Protein AF-0000000084917440 (afdb_homodimer)

Organism: Flavobacterium indicum (strain DSM 17447 / CIP 109464 / GPTSA100-9) (NCBI:txid1094466)

Secondary structure (DSSP, 8-state):
----TT-S---EEETTEEEEEPPGGGHHHHHHHHHHTHHHHT-SSPPPHHHHHHHIIIIIHHHTT-SS-S-EEEEEEETTEEEEEEEEEEEETTTTEEEEEEEE-GGGHHHHHHHHHHHHHHHHHIIIIIIS--SEEEEEEETT-HHHHHHHHHTT-EEEEEEEEEEEETTEEEEEEEEEEE----EEEE--GGGHHHHHHHHT-HHHHHHSSS-SPPPHHHHHHHHHHHHT-TTEEEEEEE-TT--EEEEEEEEEETTEEEEEEEE-GGGTTSSHHHHHHHHHHHHHHHH-TT--EEEEEETT-HHHHHHHHHTT-EEEEEEEETTEEEEEEEE-GGG-/----TT-S---EEETTEEEEEPPGGGHHHHHHHHHHTHHHHT-SSPPPHHHHHHHIIIIIHHHTT-SS-S-EEEEEEETTEEEEEEEEEEEETTTTEEEEEEEE-GGGHHHHHHHHHHHHHHHHHIIIIIIS--SEEEEEEETT-HHHHHHHHHTT-EEEEEEEEEEEETTEEEEEEEEEEE----EEEE--GGGHHHHHHHHT-HHHHHHSSS-SPPPHHHHHHHHHHHHT-TTEEEEEEE-TT--EEEEEEEEEETTEEEEEEEE-GGGTTSSHHHHHHHHHHHHHHHH-TT--EEEEEETT-HHHHHHHHHTT-EEEEEEEETTEEEEEEEE-GGG-

pLDDT: mean 94.45, std 5.76, range [49.41, 98.81]

Sequence (680 aa):
MRNYKCLSIQTFQNSDFHIEPIREEDKYAILKIRNEQIFHLRQPKPLTVVDQENYFSNVVAKLFEQDYPNQLLFSFFYKKEFVGYGGLVHINWIDKNAEISFIMKTELEKDYFSIFWINYLHLIEKVAFNELRLHKIFTYAFDLRPHLYTALEQAKFKEEARLKEHCLFNGNYYDVVFHSKINDTIYFRKATDLDVDQYFEWANDELVRNFSYQTATISYESHVNWFTSKLNDSNCYLFIFENDIKQNIGQIRIQKNNNQAVIGISIDKNHRGKNYAYKMIKLASENFLIENPDCPIEAYIKTNNKSSVAAFEKAGYSFKEKLMYQNIESYLYTLSNENKMRNYKCLSIQTFQNSDFHIEPIREEDKYAILKIRNEQIFHLRQPKPLTVVDQENYFSNVVAKLFEQDYPNQLLFSFFYKKEFVGYGGLVHINWIDKNAEISFIMKTELEKDYFSIFWINYLHLIEKVAFNELRLHKIFTYAFDLRPHLYTALEQAKFKEEARLKEHCLFNGNYYDVVFHSKINDTIYFRKATDLDVDQYFEWANDELVRNFSYQTATISYESHVNWFTSKLNDSNCYLFIFENDIKQNIGQIRIQKNNNQAVIGISIDKNHRGKNYAYKMIKLASENFLIENPDCPIEAYIKTNNKSSVAAFEKAGYSFKEKLMYQNIESYLYTLSNENK

InterPro domains:
  IPR000182 GNAT domain [PF13302] (187-317)
  IPR000182 GNAT domain [PS51186] (186-338)
  IPR016181 Acyl-CoA N-acyltransferase [SSF55729] (11-182)
  IPR016181 Acyl-CoA N-acyltransferase [SSF55729] (183-319)

Radius of gyration: 33.46 Å; Cα contacts (8 Å, |Δi|>4): 1230; chains: 2; bounding box: 61×100×74 Å

Structure (mmCIF, N/CA/C/O backbone):
data_AF-0000000084917440-model_v1
#
loop_
_entity.id
_entity.type
_entity.pdbx_description
1 polymer 'Acyl-CoA N-acyltransferase'
#
loop_
_atom_site.group_PDB
_atom_site.id
_atom_site.type_symbol
_atom_site.label_atom_id
_atom_site.label_alt_id
_atom_site.label_comp_id
_atom_site.label_asym_id
_atom_site.label_entity_id
_atom_site.label_seq_id
_atom_site.pdbx_PDB_ins_code
_atom_site.Cartn_x
_atom_site.Cartn_y
_atom_site.Cartn_z
_atom_site.occupancy
_atom_site.B_iso_or_equiv
_atom_site.auth_seq_id
_atom_site.auth_comp_id
_atom_site.auth_asym_id
_atom_site.auth_atom_id
_atom_site.pdbx_PDB_model_num
ATOM 1 N N . MET A 1 1 ? -20.172 8.469 28.438 1 75.88 1 MET A N 1
ATOM 2 C CA . MET A 1 1 ? -19.359 8.523 27.219 1 75.88 1 MET A CA 1
ATOM 3 C C . MET A 1 1 ? -17.875 8.367 27.562 1 75.88 1 MET A C 1
ATOM 5 O O . MET A 1 1 ? -17.375 9.008 28.484 1 75.88 1 MET A O 1
ATOM 9 N N . ARG A 1 2 ? -17.188 7.387 27.062 1 88.94 2 ARG A N 1
ATOM 10 C CA . ARG A 1 2 ? -15.75 7.238 27.25 1 88.94 2 ARG A CA 1
ATOM 11 C C . ARG A 1 2 ? -14.977 8.203 26.359 1 88.94 2 ARG A C 1
ATOM 13 O O . ARG A 1 2 ? -15.406 8.508 25.25 1 88.94 2 ARG A O 1
ATOM 20 N N . ASN A 1 3 ? -14 8.703 26.922 1 96.06 3 ASN A N 1
ATOM 21 C CA . ASN A 1 3 ? -13.164 9.648 26.203 1 96.06 3 ASN A CA 1
ATOM 22 C C . ASN A 1 3 ? -11.805 9.047 25.859 1 96.06 3 ASN A C 1
ATOM 24 O O . ASN A 1 3 ? -11.219 8.336 26.672 1 96.06 3 ASN A O 1
ATOM 28 N N . TYR A 1 4 ? -11.375 9.344 24.719 1 97.56 4 TYR A N 1
ATOM 29 C CA . TYR A 1 4 ? -10.008 8.961 24.375 1 97.56 4 TYR A CA 1
ATOM 30 C C . TYR A 1 4 ? -9 9.852 25.094 1 97.56 4 TYR A C 1
ATOM 32 O O . TYR A 1 4 ? -9.055 11.078 24.984 1 97.56 4 TYR A O 1
ATOM 40 N N . LYS A 1 5 ? -8.047 9.305 25.734 1 96.88 5 LYS A N 1
ATOM 41 C CA . LYS A 1 5 ? -7.012 10.016 26.484 1 96.88 5 LYS A CA 1
ATOM 42 C C . LYS A 1 5 ? -6.152 10.867 25.562 1 96.88 5 LYS A C 1
ATOM 44 O O . LYS A 1 5 ? -5.723 11.961 25.938 1 96.88 5 LYS A O 1
ATOM 49 N N . CYS A 1 6 ? -5.988 10.422 24.375 1 96.06 6 CYS A N 1
ATOM 50 C CA . CYS A 1 6 ? -5.039 11.055 23.469 1 96.06 6 CYS A CA 1
ATOM 51 C C . CYS A 1 6 ? -5.684 12.234 22.75 1 96.06 6 CYS A C 1
ATOM 53 O O . CYS A 1 6 ? -5.023 12.93 21.969 1 96.06 6 CYS A O 1
ATOM 55 N N . LEU A 1 7 ? -6.938 12.508 23.016 1 96.5 7 LEU A N 1
ATOM 56 C CA . LEU A 1 7 ? -7.645 13.602 22.344 1 96.5 7 LEU A CA 1
ATOM 57 C C . LEU A 1 7 ? -8.07 14.664 23.359 1 96.5 7 LEU A C 1
ATOM 59 O O . LEU A 1 7 ? -8.547 14.328 24.453 1 96.5 7 LEU A O 1
ATOM 63 N N . SER A 1 8 ? -7.941 15.867 22.969 1 95.12 8 SER A N 1
ATOM 64 C CA . SER A 1 8 ? -8.43 16.953 23.812 1 95.12 8 SER A CA 1
ATOM 65 C C . SER A 1 8 ? -9.906 17.234 23.547 1 95.12 8 SER A C 1
ATOM 67 O O . SER A 1 8 ? -10.625 17.672 24.453 1 95.12 8 SER A O 1
ATOM 69 N N . ILE A 1 9 ? -10.297 17.078 22.344 1 95.19 9 ILE A N 1
ATOM 70 C CA . ILE A 1 9 ? -11.688 17.188 21.906 1 95.19 9 ILE A CA 1
ATOM 71 C C . ILE A 1 9 ? -12.227 15.805 21.547 1 95.19 9 ILE A C 1
ATOM 73 O O . ILE A 1 9 ? -11.547 15.016 20.891 1 95.19 9 ILE A O 1
ATOM 77 N N . GLN A 1 10 ? -13.461 15.594 21.938 1 97.06 10 GLN A N 1
ATOM 78 C CA . GLN A 1 10 ? -13.969 14.234 21.797 1 97.06 10 GLN A CA 1
ATOM 79 C C . GLN A 1 10 ? -15.031 14.164 20.703 1 97.06 10 GLN A C 1
ATOM 81 O O . GLN A 1 10 ? -15.242 13.109 20.094 1 97.06 10 GLN A O 1
ATOM 86 N N . THR A 1 11 ? -15.68 15.297 20.562 1 97.88 11 THR A N 1
ATOM 87 C CA . THR A 1 11 ? -16.766 15.344 19.578 1 97.88 11 THR A CA 1
ATOM 88 C C . THR A 1 11 ? -16.453 16.344 18.469 1 97.88 11 THR A C 1
ATOM 90 O O . THR A 1 11 ? -15.953 17.438 18.734 1 97.88 11 THR A O 1
ATOM 93 N N . PHE A 1 12 ? -16.703 15.953 17.25 1 98.06 12 PHE A N 1
ATOM 94 C CA . PHE A 1 12 ? -16.5 16.797 16.078 1 98.06 12 PHE A CA 1
ATOM 95 C C . PHE A 1 12 ? -17.781 16.938 15.273 1 98.06 12 PHE A C 1
ATOM 97 O O . PHE A 1 12 ? -18.5 15.969 15.055 1 98.06 12 PHE A O 1
ATOM 104 N N . GLN A 1 13 ? -18 18.156 14.883 1 97.62 13 GLN A N 1
ATOM 105 C CA . GLN A 1 13 ? -19.297 18.438 14.273 1 97.62 13 GLN A CA 1
ATOM 106 C C . GLN A 1 13 ? -19.125 19.219 12.969 1 97.62 13 GLN A C 1
ATOM 108 O O . GLN A 1 13 ? -18.203 20.016 12.828 1 97.62 13 GLN A O 1
ATOM 113 N N . ASN A 1 14 ? -19.969 18.969 11.984 1 95.94 14 ASN A N 1
ATOM 114 C CA . ASN A 1 14 ? -20.188 19.688 10.734 1 95.94 14 ASN A CA 1
ATOM 115 C C . ASN A 1 14 ? -21.656 19.703 10.344 1 95.94 14 ASN A C 1
ATOM 117 O O . ASN A 1 14 ? -22.156 18.75 9.766 1 95.94 14 ASN A O 1
ATOM 121 N N . SER A 1 15 ? -22.297 20.828 10.594 1 95.44 15 SER A N 1
ATOM 122 C CA . SER A 1 15 ? -23.734 20.953 10.344 1 95.44 15 SER A CA 1
ATOM 123 C C . SER A 1 15 ? -24.516 19.906 11.117 1 95.44 15 SER A C 1
ATOM 125 O O . SER A 1 15 ? -24.422 19.828 12.344 1 95.44 15 SER A O 1
ATOM 127 N N . ASP A 1 16 ? -25.234 18.969 10.312 1 97.62 16 ASP A N 1
ATOM 128 C CA . ASP A 1 16 ? -26.125 17.984 10.938 1 97.62 16 ASP A CA 1
ATOM 129 C C . ASP A 1 16 ? -25.359 16.688 11.258 1 97.62 16 ASP A C 1
ATOM 131 O O . ASP A 1 16 ? -25.953 15.727 11.742 1 97.62 16 ASP A O 1
ATOM 135 N N . PHE A 1 17 ? -24.094 16.781 11.023 1 98.62 17 PHE A N 1
ATOM 136 C CA . PHE A 1 17 ? -23.297 15.57 11.203 1 98.62 17 PHE A CA 1
ATOM 137 C C . PHE A 1 17 ? -22.344 15.719 12.375 1 98.62 17 PHE A C 1
ATOM 139 O O . PHE A 1 17 ? -21.797 16.797 12.609 1 98.62 17 PHE A O 1
ATOM 146 N N . HIS A 1 18 ? -22.141 14.641 13.133 1 98.56 18 HIS A N 1
ATOM 147 C CA . HIS A 1 18 ? -21.062 14.664 14.125 1 98.56 18 HIS A CA 1
ATOM 148 C C . HIS A 1 18 ? -20.562 13.25 14.414 1 98.56 18 HIS A C 1
ATOM 150 O O . HIS A 1 18 ? -21.234 12.266 14.102 1 98.56 18 HIS A O 1
ATOM 156 N N . ILE A 1 19 ? -19.328 13.148 14.891 1 98.62 19 ILE A N 1
ATOM 157 C CA . ILE A 1 19 ? -18.766 11.898 15.398 1 98.62 19 ILE A CA 1
ATOM 158 C C . ILE A 1 19 ? -18.375 12.062 16.859 1 98.62 19 ILE A C 1
ATOM 160 O O . ILE A 1 19 ? -18.016 13.156 17.297 1 98.62 19 ILE A O 1
ATOM 164 N N . GLU A 1 20 ? -18.531 11.039 17.578 1 98.31 20 GLU A N 1
ATOM 165 C CA . GLU A 1 20 ? -18.078 10.922 18.969 1 98.31 20 GLU A CA 1
ATOM 166 C C . GLU A 1 20 ? -17.438 9.562 19.234 1 98.31 20 GLU A C 1
ATOM 168 O O . GLU A 1 20 ? -17.609 8.625 18.438 1 98.31 20 GLU A O 1
ATOM 173 N N . PRO A 1 21 ? -16.656 9.469 20.312 1 98.44 21 PRO A N 1
ATOM 174 C CA . PRO A 1 21 ? -16.047 8.164 20.578 1 98.44 21 PRO A CA 1
ATOM 175 C C . PRO A 1 21 ? -17.047 7.016 20.562 1 98.44 21 PRO A C 1
ATOM 177 O O . PRO A 1 21 ? -18.172 7.164 21.031 1 98.44 21 PRO A O 1
ATOM 180 N N . ILE A 1 22 ? -16.594 5.93 19.984 1 98.44 22 ILE A N 1
ATOM 181 C CA . ILE A 1 22 ? -17.484 4.793 19.766 1 98.44 22 ILE A CA 1
ATOM 182 C C . ILE A 1 22 ? -18.203 4.445 21.062 1 98.44 22 ILE A C 1
ATOM 184 O O . ILE A 1 22 ? -17.594 4.414 22.141 1 98.44 22 ILE A O 1
ATOM 188 N N . ARG A 1 23 ? -19.531 4.18 20.984 1 96.81 23 ARG A N 1
ATOM 189 C CA . ARG A 1 23 ? -20.344 3.926 22.172 1 96.81 23 ARG A CA 1
ATOM 190 C C . ARG A 1 23 ? -20.578 2.432 22.359 1 96.81 23 ARG A C 1
ATOM 192 O O . ARG A 1 23 ? -20.797 1.7 21.391 1 96.81 23 ARG A O 1
ATOM 199 N N . GLU A 1 24 ? -20.625 2.082 23.578 1 95.75 24 GLU A N 1
ATOM 200 C CA . GLU A 1 24 ? -20.969 0.705 23.922 1 95.75 24 GLU A CA 1
ATOM 201 C C . GLU A 1 24 ? -22.359 0.341 23.422 1 95.75 24 GLU A C 1
ATOM 203 O O . GLU A 1 24 ? -22.594 -0.79 22.984 1 95.75 24 GLU A O 1
ATOM 208 N N . GLU A 1 25 ? -23.219 1.191 23.469 1 95.88 25 GLU A N 1
ATOM 209 C CA . GLU A 1 25 ? -24.609 0.941 23.109 1 95.88 25 GLU A CA 1
ATOM 210 C C . GLU A 1 25 ? -24.766 0.674 21.609 1 95.88 25 GLU A C 1
ATOM 212 O O . GLU A 1 25 ? -25.781 0.128 21.172 1 95.88 25 GLU A O 1
ATOM 217 N N . ASP A 1 26 ? -23.797 1.06 20.844 1 97.12 26 ASP A N 1
ATOM 218 C CA . ASP A 1 26 ? -23.891 0.902 19.391 1 97.12 26 ASP A CA 1
ATOM 219 C C . ASP A 1 26 ? -23.312 -0.444 18.953 1 97.12 26 ASP A C 1
ATOM 221 O O . ASP A 1 26 ? -23.375 -0.791 17.781 1 97.12 26 ASP A O 1
ATOM 225 N N . LYS A 1 27 ? -22.828 -1.229 19.859 1 97.06 27 LYS A N 1
ATOM 226 C CA . LYS A 1 27 ? -22.031 -2.416 19.547 1 97.06 27 LYS A CA 1
ATOM 227 C C . LYS A 1 27 ? -22.859 -3.424 18.734 1 97.06 27 LYS A C 1
ATOM 229 O O . LYS A 1 27 ? -22.344 -4.039 17.797 1 97.06 27 LYS A O 1
ATOM 234 N N . TYR A 1 28 ? -24.094 -3.566 19.031 1 97.31 28 TYR A N 1
ATOM 235 C CA . TYR A 1 28 ? -24.875 -4.586 18.344 1 97.31 28 TYR A CA 1
ATOM 236 C C . TYR A 1 28 ? -25.359 -4.07 16.984 1 97.31 28 TYR A C 1
ATOM 238 O O . TYR A 1 28 ? -25.5 -4.844 16.031 1 97.31 28 TYR A O 1
ATOM 246 N N . ALA A 1 29 ? -25.688 -2.787 16.953 1 97.44 29 ALA A N 1
ATOM 247 C CA . ALA A 1 29 ? -25.984 -2.197 15.641 1 97.44 29 ALA A CA 1
ATOM 248 C C . ALA A 1 29 ? -24.797 -2.328 14.695 1 97.44 29 ALA A C 1
ATOM 250 O O . ALA A 1 29 ? -24.969 -2.617 13.508 1 97.44 29 ALA A O 1
ATOM 251 N N . ILE A 1 30 ? -23.641 -2.133 15.219 1 97.38 30 ILE A N 1
ATOM 252 C CA . ILE A 1 30 ? -22.406 -2.244 14.445 1 97.38 30 ILE A CA 1
ATOM 253 C C . ILE A 1 30 ? -22.219 -3.68 13.961 1 97.38 30 ILE A C 1
ATOM 255 O O . ILE A 1 30 ? -21.844 -3.91 12.805 1 97.38 30 ILE A O 1
ATOM 259 N N . LEU A 1 31 ? -22.5 -4.609 14.859 1 97.5 31 LEU A N 1
ATOM 260 C CA . LEU A 1 31 ? -22.453 -6.02 14.484 1 97.5 31 LEU A CA 1
ATOM 261 C C . LEU A 1 31 ? -23.312 -6.285 13.258 1 97.5 31 LEU A C 1
ATOM 263 O O . LEU A 1 31 ? -22.875 -6.938 12.305 1 97.5 31 LEU A O 1
ATOM 267 N N . LYS A 1 32 ? -24.469 -5.809 13.281 1 96.69 32 LYS A N 1
ATOM 268 C CA . LYS A 1 32 ? -25.422 -6 12.18 1 96.69 32 LYS A CA 1
ATOM 269 C C . LYS A 1 32 ? -24.906 -5.363 10.891 1 96.69 32 LYS A C 1
ATOM 271 O O . LYS A 1 32 ? -24.922 -5.992 9.828 1 96.69 32 LYS A O 1
ATOM 276 N N . ILE A 1 33 ? -24.484 -4.137 10.992 1 96.44 33 ILE A N 1
ATOM 277 C CA . ILE A 1 33 ? -23.984 -3.389 9.844 1 96.44 33 ILE A CA 1
ATOM 278 C C . ILE A 1 33 ? -22.828 -4.148 9.203 1 96.44 33 ILE A C 1
ATOM 280 O O . ILE A 1 33 ? -22.797 -4.332 7.98 1 96.44 33 ILE A O 1
ATOM 284 N N . ARG A 1 34 ? -21.859 -4.602 10.016 1 95.25 34 ARG A N 1
ATOM 285 C CA . ARG A 1 34 ? -20.672 -5.277 9.523 1 95.25 34 ARG A CA 1
ATOM 286 C C . ARG A 1 34 ? -21.016 -6.598 8.844 1 95.25 34 ARG A C 1
ATOM 288 O O . ARG A 1 34 ? -20.5 -6.914 7.777 1 95.25 34 ARG A O 1
ATOM 295 N N . ASN A 1 35 ? -21.906 -7.301 9.445 1 95.19 35 ASN A N 1
ATOM 296 C CA . ASN A 1 35 ? -22.297 -8.594 8.883 1 95.19 35 ASN A CA 1
ATOM 297 C C . ASN A 1 35 ? -23.062 -8.422 7.57 1 95.19 35 ASN A C 1
ATOM 299 O O . ASN A 1 35 ? -22.953 -9.258 6.672 1 95.19 35 ASN A O 1
ATOM 303 N N . GLU A 1 36 ? -23.781 -7.367 7.426 1 93.69 36 GLU A N 1
ATOM 304 C CA . GLU A 1 36 ? -24.547 -7.094 6.211 1 93.69 36 GLU A CA 1
ATOM 305 C C . GLU A 1 36 ? -23.625 -6.66 5.07 1 93.69 36 GLU A C 1
ATOM 307 O O . GLU A 1 36 ? -24 -6.746 3.898 1 93.69 36 GLU A O 1
ATOM 312 N N . GLN A 1 37 ? -22.484 -6.199 5.398 1 90.06 37 GLN A N 1
ATOM 313 C CA . GLN A 1 37 ? -21.594 -5.621 4.398 1 90.06 37 GLN A CA 1
ATOM 314 C C . GLN A 1 37 ? -20.219 -6.281 4.43 1 90.06 37 GLN A C 1
ATOM 316 O O . GLN A 1 37 ? -19.203 -5.613 4.258 1 90.06 37 GLN A O 1
ATOM 321 N N . ILE A 1 38 ? -20.188 -7.52 4.707 1 84.88 38 ILE A N 1
ATOM 322 C CA . ILE A 1 38 ? -18.969 -8.297 4.961 1 84.88 38 ILE A CA 1
ATOM 323 C C . ILE A 1 38 ? -18.016 -8.164 3.779 1 84.88 38 ILE A C 1
ATOM 325 O O . ILE A 1 38 ? -16.797 -8.109 3.965 1 84.88 38 ILE A O 1
ATOM 329 N N . PHE A 1 39 ? -18.453 -8.008 2.611 1 75.62 39 PHE A N 1
ATOM 330 C CA . PHE A 1 39 ? -17.641 -8.008 1.399 1 75.62 39 PHE A CA 1
ATOM 331 C C . PHE A 1 39 ? -16.828 -6.723 1.288 1 75.62 39 PHE A C 1
ATOM 333 O O . PHE A 1 39 ? -15.719 -6.73 0.76 1 75.62 39 PHE A O 1
ATOM 340 N N . HIS A 1 40 ? -17.344 -5.645 1.869 1 78.06 40 HIS A N 1
ATOM 341 C CA . HIS A 1 40 ? -16.656 -4.355 1.805 1 78.06 40 HIS A CA 1
ATOM 342 C C . HIS A 1 40 ? -15.547 -4.266 2.85 1 78.06 40 HIS A C 1
ATOM 344 O O . HIS A 1 40 ? -14.633 -3.451 2.721 1 78.06 40 HIS A O 1
ATOM 350 N N . LEU A 1 41 ? -15.68 -5.043 3.834 1 79.06 41 LEU A N 1
ATOM 351 C CA . LEU A 1 41 ? -14.828 -4.879 5.004 1 79.06 41 LEU A CA 1
ATOM 352 C C . LEU A 1 41 ? -13.68 -5.883 4.984 1 79.06 41 LEU A C 1
ATOM 354 O O . LEU A 1 41 ? -12.812 -5.859 5.859 1 79.06 41 LEU A O 1
ATOM 358 N N . ARG A 1 42 ? -13.461 -6.656 4.113 1 74.69 42 ARG A N 1
ATOM 359 C CA . ARG A 1 42 ? -12.445 -7.707 4.129 1 74.69 42 ARG A CA 1
ATOM 360 C C . ARG A 1 42 ? -12.641 -8.641 5.316 1 74.69 42 ARG A C 1
ATOM 362 O O . ARG A 1 42 ? -11.672 -9.156 5.875 1 74.69 42 ARG A O 1
ATOM 369 N N . GLN A 1 43 ? -13.852 -8.641 5.914 1 78.69 43 GLN A N 1
ATOM 370 C CA . GLN A 1 43 ? -14.203 -9.508 7.035 1 78.69 43 GLN A CA 1
ATOM 371 C C . GLN A 1 43 ? -14.328 -10.961 6.59 1 78.69 43 GLN A C 1
ATOM 373 O O . GLN A 1 43 ? -15.109 -11.281 5.691 1 78.69 43 GLN A O 1
ATOM 378 N N . PRO A 1 44 ? -13.578 -11.836 7.23 1 76.56 44 PRO A N 1
ATOM 379 C CA . PRO A 1 44 ? -13.492 -13.211 6.727 1 76.56 44 PRO A CA 1
ATOM 380 C C . PRO A 1 44 ? -14.766 -14.016 7 1 76.56 44 PRO A C 1
ATOM 382 O O . PRO A 1 44 ? -15.102 -14.93 6.238 1 76.56 44 PRO A O 1
ATOM 385 N N . LYS A 1 45 ? -15.383 -13.688 8.117 1 84.56 45 LYS A N 1
ATOM 386 C CA . LYS A 1 45 ? -16.594 -14.398 8.508 1 84.56 45 LYS A CA 1
ATOM 387 C C . LYS A 1 45 ? -17.547 -13.484 9.273 1 84.56 45 LYS A C 1
ATOM 389 O O . LYS A 1 45 ? -17.125 -12.469 9.836 1 84.56 45 LYS A O 1
ATOM 394 N N . PRO A 1 46 ? -18.844 -13.875 9.266 1 92.12 46 PRO A N 1
ATOM 395 C CA . PRO A 1 46 ? -19.781 -13.094 10.078 1 92.12 46 PRO A CA 1
ATOM 396 C C . PRO A 1 46 ? -19.406 -13.102 11.562 1 92.12 46 PRO A C 1
ATOM 398 O O . PRO A 1 46 ? -18.953 -14.117 12.086 1 92.12 46 PRO A O 1
ATOM 401 N N . LEU A 1 47 ? -19.656 -12.031 12.148 1 94.31 47 LEU A N 1
ATOM 402 C CA . LEU A 1 47 ? -19.375 -11.891 13.57 1 94.31 47 LEU A CA 1
ATOM 403 C C . LEU A 1 47 ? -20.531 -12.422 14.406 1 94.31 47 LEU A C 1
ATOM 405 O O . LEU A 1 47 ? -21.688 -12.242 14.055 1 94.31 47 LEU A O 1
ATOM 409 N N . THR A 1 48 ? -20.219 -13.047 15.477 1 96.81 48 THR A N 1
ATOM 410 C CA . THR A 1 48 ? -21.203 -13.43 16.484 1 96.81 48 THR A CA 1
ATOM 411 C C . THR A 1 48 ? -21.297 -12.383 17.578 1 96.81 48 THR A C 1
ATOM 413 O O . THR A 1 48 ? -20.469 -11.477 17.656 1 96.81 48 THR A O 1
ATOM 416 N N . VAL A 1 49 ? -22.297 -12.57 18.359 1 96.81 49 VAL A N 1
ATOM 417 C CA . VAL A 1 49 ? -22.469 -11.688 19.516 1 96.81 49 VAL A CA 1
ATOM 418 C C . VAL A 1 49 ? -21.266 -11.82 20.438 1 96.81 49 VAL A C 1
ATOM 420 O O . VAL A 1 49 ? -20.766 -10.82 20.969 1 96.81 49 VAL A O 1
ATOM 423 N N . VAL A 1 50 ? -20.828 -13 20.578 1 97 50 VAL A N 1
ATOM 424 C CA . VAL A 1 50 ? -19.688 -13.266 21.438 1 97 50 VAL A CA 1
ATOM 425 C C . VAL A 1 50 ? -18.438 -12.602 20.875 1 97 50 VAL A C 1
ATOM 427 O O . VAL A 1 50 ? -17.656 -11.992 21.609 1 97 50 VAL A O 1
ATOM 430 N N . ASP A 1 51 ? -18.219 -12.688 19.609 1 95.56 51 ASP A N 1
ATOM 431 C CA . ASP A 1 51 ? -17.125 -11.992 18.938 1 95.56 51 ASP A CA 1
ATOM 432 C C . ASP A 1 51 ? -17.141 -10.5 19.234 1 95.56 51 ASP A C 1
ATOM 434 O O . ASP A 1 51 ? -16.109 -9.906 19.578 1 95.56 51 ASP A O 1
ATOM 438 N N . GLN A 1 52 ? -18.344 -9.992 19.109 1 96.19 52 GLN A N 1
ATOM 439 C CA . GLN A 1 52 ? -18.531 -8.555 19.266 1 96.19 52 GLN A CA 1
ATOM 440 C C . GLN A 1 52 ? -18.281 -8.109 20.703 1 96.19 52 GLN A C 1
ATOM 442 O O . GLN A 1 52 ? -17.641 -7.082 20.938 1 96.19 52 GLN A O 1
ATOM 447 N N . GLU A 1 53 ? -18.781 -8.836 21.625 1 96.81 53 GLU A N 1
ATOM 448 C CA . GLU A 1 53 ? -18.594 -8.523 23.031 1 96.81 53 GLU A CA 1
ATOM 449 C C . GLU A 1 53 ? -17.109 -8.617 23.422 1 96.81 53 GLU A C 1
ATOM 451 O O . GLU A 1 53 ? -16.594 -7.77 24.156 1 96.81 53 GLU A O 1
ATOM 456 N N . ASN A 1 54 ? -16.469 -9.586 22.938 1 96.75 54 ASN A N 1
ATOM 457 C CA . ASN A 1 54 ? -15.039 -9.742 23.188 1 96.75 54 ASN A CA 1
ATOM 458 C C . ASN A 1 54 ? -14.234 -8.586 22.594 1 96.75 54 ASN A C 1
ATOM 460 O O . ASN A 1 54 ? -13.297 -8.094 23.219 1 96.75 54 ASN A O 1
ATOM 464 N N . TYR A 1 55 ? -14.617 -8.273 21.438 1 95.88 55 TYR A N 1
ATOM 465 C CA . TYR A 1 55 ? -13.914 -7.18 20.781 1 95.88 55 TYR A CA 1
ATOM 466 C C . TYR A 1 55 ? -14.062 -5.879 21.562 1 95.88 55 TYR A C 1
ATOM 468 O O . TYR A 1 55 ? -13.086 -5.176 21.797 1 95.88 55 TYR A O 1
ATOM 476 N N . PHE A 1 56 ? -15.227 -5.543 21.969 1 96.62 56 PHE A N 1
ATOM 477 C CA . PHE A 1 56 ? -15.484 -4.297 22.688 1 96.62 56 PHE A CA 1
ATOM 478 C C . PHE A 1 56 ? -14.836 -4.309 24.062 1 96.62 56 PHE A C 1
ATOM 480 O O . PHE A 1 56 ? -14.281 -3.299 24.5 1 96.62 56 PHE A O 1
ATOM 487 N N . SER A 1 57 ? -14.812 -5.434 24.656 1 95.75 57 SER A N 1
ATOM 488 C CA . SER A 1 57 ? -14.305 -5.523 26.031 1 95.75 57 SER A CA 1
ATOM 489 C C . SER A 1 57 ? -12.781 -5.59 26.047 1 95.75 57 SER A C 1
ATOM 491 O O . SER A 1 57 ? -12.141 -5.008 26.922 1 95.75 57 SER A O 1
ATOM 493 N N . ASN A 1 58 ? -12.195 -6.211 25.062 1 95.62 58 ASN A N 1
ATOM 494 C CA . ASN A 1 58 ? -10.773 -6.523 25.156 1 95.62 58 ASN A CA 1
ATOM 495 C C . ASN A 1 58 ? -9.945 -5.648 24.219 1 95.62 58 ASN A C 1
ATOM 497 O O . ASN A 1 58 ? -8.727 -5.531 24.375 1 95.62 58 ASN A O 1
ATOM 501 N N . VAL A 1 59 ? -10.609 -5.102 23.281 1 95.31 59 VAL A N 1
ATOM 502 C CA . VAL A 1 59 ? -9.859 -4.293 22.312 1 95.31 59 VAL A CA 1
ATOM 503 C C . VAL A 1 59 ? -10.312 -2.836 22.406 1 95.31 59 VAL A C 1
ATOM 505 O O . VAL A 1 59 ? -9.539 -1.966 22.812 1 95.31 59 VAL A O 1
ATOM 508 N N . VAL A 1 60 ? -11.578 -2.594 22.25 1 96.38 60 VAL A N 1
ATOM 509 C CA . VAL A 1 60 ? -12.109 -1.236 22.156 1 96.38 60 VAL A CA 1
ATOM 510 C C . VAL A 1 60 ? -11.922 -0.529 23.5 1 96.38 60 VAL A C 1
ATOM 512 O O . VAL A 1 60 ? -11.438 0.604 23.547 1 96.38 60 VAL A O 1
ATOM 515 N N . ALA A 1 61 ? -12.25 -1.177 24.516 1 95.62 61 ALA A N 1
ATOM 516 C CA . ALA A 1 61 ? -12.219 -0.583 25.844 1 95.62 61 ALA A CA 1
ATOM 517 C C . ALA A 1 61 ? -10.812 -0.098 26.188 1 95.62 61 ALA A C 1
ATOM 519 O O . ALA A 1 61 ? -10.648 0.927 26.859 1 95.62 61 ALA A O 1
ATOM 520 N N . LYS A 1 62 ? -9.828 -0.757 25.719 1 96.06 62 LYS A N 1
ATOM 521 C CA . LYS A 1 62 ? -8.445 -0.45 26.078 1 96.06 62 LYS A CA 1
ATOM 522 C C . LYS A 1 62 ? -7.945 0.77 25.297 1 96.06 62 LYS A C 1
ATOM 524 O O . LYS A 1 62 ? -6.984 1.423 25.719 1 96.06 62 LYS A O 1
ATOM 529 N N . LEU A 1 63 ? -8.547 1.057 24.25 1 96.75 63 LEU A N 1
ATOM 530 C CA . LEU A 1 63 ? -8.117 2.15 23.391 1 96.75 63 LEU A CA 1
ATOM 531 C C . LEU A 1 63 ? -8.242 3.49 24.109 1 96.75 63 LEU A C 1
ATOM 533 O O . LEU A 1 63 ? -7.422 4.387 23.891 1 96.75 63 LEU A O 1
ATOM 537 N N . PHE A 1 64 ? -9.203 3.627 24.969 1 96.81 64 PHE A N 1
ATOM 538 C CA . PHE A 1 64 ? -9.555 4.898 25.578 1 96.81 64 PHE A CA 1
ATOM 539 C C . PHE A 1 64 ? -8.484 5.344 26.562 1 96.81 64 PHE A C 1
ATOM 541 O O . PHE A 1 64 ? -8.367 6.531 26.875 1 96.81 64 PHE A O 1
ATOM 548 N N . GLU A 1 65 ? -7.656 4.441 26.953 1 96.19 65 GLU A N 1
ATOM 549 C CA . GLU A 1 65 ? -6.691 4.762 28 1 96.19 65 GLU A CA 1
ATOM 550 C C . GLU A 1 65 ? -5.277 4.855 27.438 1 96.19 65 GLU A C 1
ATOM 552 O O . GLU A 1 65 ? -4.34 5.211 28.156 1 96.19 65 GLU A O 1
ATOM 557 N N . GLN A 1 66 ? -5.133 4.582 26.219 1 96.38 66 GLN A N 1
ATOM 558 C CA . GLN A 1 66 ? -3.811 4.539 25.594 1 96.38 66 GLN A CA 1
ATOM 559 C C . GLN A 1 66 ? -3.379 5.922 25.125 1 96.38 66 GLN A C 1
ATOM 561 O O . GLN A 1 66 ? -4.191 6.68 24.594 1 96.38 66 GLN A O 1
ATOM 566 N N . ASP A 1 67 ? -2.127 6.195 25.297 1 96.25 67 ASP A N 1
ATOM 567 C CA . ASP A 1 67 ? -1.561 7.441 24.781 1 96.25 67 ASP A CA 1
ATOM 568 C C . ASP A 1 67 ? -1.381 7.383 23.266 1 96.25 67 ASP A C 1
ATOM 570 O O . ASP A 1 67 ? -1.512 8.398 22.578 1 96.25 67 ASP A O 1
ATOM 574 N N . TYR A 1 68 ? -1.081 6.215 22.781 1 96.38 68 TYR A N 1
ATOM 575 C CA . TYR A 1 68 ? -0.816 6.012 21.359 1 96.38 68 TYR A CA 1
ATOM 576 C C . TYR A 1 68 ? -1.552 4.785 20.844 1 96.38 68 TYR A C 1
ATOM 578 O O . TYR A 1 68 ? -0.925 3.795 20.453 1 96.38 68 TYR A O 1
ATOM 586 N N . PRO A 1 69 ? -2.85 4.945 20.812 1 97.56 69 PRO A N 1
ATOM 587 C CA . PRO A 1 69 ? -3.615 3.803 20.297 1 97.56 69 PRO A CA 1
ATOM 588 C C . PRO A 1 69 ? -3.379 3.541 18.812 1 97.56 69 PRO A C 1
ATOM 590 O O . PRO A 1 69 ? -3.07 4.469 18.062 1 97.56 69 PRO A O 1
ATOM 593 N N . ASN A 1 70 ? -3.543 2.289 18.406 1 97 70 ASN A N 1
ATOM 594 C CA . ASN A 1 70 ? -3.359 1.948 17 1 97 70 ASN A CA 1
ATOM 595 C C . ASN A 1 70 ? -4.641 2.16 16.203 1 97 70 ASN A C 1
ATOM 597 O O . ASN A 1 70 ? -4.637 2.043 14.977 1 97 70 ASN A O 1
ATOM 601 N N . GLN A 1 71 ? -5.711 2.455 16.922 1 98.12 71 GLN A N 1
ATOM 602 C CA . GLN A 1 71 ? -6.953 2.826 16.25 1 98.12 71 GLN A CA 1
ATOM 603 C C . GLN A 1 71 ? -7.801 3.74 17.141 1 98.12 71 GLN A C 1
ATOM 605 O O . GLN A 1 71 ? -7.703 3.691 18.359 1 98.12 71 GLN A O 1
ATOM 610 N N . LEU A 1 72 ? -8.547 4.566 16.625 1 98.56 72 LEU A N 1
ATOM 611 C CA . LEU A 1 72 ? -9.57 5.414 17.203 1 98.56 72 LEU A CA 1
ATOM 612 C C . LEU A 1 72 ? -10.898 5.254 16.484 1 98.56 72 LEU A C 1
ATOM 614 O O . LEU A 1 72 ? -10.992 5.543 15.281 1 98.56 72 LEU A O 1
ATOM 618 N N . LEU A 1 73 ? -11.875 4.832 17.219 1 98.69 73 LEU A N 1
ATOM 619 C CA . LEU A 1 73 ? -13.172 4.523 16.625 1 98.69 73 LEU A CA 1
ATOM 620 C C . LEU A 1 73 ? -14.234 5.508 17.078 1 98.69 73 LEU A C 1
ATOM 622 O O . LEU A 1 73 ? -14.25 5.906 18.25 1 98.69 73 LEU A O 1
ATOM 626 N N . PHE A 1 74 ? -15.109 5.809 16.125 1 98.75 74 PHE A N 1
ATOM 627 C CA . PHE A 1 74 ? -16.141 6.793 16.391 1 98.75 74 PHE A CA 1
ATOM 628 C C . PHE A 1 74 ? -17.5 6.305 15.891 1 98.75 74 PHE A C 1
ATOM 630 O O . PHE A 1 74 ? -17.578 5.664 14.844 1 98.75 74 PHE A O 1
ATOM 637 N N . SER A 1 75 ? -18.516 6.617 16.672 1 98.75 75 SER A N 1
ATOM 638 C CA . SER A 1 75 ? -19.875 6.547 16.172 1 98.75 75 SER A CA 1
ATOM 639 C C . SER A 1 75 ? -20.234 7.777 15.344 1 98.75 75 SER A C 1
ATOM 641 O O . SER A 1 75 ? -19.859 8.898 15.703 1 98.75 75 SER A O 1
ATOM 643 N N . PHE A 1 76 ? -20.875 7.59 14.227 1 98.81 76 PHE A N 1
ATOM 644 C CA . PHE A 1 76 ? -21.234 8.648 13.289 1 98.81 76 PHE A CA 1
ATOM 645 C C . PHE A 1 76 ? -22.734 8.914 13.328 1 98.81 76 PHE A C 1
ATOM 647 O O . PHE A 1 76 ? -23.531 7.98 13.234 1 98.81 76 PHE A O 1
ATOM 654 N N . PHE A 1 77 ? -23.094 10.25 13.414 1 98.75 77 PHE A N 1
ATOM 655 C CA . PHE A 1 77 ? -24.484 10.617 13.602 1 98.75 77 PHE A CA 1
ATOM 656 C C . PHE A 1 77 ? -24.938 11.609 12.531 1 98.75 77 PHE A C 1
ATOM 658 O O . PHE A 1 77 ? -24.172 12.5 12.148 1 98.75 77 PHE A O 1
ATOM 665 N N . TYR A 1 78 ? -26.125 11.438 12.039 1 98.69 78 TYR A N 1
ATOM 666 C CA . TYR A 1 78 ? -26.875 12.391 11.219 1 98.69 78 TYR A CA 1
ATOM 667 C C . TYR A 1 78 ? -28.156 12.828 11.922 1 98.69 78 TYR A C 1
ATOM 669 O O . TYR A 1 78 ? -29.016 12 12.219 1 98.69 78 TYR A O 1
ATOM 677 N N . LYS A 1 79 ? -28.281 14.102 12.25 1 97.81 79 LYS A N 1
ATOM 678 C CA . LYS A 1 79 ? -29.422 14.625 12.992 1 97.81 79 LYS A CA 1
ATOM 679 C C . LYS A 1 79 ? -29.641 13.852 14.289 1 97.81 79 LYS A C 1
ATOM 681 O O . LYS A 1 79 ? -30.75 13.391 14.57 1 97.81 79 LYS A O 1
ATOM 686 N N . LYS A 1 80 ? -28.531 13.508 14.938 1 96.31 80 LYS A N 1
ATOM 687 C CA . LYS A 1 80 ? -28.469 12.914 16.266 1 96.31 80 LYS A CA 1
ATOM 688 C C . LYS A 1 80 ? -28.844 11.438 16.219 1 96.31 80 LYS A C 1
ATOM 690 O O . LYS A 1 80 ? -29.016 10.805 17.266 1 96.31 80 LYS A O 1
ATOM 695 N N . GLU A 1 81 ? -28.922 10.922 15.055 1 97.94 81 GLU A N 1
ATOM 696 C CA . GLU A 1 81 ? -29.188 9.492 14.906 1 97.94 81 GLU A CA 1
ATOM 697 C C . GLU A 1 81 ? -27.938 8.742 14.461 1 97.94 81 GLU A C 1
ATOM 699 O O . GLU A 1 81 ? -27.234 9.188 13.555 1 97.94 81 GLU A O 1
ATOM 704 N N . PHE A 1 82 ? -27.781 7.617 15.141 1 98.5 82 PHE A N 1
ATOM 705 C CA . PHE A 1 82 ? -26.656 6.77 14.766 1 98.5 82 PHE A CA 1
ATOM 706 C C . PHE A 1 82 ? -26.844 6.203 13.367 1 98.5 82 PHE A C 1
ATOM 708 O O . PHE A 1 82 ? -27.859 5.547 13.086 1 98.5 82 PHE A O 1
ATOM 715 N N . VAL A 1 83 ? -25.828 6.441 12.461 1 98.62 83 VAL A N 1
ATOM 716 C CA . VAL A 1 83 ? -26.031 6.027 11.086 1 98.62 83 VAL A CA 1
ATOM 717 C C . VAL A 1 83 ? -24.844 5.211 10.594 1 98.62 83 VAL A C 1
ATOM 719 O O . VAL A 1 83 ? -24.859 4.691 9.477 1 98.62 83 VAL A O 1
ATOM 722 N N . GLY A 1 84 ? -23.766 5.098 11.383 1 98.31 84 GLY A N 1
ATOM 723 C CA . GLY A 1 84 ? -22.578 4.336 11.016 1 98.31 84 GLY A CA 1
ATOM 724 C C . GLY A 1 84 ? -21.438 4.5 11.984 1 98.31 84 GLY A C 1
ATOM 725 O O . GLY A 1 84 ? -21.578 5.141 13.031 1 98.31 84 GLY A O 1
ATOM 726 N N . TYR A 1 85 ? -20.328 3.867 11.664 1 98.19 85 TYR A N 1
ATOM 727 C CA . TYR A 1 85 ? -19.141 4.031 12.508 1 98.19 85 TYR A CA 1
ATOM 728 C C . TYR A 1 85 ? -17.875 3.895 11.688 1 98.19 85 TYR A C 1
ATOM 730 O O . TYR A 1 85 ? -17.891 3.391 10.562 1 98.19 85 TYR A O 1
ATOM 738 N N . GLY A 1 86 ? -16.828 4.355 12.164 1 98.06 86 GLY A N 1
ATOM 739 C CA . GLY A 1 86 ? -15.523 4.316 11.539 1 98.06 86 GLY A CA 1
ATOM 740 C C . GLY A 1 86 ? -14.422 4.891 12.422 1 98.06 86 GLY A C 1
ATOM 741 O O . GLY A 1 86 ? -14.5 4.816 13.648 1 98.06 86 GLY A O 1
ATOM 742 N N . GLY A 1 87 ? -13.398 5.266 11.789 1 98.56 87 GLY A N 1
ATOM 743 C CA . GLY A 1 87 ? -12.297 5.863 12.539 1 98.56 87 GLY A CA 1
ATOM 744 C C . GLY A 1 87 ? -10.969 5.789 11.805 1 98.56 87 GLY A C 1
ATOM 745 O O . GLY A 1 87 ? -10.938 5.691 10.578 1 98.56 87 GLY A O 1
ATOM 746 N N . LEU A 1 88 ? -9.938 6.07 12.57 1 98.75 88 LEU A N 1
ATOM 747 C CA . LEU A 1 88 ? -8.562 5.867 12.133 1 98.75 88 LEU A CA 1
ATOM 748 C C . LEU A 1 88 ? -8.031 4.527 12.625 1 98.75 88 LEU A C 1
ATOM 750 O O . LEU A 1 88 ? -8.117 4.215 13.812 1 98.75 88 LEU A O 1
ATOM 754 N N . VAL A 1 89 ? -7.551 3.742 11.688 1 97.94 89 VAL A N 1
ATOM 755 C CA . VAL A 1 89 ? -7.02 2.434 12.047 1 97.94 89 VAL A CA 1
ATOM 756 C C . VAL A 1 89 ? -5.59 2.293 11.531 1 97.94 89 VAL A C 1
ATOM 758 O O . VAL A 1 89 ? -5.141 3.092 10.711 1 97.94 89 VAL A O 1
ATOM 761 N N . HIS A 1 90 ? -4.832 1.349 12.141 1 96.5 90 HIS A N 1
ATOM 762 C CA . HIS A 1 90 ? -3.424 1.159 11.805 1 96.5 90 HIS A CA 1
ATOM 763 C C . HIS A 1 90 ? -2.648 2.469 11.914 1 96.5 90 HIS A C 1
ATOM 765 O O . HIS A 1 90 ? -1.921 2.842 10.992 1 96.5 90 HIS A O 1
ATOM 771 N N . ILE A 1 91 ? -2.9 3.129 12.977 1 97.75 91 ILE A N 1
ATOM 772 C CA . ILE A 1 91 ? -2.213 4.398 13.188 1 97.75 91 ILE A CA 1
ATOM 773 C C . ILE A 1 91 ? -0.719 4.148 13.391 1 97.75 91 ILE A C 1
ATOM 775 O O . ILE A 1 91 ? -0.328 3.352 14.25 1 97.75 91 ILE A O 1
ATOM 779 N N . ASN A 1 92 ? 0.023 4.723 12.57 1 95.44 92 ASN A N 1
ATOM 780 C CA . ASN A 1 92 ? 1.474 4.723 12.719 1 95.44 92 ASN A CA 1
ATOM 781 C C . ASN A 1 92 ? 1.98 6.051 13.273 1 95.44 92 ASN A C 1
ATOM 783 O O . ASN A 1 92 ? 2.133 7.02 12.531 1 95.44 92 ASN A O 1
ATOM 787 N N . TRP A 1 93 ? 2.283 6.02 14.539 1 93.5 93 TRP A N 1
ATOM 788 C CA . TRP A 1 93 ? 2.646 7.25 15.234 1 93.5 93 TRP A CA 1
ATOM 789 C C . TRP A 1 93 ? 4.055 7.691 14.852 1 93.5 93 TRP A C 1
ATOM 791 O O . TRP A 1 93 ? 4.418 8.859 15.039 1 93.5 93 TRP A O 1
ATOM 801 N N . ILE A 1 94 ? 4.836 6.793 14.352 1 89.81 94 ILE A N 1
ATOM 802 C CA . ILE A 1 94 ? 6.195 7.105 13.93 1 89.81 94 ILE A CA 1
ATOM 803 C C . ILE A 1 94 ? 6.172 7.789 12.562 1 89.81 94 ILE A C 1
ATOM 805 O O . ILE A 1 94 ? 6.742 8.867 12.391 1 89.81 94 ILE A O 1
ATOM 809 N N . ASP A 1 95 ? 5.484 7.238 11.656 1 92.06 95 ASP A N 1
ATOM 810 C CA . ASP A 1 95 ? 5.406 7.77 10.297 1 92.06 95 ASP A CA 1
ATOM 811 C C . ASP A 1 95 ? 4.27 8.781 10.164 1 92.06 95 ASP A C 1
ATOM 813 O O . ASP A 1 95 ? 4.094 9.391 9.109 1 92.06 95 ASP A O 1
ATOM 817 N N . LYS A 1 96 ? 3.441 8.852 11.18 1 94.56 96 LYS A N 1
ATOM 818 C CA . LYS A 1 96 ? 2.387 9.859 11.312 1 94.56 96 LYS A CA 1
ATOM 819 C C . LYS A 1 96 ? 1.33 9.688 10.227 1 94.56 96 LYS A C 1
ATOM 821 O O . LYS A 1 96 ? 0.965 10.656 9.555 1 94.56 96 LYS A O 1
ATOM 826 N N . ASN A 1 97 ? 0.934 8.516 9.992 1 97.25 97 ASN A N 1
ATOM 827 C CA . ASN A 1 97 ? -0.167 8.281 9.062 1 97.25 97 ASN A CA 1
ATOM 828 C C . ASN A 1 97 ? -1.169 7.277 9.625 1 97.25 97 ASN A C 1
ATOM 830 O O . ASN A 1 97 ? -0.91 6.641 10.648 1 97.25 97 ASN A O 1
ATOM 834 N N . ALA A 1 98 ? -2.359 7.23 9.023 1 98.44 98 ALA A N 1
ATOM 835 C CA . ALA A 1 98 ? -3.406 6.312 9.469 1 98.44 98 ALA A CA 1
ATOM 836 C C . ALA A 1 98 ? -4.352 5.973 8.32 1 98.44 98 ALA A C 1
ATOM 838 O O . ALA A 1 98 ? -4.523 6.762 7.387 1 98.44 98 ALA A O 1
ATOM 839 N N . GLU A 1 99 ? -4.883 4.828 8.391 1 98.31 99 GLU A N 1
ATOM 840 C CA . GLU A 1 99 ? -5.918 4.395 7.461 1 98.31 99 GLU A CA 1
ATOM 841 C C . GLU A 1 99 ? -7.305 4.789 7.957 1 98.31 99 GLU A C 1
ATOM 843 O O . GLU A 1 99 ? -7.602 4.68 9.148 1 98.31 99 GLU A O 1
ATOM 848 N N . ILE A 1 100 ? -8.156 5.207 7.035 1 98.38 100 ILE A N 1
ATOM 849 C CA . ILE A 1 100 ? -9.523 5.578 7.371 1 98.38 100 ILE A CA 1
ATOM 850 C C . ILE A 1 100 ? -10.438 4.363 7.219 1 98.38 100 ILE A C 1
ATOM 852 O O . ILE A 1 100 ? -10.359 3.639 6.223 1 98.38 100 ILE A O 1
ATOM 856 N N . SER A 1 101 ? -11.242 4.145 8.195 1 97.06 101 SER A N 1
ATOM 857 C CA . SER A 1 101 ? -12.289 3.129 8.164 1 97.06 101 SER A CA 1
ATOM 858 C C . SER A 1 101 ? -13.672 3.752 8.328 1 97.06 101 SER A C 1
ATOM 860 O O . SER A 1 101 ? -13.852 4.672 9.125 1 97.06 101 SER A O 1
ATOM 862 N N . PHE A 1 102 ? -14.633 3.264 7.496 1 96.94 102 PHE A N 1
ATOM 863 C CA . PHE A 1 102 ? -15.992 3.773 7.633 1 96.94 102 PHE A CA 1
ATOM 864 C C . PHE A 1 102 ? -17 2.795 7.039 1 96.94 102 PHE A C 1
ATOM 866 O O . PHE A 1 102 ? -16.766 2.223 5.973 1 96.94 102 PHE A O 1
ATOM 873 N N . ILE A 1 103 ? -18.047 2.598 7.746 1 96.06 103 ILE A N 1
ATOM 874 C CA . ILE A 1 103 ? -19.188 1.826 7.254 1 96.06 103 ILE A CA 1
ATOM 875 C C . ILE A 1 103 ? -20.484 2.428 7.785 1 96.06 103 ILE A C 1
ATOM 877 O O . ILE A 1 103 ? -20.547 2.879 8.93 1 96.06 103 ILE A O 1
ATOM 881 N N . MET A 1 104 ? -21.469 2.492 6.949 1 97.25 104 MET A N 1
ATOM 882 C CA . MET A 1 104 ? -22.75 3.062 7.316 1 97.25 104 MET A CA 1
ATOM 883 C C . MET A 1 104 ? -23.844 1.996 7.297 1 97.25 104 MET A C 1
ATOM 885 O O . MET A 1 104 ? -23.641 0.897 6.785 1 97.25 104 MET A O 1
ATOM 889 N N . LYS A 1 105 ? -24.984 2.332 7.902 1 97.5 105 LYS A N 1
ATOM 890 C CA . LYS A 1 105 ? -26.141 1.442 7.816 1 97.5 105 LYS A CA 1
ATOM 891 C C . LYS A 1 105 ? -26.469 1.121 6.367 1 97.5 105 LYS A C 1
ATOM 893 O O . LYS A 1 105 ? -26.578 2.023 5.531 1 97.5 105 LYS A O 1
ATOM 898 N N . THR A 1 106 ? -26.656 -0.119 6.137 1 95.19 106 THR A N 1
ATOM 899 C CA . THR A 1 106 ? -26.875 -0.619 4.781 1 95.19 106 THR A CA 1
ATOM 900 C C . THR A 1 106 ? -28.094 0.028 4.148 1 95.19 106 THR A C 1
ATOM 902 O O . THR A 1 106 ? -28.062 0.412 2.979 1 95.19 106 THR A O 1
ATOM 905 N N . GLU A 1 107 ? -29.094 0.184 4.91 1 95.62 107 GLU A N 1
ATOM 906 C CA . GLU A 1 107 ? -30.375 0.675 4.406 1 95.62 107 GLU A CA 1
ATOM 907 C C . GLU A 1 107 ? -30.266 2.133 3.965 1 95.62 107 GLU A C 1
ATOM 909 O O . GLU A 1 107 ? -31.109 2.619 3.209 1 95.62 107 GLU A O 1
ATOM 914 N N . LEU A 1 108 ? -29.219 2.795 4.352 1 96.5 108 LEU A N 1
ATOM 915 C CA . LEU A 1 108 ? -29.094 4.219 4.059 1 96.5 108 LEU A CA 1
ATOM 916 C C . LEU A 1 108 ? -28.188 4.445 2.854 1 96.5 108 LEU A C 1
ATOM 918 O O . LEU A 1 108 ? -28.094 5.566 2.348 1 96.5 108 LEU A O 1
ATOM 922 N N . GLU A 1 109 ? -27.531 3.475 2.316 1 93.31 109 GLU A N 1
ATOM 923 C CA . GLU A 1 109 ? -26.547 3.596 1.255 1 93.31 109 GLU A CA 1
ATOM 924 C C . GLU A 1 109 ? -27.156 4.16 -0.02 1 93.31 109 GLU A C 1
ATOM 926 O O . GLU A 1 109 ? -26.578 5.023 -0.673 1 93.31 109 GLU A O 1
ATOM 931 N N . LYS A 1 110 ? -28.266 3.682 -0.294 1 92.38 110 LYS A N 1
ATOM 932 C CA . LYS A 1 110 ? -28.906 4.043 -1.557 1 92.38 110 LYS A CA 1
ATOM 933 C C . LYS A 1 110 ? -29.078 5.555 -1.665 1 92.38 110 LYS A C 1
ATOM 935 O O . LYS A 1 110 ? -28.781 6.148 -2.701 1 92.38 110 LYS A O 1
ATOM 940 N N . ASP A 1 111 ? -29.422 6.199 -0.548 1 94.62 111 ASP A N 1
ATOM 941 C CA . ASP A 1 111 ? -29.844 7.594 -0.622 1 94.62 111 ASP A CA 1
ATOM 942 C C . ASP A 1 111 ? -28.766 8.523 -0.076 1 94.62 111 ASP A C 1
ATOM 944 O O . ASP A 1 111 ? -28.734 9.711 -0.425 1 94.62 111 ASP A O 1
ATOM 948 N N . TYR A 1 112 ? -27.906 7.992 0.716 1 96.12 112 TYR A N 1
ATOM 949 C CA . TYR A 1 112 ? -27.094 8.922 1.498 1 96.12 112 TYR A CA 1
ATOM 950 C C . TYR A 1 112 ? -25.609 8.602 1.356 1 96.12 112 TYR A C 1
ATOM 952 O O . TYR A 1 112 ? -24.781 9.18 2.053 1 96.12 112 TYR A O 1
ATOM 960 N N . PHE A 1 113 ? -25.281 7.754 0.481 1 95.19 113 PHE A N 1
ATOM 961 C CA . PHE A 1 113 ? -23.906 7.23 0.426 1 95.19 113 PHE A CA 1
ATOM 962 C C . PHE A 1 113 ? -22.906 8.367 0.289 1 95.19 113 PHE A C 1
ATOM 964 O O . PHE A 1 113 ? -22.031 8.539 1.145 1 95.19 113 PHE A O 1
ATOM 971 N N . SER A 1 114 ? -23.031 9.203 -0.691 1 94.81 114 SER A N 1
ATOM 972 C CA . SER A 1 114 ? -22.062 10.25 -0.989 1 94.81 114 SER A CA 1
ATOM 973 C C . SER A 1 114 ? -22.016 11.289 0.125 1 94.81 114 SER A C 1
ATOM 975 O O . SER A 1 114 ? -20.938 11.641 0.604 1 94.81 114 SER A O 1
ATOM 977 N N . ILE A 1 115 ? -23.125 11.68 0.547 1 96.12 115 ILE A N 1
ATOM 978 C CA . ILE A 1 115 ? -23.188 12.758 1.53 1 96.12 115 ILE A CA 1
ATOM 979 C C . ILE A 1 115 ? -22.641 12.266 2.869 1 96.12 115 ILE A C 1
ATOM 981 O O . ILE A 1 115 ? -22 13.023 3.592 1 96.12 115 ILE A O 1
ATOM 985 N N . PHE A 1 116 ? -22.906 11.016 3.254 1 97.88 116 PHE A N 1
ATOM 986 C CA . PHE A 1 116 ? -22.391 10.469 4.504 1 97.88 116 PHE A CA 1
ATOM 987 C C . PHE A 1 116 ? -20.875 10.312 4.445 1 97.88 116 PHE A C 1
ATOM 989 O O . PHE A 1 116 ? -20.172 10.711 5.375 1 97.88 116 PHE A O 1
ATOM 996 N N . TRP A 1 117 ? -20.391 9.82 3.338 1 97.06 117 TRP A N 1
ATOM 997 C CA . TRP A 1 117 ? -18.953 9.656 3.188 1 97.06 117 TRP A CA 1
ATOM 998 C C . TRP A 1 117 ? -18.234 11.008 3.23 1 97.06 117 TRP A C 1
ATOM 1000 O O . TRP A 1 117 ? -17.25 11.172 3.949 1 97.06 117 TRP A O 1
ATOM 1010 N N . ILE A 1 118 ? -18.688 11.984 2.527 1 97.31 118 ILE A N 1
ATOM 1011 C CA . ILE A 1 118 ? -18.047 13.289 2.43 1 97.31 118 ILE A CA 1
ATOM 1012 C C . ILE A 1 118 ? -18 13.945 3.807 1 97.31 118 ILE A C 1
ATOM 1014 O O . ILE A 1 118 ? -16.953 14.43 4.23 1 97.31 118 ILE A O 1
ATOM 1018 N N . ASN A 1 119 ? -19.094 13.922 4.465 1 98.06 119 ASN A N 1
ATOM 1019 C CA . ASN A 1 119 ? -19.141 14.555 5.777 1 98.06 119 ASN A CA 1
ATOM 1020 C C . ASN A 1 119 ? -18.312 13.789 6.805 1 98.06 119 ASN A C 1
ATOM 1022 O O . ASN A 1 119 ? -17.641 14.391 7.648 1 98.06 119 ASN A O 1
ATOM 1026 N N . TYR A 1 120 ? -18.422 12.453 6.758 1 98.38 120 TYR A N 1
ATOM 1027 C CA . TYR A 1 120 ? -17.578 11.648 7.648 1 98.38 120 TYR A CA 1
ATOM 1028 C C . TYR A 1 120 ? -16.109 11.953 7.43 1 98.38 120 TYR A C 1
ATOM 1030 O O . TYR A 1 120 ? -15.359 12.133 8.391 1 98.38 120 TYR A O 1
ATOM 1038 N N . LEU A 1 121 ? -15.711 12.008 6.156 1 98.31 121 LEU A N 1
ATOM 1039 C CA . LEU A 1 121 ? -14.32 12.281 5.816 1 98.31 121 LEU A CA 1
ATOM 1040 C C . LEU A 1 121 ? -13.898 13.648 6.336 1 98.31 121 LEU A C 1
ATOM 1042 O O . LEU A 1 121 ? -12.781 13.805 6.84 1 98.31 121 LEU A O 1
ATOM 1046 N N . HIS A 1 122 ? -14.727 14.594 6.273 1 97.56 122 HIS A N 1
ATOM 1047 C CA . HIS A 1 122 ? -14.438 15.922 6.809 1 97.56 122 HIS A CA 1
ATOM 1048 C C . HIS A 1 122 ? -14.211 15.867 8.312 1 97.56 122 HIS A C 1
ATOM 1050 O O . HIS A 1 122 ? -13.289 16.5 8.828 1 97.56 122 HIS A O 1
ATOM 1056 N N . LEU A 1 123 ? -15.031 15.164 8.984 1 98.44 123 LEU A N 1
ATOM 1057 C CA . LEU A 1 123 ? -14.961 15.078 10.445 1 98.44 123 LEU A CA 1
ATOM 1058 C C . LEU A 1 123 ? -13.711 14.32 10.883 1 98.44 123 LEU A C 1
ATOM 1060 O O . LEU A 1 123 ? -13.008 14.758 11.797 1 98.44 123 LEU A O 1
ATOM 1064 N N . ILE A 1 124 ? -13.43 13.18 10.219 1 98.62 124 ILE A N 1
ATOM 1065 C CA . ILE A 1 124 ? -12.305 12.352 10.641 1 98.62 124 ILE A CA 1
ATOM 1066 C C . ILE A 1 124 ? -10.992 13.07 10.328 1 98.62 124 ILE A C 1
ATOM 1068 O O . ILE A 1 124 ? -9.992 12.875 11.016 1 98.62 124 ILE A O 1
ATOM 1072 N N . GLU A 1 125 ? -11.008 13.883 9.336 1 97.19 125 GLU A N 1
ATOM 1073 C CA . GLU A 1 125 ? -9.867 14.727 9.008 1 97.19 125 GLU A CA 1
ATOM 1074 C C . GLU A 1 125 ? -9.531 15.672 10.156 1 97.19 125 GLU A C 1
ATOM 1076 O 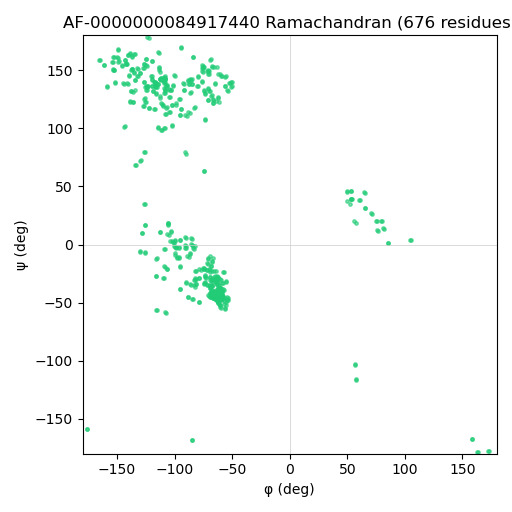O . GLU A 1 125 ? -8.352 15.914 10.445 1 97.19 125 GLU A O 1
ATOM 1081 N N . LYS A 1 126 ? -10.516 16.219 10.75 1 96.25 126 LYS A N 1
ATOM 1082 C CA . LYS A 1 126 ? -10.297 17.094 11.898 1 96.25 126 LYS A CA 1
ATOM 1083 C C . LYS A 1 126 ? -9.586 16.359 13.031 1 96.25 126 LYS A C 1
ATOM 1085 O O . LYS A 1 126 ? -8.672 16.891 13.656 1 96.25 126 LYS A O 1
ATOM 1090 N N . VAL A 1 127 ? -10.023 15.164 13.234 1 97.81 127 VAL A N 1
ATOM 1091 C CA . VAL A 1 127 ? -9.391 14.336 14.258 1 97.81 127 VAL A CA 1
ATOM 1092 C C . VAL A 1 127 ? -7.926 14.102 13.898 1 97.81 127 VAL A C 1
ATOM 1094 O O . VAL A 1 127 ? -7.031 14.344 14.711 1 97.81 127 VAL A O 1
ATOM 1097 N N . ALA A 1 128 ? -7.703 13.68 12.68 1 97.69 128 ALA A N 1
ATOM 1098 C CA . ALA A 1 128 ? -6.387 13.219 12.242 1 97.69 128 ALA A CA 1
ATOM 1099 C C . ALA A 1 128 ? -5.406 14.383 12.133 1 97.69 128 ALA A C 1
ATOM 1101 O O . ALA A 1 128 ? -4.281 14.297 12.641 1 97.69 128 ALA A O 1
ATOM 1102 N N . PHE A 1 129 ? -5.859 15.5 11.555 1 94.5 129 PHE A N 1
ATOM 1103 C CA . PHE A 1 129 ? -4.941 16.578 11.195 1 94.5 129 PHE A CA 1
ATOM 1104 C C . PHE A 1 129 ? -4.883 17.641 12.281 1 94.5 129 PHE A C 1
ATOM 1106 O O . PHE A 1 129 ? -3.811 18.156 12.602 1 94.5 129 PHE A O 1
ATOM 1113 N N . ASN A 1 130 ? -5.996 17.938 12.883 1 90.56 130 ASN A N 1
ATOM 1114 C CA . ASN A 1 130 ? -6.02 19.016 13.875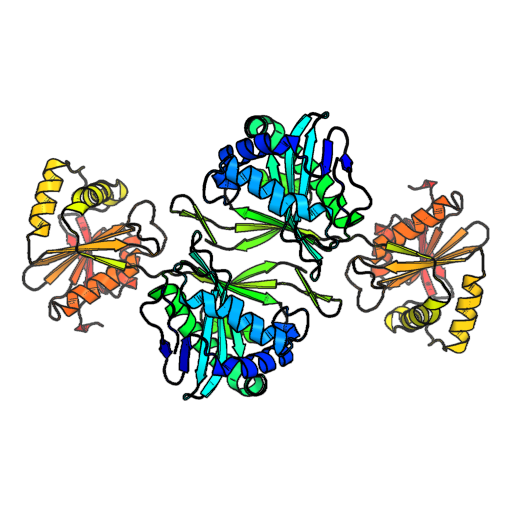 1 90.56 130 ASN A CA 1
ATOM 1115 C C . ASN A 1 130 ? -5.684 18.5 15.266 1 90.56 130 ASN A C 1
ATOM 1117 O O . ASN A 1 130 ? -4.859 19.078 15.969 1 90.56 130 ASN A O 1
ATOM 1121 N N . GLU A 1 131 ? -6.258 17.391 15.664 1 92.44 131 GLU A N 1
ATOM 1122 C CA . GLU A 1 131 ? -6.082 16.891 17.016 1 92.44 131 GLU A CA 1
ATOM 1123 C C . GLU A 1 131 ? -4.805 16.062 17.141 1 92.44 131 GLU A C 1
ATOM 1125 O O . GLU A 1 131 ? -4.008 16.266 18.062 1 92.44 131 GLU A O 1
ATOM 1130 N N . LEU A 1 132 ? -4.621 15.172 16.188 1 94.69 132 LEU A N 1
ATOM 1131 C CA . LEU A 1 132 ? -3.52 14.219 16.328 1 94.69 132 LEU A CA 1
ATOM 1132 C C . LEU A 1 132 ? -2.281 14.719 15.586 1 94.69 132 LEU A C 1
ATOM 1134 O O . LEU A 1 132 ? -1.184 14.188 15.781 1 94.69 132 LEU A O 1
ATOM 1138 N N . ARG A 1 133 ? -2.48 15.648 14.664 1 91.56 133 ARG A N 1
ATOM 1139 C CA . ARG A 1 133 ? -1.404 16.234 13.875 1 91.56 133 ARG A CA 1
ATOM 1140 C C . ARG A 1 133 ? -0.687 15.164 13.055 1 91.56 133 ARG A C 1
ATOM 1142 O O . ARG A 1 133 ? 0.545 15.141 13 1 91.56 133 ARG A O 1
ATOM 1149 N N . LEU A 1 134 ? -1.467 14.266 12.562 1 95.62 134 LEU A N 1
ATOM 1150 C CA . LEU A 1 134 ? -0.903 13.305 11.617 1 95.62 134 LEU A CA 1
ATOM 1151 C C . LEU A 1 134 ? -0.534 13.984 10.305 1 95.62 134 LEU A C 1
ATOM 1153 O O . LEU A 1 134 ? -1.072 15.047 9.977 1 95.62 134 LEU A O 1
ATOM 1157 N N . HIS A 1 135 ? 0.341 13.359 9.562 1 95.38 135 HIS A N 1
ATOM 1158 C CA . HIS A 1 135 ? 0.83 13.898 8.297 1 95.38 135 HIS A CA 1
ATOM 1159 C C . HIS A 1 135 ? -0.04 13.445 7.133 1 95.38 135 HIS A C 1
ATOM 1161 O O . HIS A 1 135 ? -0.195 14.164 6.145 1 95.38 135 HIS A O 1
ATOM 1167 N N . LYS A 1 136 ? -0.562 12.266 7.262 1 97.06 136 LYS A N 1
ATOM 1168 C CA . LYS A 1 136 ? -1.236 11.664 6.117 1 97.06 136 LYS A CA 1
ATOM 1169 C C . LYS A 1 136 ? -2.334 10.703 6.562 1 97.06 136 LYS A C 1
ATOM 1171 O O . LYS A 1 136 ? -2.162 9.961 7.535 1 97.06 136 LYS A O 1
ATOM 1176 N N . ILE A 1 137 ? -3.412 10.742 5.883 1 98.38 137 ILE A N 1
ATOM 1177 C CA . ILE A 1 137 ? -4.441 9.727 6.035 1 98.38 137 ILE A CA 1
ATOM 1178 C C . ILE A 1 137 ? -4.801 9.141 4.672 1 98.38 137 ILE A C 1
ATOM 1180 O O . ILE A 1 137 ? -4.617 9.797 3.643 1 98.38 137 ILE A O 1
ATOM 1184 N N . PHE A 1 138 ? -5.25 7.887 4.691 1 98.38 138 PHE A N 1
ATOM 1185 C CA . PHE A 1 138 ? -5.504 7.223 3.418 1 98.38 138 PHE A CA 1
ATOM 1186 C C . PHE A 1 138 ? -6.566 6.141 3.572 1 98.38 138 PHE A C 1
ATOM 1188 O O . PHE A 1 138 ? -6.926 5.773 4.691 1 98.38 138 PHE A O 1
ATOM 1195 N N . THR A 1 139 ? -7.121 5.762 2.465 1 96.5 139 THR A N 1
ATOM 1196 C CA . THR A 1 139 ? -8.008 4.602 2.418 1 96.5 139 THR A CA 1
ATOM 1197 C C . THR A 1 139 ? -7.328 3.436 1.705 1 96.5 139 THR A C 1
ATOM 1199 O O . THR A 1 139 ? -6.492 3.641 0.823 1 96.5 139 THR A O 1
ATOM 1202 N N . TYR A 1 140 ? -7.57 2.322 2.17 1 94.31 140 TYR A N 1
ATOM 1203 C CA . TYR A 1 140 ? -7.254 1.038 1.552 1 94.31 140 TYR A CA 1
ATOM 1204 C C . TYR A 1 140 ? -8.523 0.307 1.133 1 94.31 140 TYR A C 1
ATOM 1206 O O . TYR A 1 140 ? -9.18 -0.335 1.958 1 94.31 140 TYR A O 1
ATOM 1214 N N . ALA A 1 141 ? -8.852 0.427 -0.17 1 91.25 141 ALA A N 1
ATOM 1215 C CA . ALA A 1 141 ? -10.164 -0.056 -0.599 1 91.25 141 ALA A CA 1
ATOM 1216 C C . ALA A 1 141 ? -10.023 -1.081 -1.721 1 91.25 141 ALA A C 1
ATOM 1218 O O . ALA A 1 141 ? -9.25 -0.885 -2.66 1 91.25 141 ALA A O 1
ATOM 1219 N N . PHE A 1 142 ? -10.828 -2.166 -1.551 1 88.31 142 PHE A N 1
ATOM 1220 C CA . PHE A 1 142 ? -10.969 -3.059 -2.695 1 88.31 142 PHE A CA 1
ATOM 1221 C C . PHE A 1 142 ? -11.672 -2.352 -3.85 1 88.31 142 PHE A C 1
ATOM 1223 O O . PHE A 1 142 ? -12.633 -1.604 -3.639 1 88.31 142 PHE A O 1
ATOM 1230 N N . ASP A 1 143 ? -11.203 -2.572 -5.023 1 89.19 143 ASP A N 1
ATOM 1231 C CA . ASP A 1 143 ? -11.789 -1.915 -6.184 1 89.19 143 ASP A CA 1
ATOM 1232 C C . ASP A 1 143 ? -13.133 -2.551 -6.551 1 89.19 143 ASP A C 1
ATOM 1234 O O . ASP A 1 143 ? -13.273 -3.131 -7.629 1 89.19 143 ASP A O 1
ATOM 1238 N N . LEU A 1 144 ? -14.078 -2.441 -5.648 1 83.06 144 LEU A N 1
ATOM 1239 C CA . LEU A 1 144 ? -15.406 -3.023 -5.805 1 83.06 144 LEU A CA 1
ATOM 1240 C C . LEU A 1 144 ? -16.484 -1.965 -5.629 1 83.06 144 LEU A C 1
ATOM 1242 O O . LEU A 1 144 ? -17.672 -2.244 -5.816 1 83.06 144 LEU A O 1
ATOM 1246 N N . ARG A 1 145 ? -15.992 -0.747 -5.215 1 81.81 145 ARG A N 1
ATOM 1247 C CA . ARG A 1 145 ? -16.953 0.288 -4.836 1 81.81 145 ARG A CA 1
ATOM 1248 C C . ARG A 1 145 ? -16.703 1.577 -5.609 1 81.81 145 ARG A C 1
ATOM 1250 O O . ARG A 1 145 ? -16.312 2.592 -5.027 1 81.81 145 ARG A O 1
ATOM 1257 N N . PRO A 1 146 ? -17.172 1.621 -6.875 1 81.44 146 PRO A N 1
ATOM 1258 C CA . PRO A 1 146 ? -16.844 2.805 -7.672 1 81.44 146 PRO A CA 1
ATOM 1259 C C . PRO A 1 146 ? -17.422 4.09 -7.094 1 81.44 146 PRO A C 1
ATOM 1261 O O . PRO A 1 146 ? -16.844 5.164 -7.254 1 81.44 146 PRO A O 1
ATOM 1264 N N . HIS A 1 147 ? -18.484 4.035 -6.41 1 87.19 147 HIS A N 1
ATOM 1265 C CA . HIS A 1 147 ? -19.125 5.215 -5.84 1 87.19 147 HIS A CA 1
ATOM 1266 C C . HIS A 1 147 ? -18.25 5.828 -4.742 1 87.19 147 HIS A C 1
ATOM 1268 O O . HIS A 1 147 ? -18.344 7.027 -4.473 1 87.19 147 HIS A O 1
ATOM 1274 N N . LEU A 1 148 ? -17.531 5.043 -4.125 1 91.25 148 LEU A N 1
ATOM 1275 C CA . LEU A 1 148 ? -16.641 5.516 -3.061 1 91.25 148 LEU A CA 1
ATOM 1276 C C . LEU A 1 148 ? -15.617 6.5 -3.602 1 91.25 148 LEU A C 1
ATOM 1278 O O . LEU A 1 148 ? -15.312 7.508 -2.955 1 91.25 148 LEU A O 1
ATOM 1282 N N . TYR A 1 149 ? -15.188 6.305 -4.797 1 91.94 149 TYR A N 1
ATOM 1283 C CA . TYR A 1 149 ? -14.102 7.105 -5.348 1 91.94 149 TYR A CA 1
ATOM 1284 C C . TYR A 1 149 ? -14.57 8.523 -5.652 1 91.94 149 TYR A C 1
ATOM 1286 O O . TYR A 1 149 ? -13.828 9.484 -5.465 1 91.94 149 TYR A O 1
ATOM 1294 N N . THR A 1 150 ? -15.766 8.602 -6.047 1 92.12 150 THR A N 1
ATOM 1295 C CA . THR A 1 150 ? -16.344 9.922 -6.289 1 92.12 150 THR A CA 1
ATOM 1296 C C . THR A 1 150 ? -16.406 10.727 -4.996 1 92.12 150 THR A C 1
ATOM 1298 O O . THR A 1 150 ? -16.062 11.914 -4.98 1 92.12 150 THR A O 1
ATOM 1301 N N . ALA A 1 151 ? -16.828 10.07 -3.955 1 94.44 151 ALA A N 1
ATOM 1302 C CA . ALA A 1 151 ? -16.922 10.734 -2.656 1 94.44 151 ALA A CA 1
ATOM 1303 C C . ALA A 1 151 ? -15.539 11.148 -2.162 1 94.44 151 ALA A C 1
ATOM 1305 O O . ALA A 1 151 ? -15.367 12.258 -1.646 1 94.44 151 ALA A O 1
ATOM 1306 N N . LEU A 1 152 ? -14.578 10.273 -2.334 1 96.5 152 LEU A N 1
ATOM 1307 C CA . LEU A 1 152 ? -13.211 10.555 -1.916 1 96.5 152 LEU A CA 1
ATOM 1308 C C . LEU A 1 152 ? -12.648 11.75 -2.674 1 96.5 152 LEU A C 1
ATOM 1310 O O . LEU A 1 152 ? -12.047 12.648 -2.072 1 96.5 152 LEU A O 1
ATOM 1314 N N . GLU A 1 153 ? -12.891 11.812 -3.914 1 94.5 153 GLU A N 1
ATOM 1315 C CA . GLU A 1 153 ? -12.398 12.914 -4.746 1 94.5 153 GLU A CA 1
ATOM 1316 C C . GLU A 1 153 ? -13.055 14.234 -4.359 1 94.5 153 GLU A C 1
ATOM 1318 O O . GLU A 1 153 ? -12.398 15.273 -4.32 1 94.5 153 GLU A O 1
ATOM 1323 N N . GLN A 1 154 ? -14.289 14.156 -4.102 1 94.75 154 GLN A N 1
ATOM 1324 C CA . GLN A 1 154 ? -15.008 15.352 -3.67 1 94.75 154 GLN A CA 1
ATOM 1325 C C . GLN A 1 154 ? -14.469 15.867 -2.338 1 94.75 154 GLN A C 1
ATOM 1327 O O . GLN A 1 154 ? -14.492 17.078 -2.08 1 94.75 154 GLN A O 1
ATOM 1332 N N . ALA A 1 155 ? -14.047 14.953 -1.564 1 95.31 155 ALA A N 1
ATOM 1333 C CA . ALA A 1 155 ? -13.461 15.328 -0.282 1 95.31 155 ALA A CA 1
ATOM 1334 C C . ALA A 1 155 ? -11.977 15.656 -0.435 1 95.31 155 ALA A C 1
ATOM 1336 O O . ALA A 1 155 ? -11.258 15.773 0.558 1 95.31 155 ALA A O 1
ATOM 1337 N N . LYS A 1 156 ? -11.438 15.672 -1.669 1 95 156 LYS A N 1
ATOM 1338 C CA . LYS A 1 156 ? -10.102 16.141 -2.041 1 95 156 LYS A CA 1
ATOM 1339 C C . LYS A 1 156 ? -9.055 15.07 -1.728 1 95 156 LYS A C 1
ATOM 1341 O O . LYS A 1 156 ? -7.891 15.398 -1.475 1 95 156 LYS A O 1
ATOM 1346 N N . PHE A 1 157 ? -9.539 13.867 -1.616 1 97.25 157 PHE A N 1
ATOM 1347 C CA . PHE A 1 157 ? -8.586 12.758 -1.632 1 97.25 157 PHE A CA 1
ATOM 1348 C C . PHE A 1 157 ? -8.164 12.43 -3.059 1 97.25 157 PHE A C 1
ATOM 1350 O O . PHE A 1 157 ? -8.977 12.492 -3.982 1 97.25 157 PHE A O 1
ATOM 1357 N N . LYS A 1 158 ? -6.961 12.078 -3.199 1 96.25 158 LYS A N 1
ATOM 1358 C CA . LYS A 1 158 ? -6.457 11.727 -4.523 1 96.25 158 LYS A CA 1
ATOM 1359 C C . LYS A 1 158 ? -6.043 10.258 -4.582 1 96.25 158 LYS A C 1
ATOM 1361 O O . LYS A 1 158 ? -5.465 9.734 -3.627 1 96.25 158 LYS A O 1
ATOM 1366 N N . GLU A 1 159 ? -6.398 9.633 -5.738 1 96.12 159 GLU A N 1
ATOM 1367 C CA . GLU A 1 159 ? -5.855 8.289 -5.938 1 96.12 159 GLU A CA 1
ATOM 1368 C C . GLU A 1 159 ? -4.332 8.312 -6 1 96.12 159 GLU A C 1
ATOM 1370 O O . GLU A 1 159 ? -3.75 9.062 -6.789 1 96.12 159 GLU A O 1
ATOM 1375 N N . GLU A 1 160 ? -3.797 7.496 -5.164 1 96.38 160 GLU A N 1
ATOM 1376 C CA . GLU A 1 160 ? -2.346 7.598 -5.051 1 96.38 160 GLU A CA 1
ATOM 1377 C C . GLU A 1 160 ? -1.666 6.312 -5.516 1 96.38 160 GLU A C 1
ATOM 1379 O O . GLU A 1 160 ? -0.505 6.332 -5.934 1 96.38 160 GLU A O 1
ATOM 1384 N N . ALA A 1 161 ? -2.316 5.227 -5.414 1 97.38 161 ALA A N 1
ATOM 1385 C CA . ALA A 1 161 ? -1.673 3.945 -5.699 1 97.38 161 ALA A CA 1
ATOM 1386 C C . ALA A 1 161 ? -2.709 2.857 -5.965 1 97.38 161 ALA A C 1
ATOM 1388 O O . ALA A 1 161 ? -3.844 2.945 -5.492 1 97.38 161 ALA A O 1
ATOM 1389 N N . ARG A 1 162 ? -2.268 1.907 -6.703 1 96.81 162 ARG A N 1
ATOM 1390 C CA . ARG A 1 162 ? -3.062 0.715 -6.984 1 96.81 162 ARG A CA 1
ATOM 1391 C C . ARG A 1 162 ? -2.215 -0.547 -6.871 1 96.81 162 ARG A C 1
ATOM 1393 O O . ARG A 1 162 ? -1.151 -0.644 -7.488 1 96.81 162 ARG A O 1
ATOM 1400 N N . LEU A 1 163 ? -2.625 -1.444 -6.027 1 97.44 163 LEU A N 1
ATOM 1401 C CA . LEU A 1 163 ? -2.02 -2.77 -5.945 1 97.44 163 LEU A CA 1
ATOM 1402 C C . LEU A 1 163 ? -2.789 -3.771 -6.801 1 97.44 163 LEU A C 1
ATOM 1404 O O . LEU A 1 163 ? -3.938 -4.102 -6.492 1 97.44 163 LEU A O 1
ATOM 1408 N N . LYS A 1 164 ? -2.16 -4.285 -7.766 1 95.5 164 LYS A N 1
ATOM 1409 C CA . LYS A 1 164 ? -2.82 -5.145 -8.742 1 95.5 164 LYS A CA 1
ATOM 1410 C C . LYS A 1 164 ? -3.102 -6.527 -8.156 1 95.5 164 LYS A C 1
ATOM 1412 O O . LYS A 1 164 ? -2.232 -7.129 -7.523 1 95.5 164 LYS A O 1
ATOM 1417 N N . GLU A 1 165 ? -4.375 -7.031 -8.359 1 93.38 165 GLU A N 1
ATOM 1418 C CA . GLU A 1 165 ? -4.773 -8.391 -7.992 1 93.38 165 GLU A CA 1
ATOM 1419 C C . GLU A 1 165 ? -4.371 -8.711 -6.555 1 93.38 165 GLU A C 1
ATOM 1421 O O . GLU A 1 165 ? -3.832 -9.789 -6.285 1 93.38 165 GLU A O 1
ATOM 1426 N N . HIS A 1 166 ? -4.633 -7.793 -5.668 1 95.56 166 HIS A N 1
ATOM 1427 C CA . HIS A 1 166 ? -4.078 -7.879 -4.324 1 95.56 166 HIS A CA 1
ATOM 1428 C C . HIS A 1 166 ? -5.074 -8.508 -3.355 1 95.56 166 HIS A C 1
ATOM 1430 O O . HIS A 1 166 ? -4.707 -8.906 -2.248 1 95.56 166 HIS A O 1
ATOM 1436 N N . CYS A 1 167 ? -6.254 -8.656 -3.719 1 91.12 167 CYS A N 1
ATOM 1437 C CA . CYS A 1 167 ? -7.246 -9.266 -2.838 1 91.12 167 CYS A CA 1
ATOM 1438 C C . CYS A 1 167 ? -8.094 -10.281 -3.59 1 91.12 167 CYS A C 1
ATOM 1440 O O . CYS A 1 167 ? -8.359 -10.117 -4.781 1 91.12 167 CYS A O 1
ATOM 1442 N N . LEU A 1 168 ? -8.5 -11.273 -2.867 1 89.38 168 LEU A N 1
ATOM 1443 C CA . LEU A 1 168 ? -9.32 -12.344 -3.422 1 89.38 168 LEU A CA 1
ATOM 1444 C C . LEU A 1 16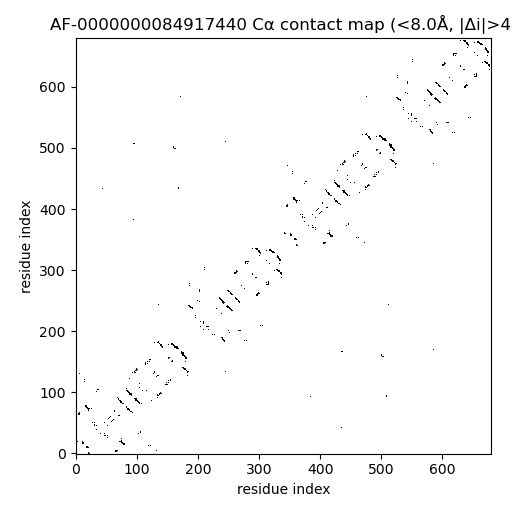8 ? -10.734 -12.305 -2.855 1 89.38 168 LEU A C 1
ATOM 1446 O O . LEU A 1 168 ? -10.922 -12.352 -1.638 1 89.38 168 LEU A O 1
ATOM 1450 N N . PHE A 1 169 ? -11.68 -12.18 -3.729 1 83.5 169 PHE A N 1
ATOM 1451 C CA . PHE A 1 169 ? -13.086 -12.18 -3.338 1 83.5 169 PHE A CA 1
ATOM 1452 C C . PHE A 1 169 ? -13.922 -12.984 -4.32 1 83.5 169 PHE A C 1
ATOM 1454 O O . PHE A 1 169 ? -13.914 -12.719 -5.523 1 83.5 169 PHE A O 1
ATOM 1461 N N . ASN A 1 170 ? -14.617 -13.969 -3.773 1 80.12 170 ASN A N 1
ATOM 1462 C CA . ASN A 1 170 ? -15.484 -14.836 -4.57 1 80.12 170 ASN A CA 1
ATOM 1463 C C . ASN A 1 170 ? -14.727 -15.445 -5.75 1 80.12 170 ASN A C 1
ATOM 1465 O O . ASN A 1 170 ? -15.195 -15.383 -6.891 1 80.12 170 ASN A O 1
ATOM 1469 N N . GLY A 1 171 ? -13.562 -15.781 -5.5 1 80.38 171 GLY A N 1
ATOM 1470 C CA . GLY A 1 171 ? -12.789 -16.516 -6.488 1 80.38 171 GLY A CA 1
ATOM 1471 C C . GLY A 1 171 ? -12.102 -15.617 -7.504 1 80.38 171 GLY A C 1
ATOM 1472 O O . GLY A 1 171 ? -11.43 -16.094 -8.414 1 80.38 171 GLY A O 1
ATOM 1473 N N . ASN A 1 172 ? -12.266 -14.312 -7.352 1 84.31 172 ASN A N 1
ATOM 1474 C CA . ASN A 1 172 ? -11.641 -13.375 -8.273 1 84.31 172 ASN A CA 1
ATOM 1475 C C . ASN A 1 172 ? -10.672 -12.438 -7.555 1 84.31 172 ASN A C 1
ATOM 1477 O O . ASN A 1 172 ? -10.945 -12.016 -6.43 1 84.31 172 ASN A O 1
ATOM 1481 N N . TYR A 1 173 ? -9.586 -12.18 -8.258 1 88.44 173 TYR A N 1
ATOM 1482 C CA . TYR A 1 173 ? -8.641 -11.211 -7.711 1 88.44 173 TYR A CA 1
ATOM 1483 C C . TYR A 1 173 ? -9.016 -9.789 -8.125 1 88.44 173 TYR A C 1
ATOM 1485 O O . TYR A 1 173 ? -9.422 -9.562 -9.273 1 88.44 173 TYR A O 1
ATOM 1493 N N . TYR A 1 174 ? -8.914 -8.867 -7.188 1 91 174 TYR A N 1
ATOM 1494 C CA . TYR A 1 174 ? -9.211 -7.461 -7.418 1 91 174 TYR A CA 1
ATOM 1495 C C . TYR A 1 174 ? -8.047 -6.578 -6.984 1 91 174 TYR A C 1
ATOM 1497 O O . TYR A 1 174 ? -7.207 -6.996 -6.184 1 91 174 TYR A O 1
ATOM 1505 N N . ASP A 1 175 ? -8.039 -5.41 -7.625 1 94.81 175 ASP A N 1
ATOM 1506 C CA . ASP A 1 175 ? -7.051 -4.422 -7.219 1 94.81 175 ASP A CA 1
ATOM 1507 C C . ASP A 1 175 ? -7.441 -3.76 -5.898 1 94.81 175 ASP A C 1
ATOM 1509 O O . ASP A 1 175 ? -8.617 -3.758 -5.523 1 94.81 175 ASP A O 1
ATOM 1513 N N . VAL A 1 176 ? -6.434 -3.338 -5.188 1 95.06 176 VAL A N 1
ATOM 1514 C CA . VAL A 1 176 ? -6.629 -2.449 -4.047 1 95.06 176 VAL A CA 1
ATOM 1515 C C . VAL A 1 176 ? -6.207 -1.029 -4.422 1 95.06 176 VAL A C 1
ATOM 1517 O O . VAL A 1 176 ? -5.152 -0.826 -5.023 1 95.06 176 VAL A O 1
ATOM 1520 N N . VAL A 1 177 ? -7.031 -0.07 -4.086 1 95.56 177 VAL A N 1
ATOM 1521 C CA . VAL A 1 177 ? -6.777 1.315 -4.465 1 95.56 177 VAL A CA 1
ATOM 1522 C C . VAL A 1 177 ? -6.555 2.164 -3.217 1 95.56 177 VAL A C 1
ATOM 1524 O O . VAL A 1 177 ? -7.281 2.029 -2.23 1 95.56 177 VAL A O 1
ATOM 1527 N N . PHE A 1 178 ? -5.547 2.996 -3.305 1 97.25 178 PHE A N 1
ATOM 1528 C CA . PHE A 1 178 ? -5.258 3.957 -2.248 1 97.25 178 PHE A CA 1
ATOM 1529 C C . PHE A 1 178 ? -5.691 5.359 -2.656 1 97.25 178 PHE A C 1
ATOM 1531 O O . PHE A 1 178 ? -5.332 5.836 -3.734 1 97.25 178 PHE A O 1
ATOM 1538 N N . HIS A 1 179 ? -6.453 5.977 -1.835 1 97.75 179 HIS A N 1
ATOM 1539 C CA . HIS A 1 179 ? -6.664 7.418 -1.862 1 97.75 179 HIS A CA 1
ATOM 1540 C C . HIS A 1 179 ? -6.117 8.078 -0.601 1 97.75 179 HIS A C 1
ATOM 1542 O O . HIS A 1 179 ? -6.238 7.527 0.496 1 97.75 179 HIS A O 1
ATOM 1548 N N . SER A 1 180 ? -5.477 9.195 -0.797 1 98.19 180 SER A N 1
ATOM 1549 C CA . SER A 1 180 ? -4.852 9.781 0.383 1 98.19 180 SER A CA 1
ATOM 1550 C C . SER A 1 180 ? -4.996 11.297 0.39 1 98.19 180 SER A C 1
ATOM 1552 O O . SER A 1 180 ? -5.398 11.891 -0.612 1 98.19 180 SER A O 1
ATOM 1554 N N . LYS A 1 181 ? -4.785 11.875 1.504 1 96.44 181 LYS A N 1
ATOM 1555 C CA . LYS A 1 181 ? -4.719 13.312 1.755 1 96.44 181 LYS A CA 1
ATOM 1556 C C . LYS A 1 181 ? -3.566 13.656 2.695 1 96.44 181 LYS A C 1
ATOM 1558 O O . LYS A 1 181 ? -3.348 12.961 3.693 1 96.44 181 LYS A O 1
ATOM 1563 N N . ILE A 1 182 ? -2.787 14.625 2.357 1 94.31 182 ILE A N 1
ATOM 1564 C CA . ILE A 1 182 ? -1.644 15.062 3.148 1 94.31 182 ILE A CA 1
ATOM 1565 C C . ILE A 1 182 ? -2.012 16.328 3.932 1 94.31 182 ILE A C 1
ATOM 1567 O O . ILE A 1 182 ? -2.693 17.203 3.41 1 94.31 182 ILE A O 1
ATOM 1571 N N . ASN A 1 183 ? -1.579 16.281 5.16 1 92.12 183 ASN A N 1
ATOM 1572 C CA . ASN A 1 183 ? -1.763 17.453 6.02 1 92.12 183 ASN A CA 1
ATOM 1573 C C . ASN A 1 183 ? -0.82 18.578 5.637 1 92.12 183 ASN A C 1
ATOM 1575 O O . ASN A 1 183 ? 0.375 18.531 5.934 1 92.12 183 ASN A O 1
ATOM 1579 N N . ASP A 1 184 ? -1.315 19.578 5.066 1 85.62 184 ASP A N 1
ATOM 1580 C CA . ASP A 1 184 ? -0.475 20.688 4.645 1 85.62 184 ASP A CA 1
ATOM 1581 C C . ASP A 1 184 ? -0.667 21.891 5.562 1 85.62 184 ASP A C 1
ATOM 1583 O O . ASP A 1 184 ? -0.334 23.016 5.191 1 85.62 184 ASP A O 1
ATOM 1587 N N . THR A 1 185 ? -1.188 21.594 6.652 1 87.75 185 THR A N 1
ATOM 1588 C CA . THR A 1 185 ? -1.401 22.672 7.617 1 87.75 185 THR A CA 1
ATOM 1589 C C . THR A 1 185 ? -0.073 23.156 8.195 1 87.75 185 THR A C 1
ATOM 1591 O O . THR A 1 185 ? 0.81 22.344 8.492 1 87.75 185 THR A O 1
ATOM 1594 N N . ILE A 1 186 ? 0.102 24.438 8.266 1 91.94 186 ILE A N 1
ATOM 1595 C CA . ILE A 1 186 ? 1.266 25.016 8.93 1 91.94 186 ILE A CA 1
ATOM 1596 C C . ILE A 1 186 ? 0.824 25.781 10.172 1 91.94 186 ILE A C 1
ATOM 1598 O O . ILE A 1 186 ? -0.329 26.219 10.266 1 91.94 186 ILE A O 1
ATOM 1602 N N . TYR A 1 187 ? 1.69 25.859 11.078 1 91.38 187 TYR A N 1
ATOM 1603 C CA . TYR A 1 187 ? 1.452 26.562 12.336 1 91.38 187 TYR A CA 1
ATOM 1604 C C . TYR A 1 187 ? 2.453 27.703 12.523 1 91.38 187 TYR A C 1
ATOM 1606 O O . TYR A 1 187 ? 3.461 27.781 11.82 1 91.38 187 TYR A O 1
ATOM 1614 N N . PHE A 1 188 ? 2.057 28.672 13.359 1 95.56 188 PHE A N 1
ATOM 1615 C CA . PHE A 1 188 ? 3.02 29.719 13.633 1 95.56 188 PHE A CA 1
ATOM 1616 C C . PHE A 1 188 ? 2.883 30.219 15.07 1 95.56 188 PHE A C 1
ATOM 1618 O O . PHE A 1 188 ? 1.874 29.953 15.734 1 95.56 188 PHE A O 1
ATOM 1625 N N . ARG A 1 189 ? 3.895 30.719 15.562 1 95.62 189 ARG A N 1
ATOM 1626 C CA . ARG A 1 189 ? 3.963 31.359 16.875 1 95.62 189 ARG A CA 1
ATOM 1627 C C . ARG A 1 189 ? 4.812 32.625 16.812 1 95.62 189 ARG A C 1
ATOM 1629 O O . ARG A 1 189 ? 5.574 32.812 15.867 1 95.62 189 ARG A O 1
ATOM 1636 N N . LYS A 1 190 ? 4.668 33.406 17.844 1 96.62 190 LYS A N 1
ATOM 1637 C CA . LYS A 1 190 ? 5.578 34.531 17.984 1 96.62 190 LYS A CA 1
ATOM 1638 C C . LYS A 1 190 ? 6.988 34.062 18.344 1 96.62 190 LYS A C 1
ATOM 1640 O O . LYS A 1 190 ? 7.16 33.094 19.094 1 96.62 190 LYS A O 1
ATOM 1645 N N . ALA A 1 191 ? 7.973 34.781 17.859 1 97.62 191 ALA A N 1
ATOM 1646 C CA . ALA A 1 191 ? 9.367 34.469 18.141 1 97.62 191 ALA A CA 1
ATOM 1647 C C . ALA A 1 191 ? 9.719 34.781 19.594 1 97.62 191 ALA A C 1
ATOM 1649 O O . ALA A 1 191 ? 9.078 35.656 20.219 1 97.62 191 ALA A O 1
ATOM 1650 N N . THR A 1 192 ? 10.625 34.062 20.141 1 97.25 192 THR A N 1
ATOM 1651 C CA . THR A 1 192 ? 11.203 34.312 21.453 1 97.25 192 THR A CA 1
ATOM 1652 C C . THR A 1 192 ? 12.719 34.438 21.359 1 97.25 192 THR A C 1
ATOM 1654 O O . THR A 1 192 ? 13.297 34.25 20.281 1 97.25 192 THR A O 1
ATOM 1657 N N . ASP A 1 193 ? 13.312 34.688 22.484 1 96.62 193 ASP A N 1
ATOM 1658 C CA . ASP A 1 193 ? 14.766 34.875 22.5 1 96.62 193 ASP A CA 1
ATOM 1659 C C . ASP A 1 193 ? 15.469 33.562 22.125 1 96.62 193 ASP A C 1
ATOM 1661 O O . ASP A 1 193 ? 16.594 33.594 21.625 1 96.62 193 ASP A O 1
ATOM 1665 N N . LEU A 1 194 ? 14.836 32.531 22.297 1 96.81 194 LEU A N 1
ATOM 1666 C CA . LEU A 1 194 ? 15.414 31.219 22 1 96.81 194 LEU A CA 1
ATOM 1667 C C . LEU A 1 194 ? 15.562 31.016 20.484 1 96.81 194 LEU A C 1
ATOM 1669 O O . LEU A 1 194 ? 16.25 30.094 20.047 1 96.81 194 LEU A O 1
ATOM 1673 N N . ASP A 1 195 ? 14.961 31.875 19.688 1 97.81 195 ASP A N 1
ATOM 1674 C CA . ASP A 1 195 ? 14.922 31.672 18.25 1 97.81 195 ASP A CA 1
ATOM 1675 C C . ASP A 1 195 ? 16.047 32.438 17.547 1 97.81 195 ASP A C 1
ATOM 1677 O O . ASP A 1 195 ? 16.141 32.469 16.328 1 97.81 195 ASP A O 1
ATOM 1681 N N . VAL A 1 196 ? 16.875 33.062 18.234 1 98 196 VAL A N 1
ATOM 1682 C CA . VAL A 1 196 ? 17.875 34 17.703 1 98 196 VAL A CA 1
ATOM 1683 C C . VAL A 1 196 ? 18.781 33.281 16.719 1 98 196 VAL A C 1
ATOM 1685 O O . VAL A 1 196 ? 19.109 33.812 15.656 1 98 196 VAL A O 1
ATOM 1688 N N . ASP A 1 197 ? 19.188 32.094 17.016 1 97.88 197 ASP A N 1
ATOM 1689 C CA . ASP A 1 197 ? 20.094 31.344 16.156 1 97.88 197 ASP A CA 1
ATOM 1690 C C . ASP A 1 197 ? 19.422 30.953 14.852 1 97.88 197 ASP A C 1
ATOM 1692 O O . ASP A 1 197 ? 20.047 31.016 13.781 1 97.88 197 ASP A O 1
ATOM 1696 N N . GLN A 1 198 ? 18.203 30.516 14.961 1 97.44 198 GLN A N 1
ATOM 1697 C CA . GLN A 1 198 ? 17.469 30.141 13.766 1 97.44 198 GLN A CA 1
ATOM 1698 C C . GLN A 1 198 ? 17.281 31.328 12.828 1 97.44 198 GLN A C 1
ATOM 1700 O O . GLN A 1 198 ? 17.484 31.219 11.617 1 97.44 198 GLN A O 1
ATOM 1705 N N . TYR A 1 199 ? 16.922 32.406 13.367 1 97.38 199 TYR A N 1
ATOM 1706 C CA . TYR A 1 199 ? 16.781 33.625 12.57 1 97.38 199 TYR A CA 1
ATOM 1707 C C . TYR A 1 199 ? 18.094 34 11.914 1 97.38 199 TYR A C 1
ATOM 1709 O O . TYR A 1 199 ? 18.125 34.469 10.773 1 97.38 199 TYR A O 1
ATOM 1717 N N . PHE A 1 200 ? 19.172 33.844 12.672 1 97.56 200 PHE A N 1
ATOM 1718 C CA . PHE A 1 200 ? 20.5 34.125 12.141 1 97.56 200 PHE A CA 1
ATOM 1719 C C . PHE A 1 200 ? 20.812 33.25 10.938 1 97.56 200 PHE A C 1
ATOM 1721 O O . PHE A 1 200 ? 21.297 33.75 9.914 1 97.56 200 PHE A O 1
ATOM 1728 N N . GLU A 1 201 ? 20.547 31.984 11.086 1 97.06 201 GLU A N 1
ATOM 1729 C CA . GLU A 1 201 ? 20.766 31.047 9.992 1 97.06 201 GLU A CA 1
ATOM 1730 C C . GLU A 1 201 ? 19.953 31.438 8.75 1 97.06 201 GLU A C 1
ATOM 1732 O O . GLU A 1 201 ? 20.484 31.422 7.641 1 97.06 201 GLU A O 1
ATOM 1737 N N . TRP A 1 202 ? 18.719 31.75 8.906 1 96.94 202 TRP A N 1
ATOM 1738 C CA . TRP A 1 202 ? 17.844 32.125 7.789 1 96.94 202 TRP A CA 1
ATOM 1739 C C . TRP A 1 202 ? 18.328 33.438 7.145 1 96.94 202 TRP A C 1
ATOM 1741 O O . TRP A 1 202 ? 18.344 33.531 5.918 1 96.94 202 TRP A O 1
ATOM 1751 N N . ALA A 1 203 ? 18.688 34.375 7.953 1 95.56 203 ALA A N 1
ATOM 1752 C CA . ALA A 1 203 ? 19.094 35.688 7.469 1 95.56 203 ALA A CA 1
ATOM 1753 C C . ALA A 1 203 ? 20.375 35.594 6.633 1 95.56 203 ALA A C 1
ATOM 1755 O O . ALA A 1 203 ? 20.562 36.375 5.703 1 95.56 203 ALA A O 1
ATOM 1756 N N . ASN A 1 204 ? 21.156 34.656 6.957 1 96.38 204 ASN A N 1
ATOM 1757 C CA . ASN A 1 204 ? 22.453 34.562 6.297 1 96.38 204 ASN A CA 1
ATOM 1758 C C . ASN A 1 204 ? 22.438 33.531 5.168 1 96.38 204 ASN A C 1
ATOM 1760 O O . ASN A 1 204 ? 23.453 33.281 4.527 1 96.38 204 ASN A O 1
ATOM 1764 N N . ASP A 1 205 ? 21.328 32.844 4.984 1 95.94 205 ASP A N 1
ATOM 1765 C CA . ASP A 1 205 ? 21.188 31.984 3.82 1 95.94 205 ASP A CA 1
ATOM 1766 C C . ASP A 1 205 ? 21.5 32.75 2.529 1 95.94 205 ASP A C 1
ATOM 1768 O O . ASP A 1 205 ? 21.047 33.875 2.344 1 95.94 205 ASP A O 1
ATOM 1772 N N . GLU A 1 206 ? 22.188 32.156 1.591 1 93.69 206 GLU A N 1
ATOM 1773 C CA . GLU A 1 206 ? 22.688 32.812 0.391 1 93.69 206 GLU A CA 1
ATOM 1774 C C . GLU A 1 206 ? 21.547 33.344 -0.462 1 93.69 206 GLU A C 1
ATOM 1776 O O . GLU A 1 206 ? 21.609 34.469 -0.951 1 93.69 206 GLU A O 1
ATOM 1781 N N . LEU A 1 207 ? 20.578 32.594 -0.729 1 92.88 207 LEU A N 1
ATOM 1782 C CA . LEU A 1 207 ? 19.453 33 -1.551 1 92.88 207 LEU A CA 1
ATOM 1783 C C . LEU A 1 207 ? 18.672 34.125 -0.869 1 92.88 207 LEU A C 1
ATOM 1785 O O . LEU A 1 207 ? 18.172 35.031 -1.535 1 92.88 207 LEU A O 1
ATOM 1789 N N . VAL A 1 208 ? 18.516 34.031 0.413 1 93.38 208 VAL A N 1
ATOM 1790 C CA . VAL A 1 208 ? 17.844 35.062 1.173 1 93.38 208 VAL A CA 1
ATOM 1791 C C . VAL A 1 208 ? 18.609 36.375 1.077 1 93.38 208 VAL A C 1
ATOM 1793 O O . VAL A 1 208 ? 18.031 37.438 0.864 1 93.38 208 VAL A O 1
ATOM 1796 N N . ARG A 1 209 ? 19.906 36.281 1.221 1 92.69 209 ARG A N 1
ATOM 1797 C CA . ARG A 1 209 ? 20.75 37.469 1.104 1 92.69 209 ARG A CA 1
ATOM 1798 C C . ARG A 1 209 ? 20.641 38.094 -0.284 1 92.69 209 ARG A C 1
ATOM 1800 O O . ARG A 1 209 ? 20.594 39.312 -0.42 1 92.69 209 ARG A O 1
ATOM 1807 N N . ASN A 1 210 ? 20.531 37.281 -1.273 1 92.25 210 ASN A N 1
ATOM 1808 C CA . ASN A 1 210 ? 20.453 37.75 -2.652 1 92.25 210 ASN A CA 1
ATOM 1809 C C . ASN A 1 210 ? 19.156 38.5 -2.916 1 92.25 210 ASN A C 1
ATOM 1811 O O . ASN A 1 210 ? 19.141 39.438 -3.729 1 92.25 210 ASN A O 1
ATOM 1815 N N . PHE A 1 211 ? 18.188 38.125 -2.25 1 92.31 211 PHE A N 1
ATOM 1816 C CA . PHE A 1 211 ? 16.891 38.75 -2.508 1 92.31 211 PHE A CA 1
ATOM 1817 C C . PHE A 1 211 ? 16.594 39.812 -1.449 1 92.31 211 PHE A C 1
ATOM 1819 O O . PHE A 1 211 ? 15.555 40.469 -1.517 1 92.31 211 PHE A O 1
ATOM 1826 N N . SER A 1 212 ? 17.484 39.969 -0.519 1 91.62 212 SER A N 1
ATOM 1827 C CA . SER A 1 212 ? 17.359 41.031 0.471 1 91.62 212 SER A CA 1
ATOM 1828 C C . SER A 1 212 ? 17.906 42.344 -0.062 1 91.62 212 SER A C 1
ATOM 1830 O O . SER A 1 212 ? 18.703 42.344 -1.011 1 91.62 212 SER A O 1
ATOM 1832 N N . TYR A 1 213 ? 17.516 43.312 0.543 1 91.62 213 TYR A N 1
ATOM 1833 C CA . TYR A 1 213 ? 18 44.625 0.099 1 91.62 213 TYR A CA 1
ATOM 1834 C C . TYR A 1 213 ? 19.375 44.938 0.68 1 91.62 213 TYR A C 1
ATOM 1836 O O . TYR A 1 213 ? 20.141 45.719 0.114 1 91.62 213 TYR A O 1
ATOM 1844 N N . GLN A 1 214 ? 19.656 44.438 1.844 1 87.19 214 GLN A N 1
ATOM 1845 C CA . GLN A 1 214 ? 21.016 44.375 2.354 1 87.19 214 GLN A CA 1
ATOM 1846 C C . GLN A 1 214 ? 21.641 43 2.066 1 87.19 214 GLN A C 1
ATOM 1848 O O . GLN A 1 214 ? 21.344 42.031 2.746 1 87.19 214 GLN A O 1
ATOM 1853 N N . THR A 1 215 ? 22.641 42.938 1.172 1 88.44 215 THR A N 1
ATOM 1854 C CA . THR A 1 215 ? 23.062 41.656 0.646 1 88.44 215 THR A CA 1
ATOM 1855 C C . THR A 1 215 ? 24.297 41.156 1.395 1 88.44 215 THR A C 1
ATOM 1857 O O . THR A 1 215 ? 24.672 40 1.273 1 88.44 215 THR A O 1
ATOM 1860 N N . ALA A 1 216 ? 24.844 42.031 2.152 1 90.81 216 ALA A N 1
ATOM 1861 C CA . ALA A 1 216 ? 26.062 41.656 2.871 1 90.81 216 ALA A CA 1
ATOM 1862 C C . ALA A 1 216 ? 25.75 40.656 3.973 1 90.81 216 ALA A C 1
ATOM 1864 O O . ALA A 1 216 ? 24.641 40.656 4.539 1 90.81 216 ALA A O 1
ATOM 1865 N N . THR A 1 217 ? 26.766 39.781 4.242 1 93.88 217 THR A N 1
ATOM 1866 C CA . THR A 1 217 ? 26.625 38.875 5.359 1 93.88 217 THR A CA 1
ATOM 1867 C C . THR A 1 217 ? 26.469 39.625 6.676 1 93.88 217 THR A C 1
ATOM 1869 O O . THR A 1 217 ? 27.062 40.688 6.855 1 93.88 217 THR A O 1
ATOM 1872 N N . ILE A 1 218 ? 25.719 39.031 7.523 1 95.56 218 ILE A N 1
ATOM 1873 C CA . ILE A 1 218 ? 25.438 39.656 8.812 1 95.56 218 ILE A CA 1
ATOM 1874 C C . ILE A 1 218 ? 26.281 38.969 9.898 1 95.56 218 ILE A C 1
ATOM 1876 O O . ILE A 1 218 ? 26.359 37.75 9.969 1 95.56 218 ILE A O 1
ATOM 1880 N N . SER A 1 219 ? 26.891 39.781 10.703 1 97 219 SER A N 1
ATOM 1881 C CA . SER A 1 219 ? 27.625 39.219 11.836 1 97 219 SER A CA 1
ATOM 1882 C C . SER A 1 219 ? 26.672 38.75 12.938 1 97 219 SER A C 1
ATOM 1884 O O . SER A 1 219 ? 25.578 39.312 13.094 1 97 219 SER A O 1
ATOM 1886 N N . TYR A 1 220 ? 27.141 37.781 13.695 1 97.38 220 TYR A N 1
ATOM 1887 C CA . TYR A 1 220 ? 26.297 37.25 14.758 1 97.38 220 TYR A CA 1
ATOM 1888 C C . TYR A 1 220 ? 25.969 38.312 15.789 1 97.38 220 TYR A C 1
ATOM 1890 O O . TYR A 1 220 ? 24.844 38.438 16.25 1 97.38 220 TYR A O 1
ATOM 1898 N N . GLU A 1 221 ? 26.969 39.125 16.125 1 97.19 221 GLU A N 1
ATOM 1899 C CA . GLU A 1 221 ? 26.797 40.156 17.125 1 97.19 221 GLU A CA 1
ATOM 1900 C C . GLU A 1 221 ? 25.75 41.188 16.656 1 97.19 221 GLU A C 1
ATOM 1902 O O . GLU A 1 221 ? 24.859 41.562 17.422 1 97.19 221 GLU A O 1
ATOM 1907 N N . SER A 1 222 ? 25.875 41.625 15.453 1 97 222 SER A N 1
ATOM 1908 C CA . SER A 1 222 ? 24.922 42.594 14.898 1 97 222 SER A CA 1
ATOM 1909 C C . SER A 1 222 ? 23.516 42 14.844 1 97 222 SER A C 1
ATOM 1911 O O . SER A 1 222 ? 22.531 42.688 15.086 1 97 222 SER A O 1
ATOM 1913 N N . HIS A 1 223 ? 23.516 40.75 14.516 1 97.38 223 HIS A N 1
ATOM 1914 C CA . HIS A 1 223 ? 22.234 40.062 14.43 1 97.38 223 HIS A CA 1
ATOM 1915 C C . HIS A 1 223 ? 21.547 40 15.789 1 97.38 223 HIS A C 1
ATOM 1917 O O . HIS A 1 223 ? 20.359 40.25 15.906 1 97.38 223 HIS A O 1
ATOM 1923 N N . VAL A 1 224 ? 22.266 39.625 16.781 1 97.94 224 VAL A N 1
ATOM 1924 C CA . VAL A 1 224 ? 21.703 39.5 18.125 1 97.94 224 VAL A CA 1
ATOM 1925 C C . VAL A 1 224 ? 21.125 40.844 18.594 1 97.94 224 VAL A C 1
ATOM 1927 O O . VAL A 1 224 ? 20.047 40.875 19.172 1 97.94 224 VAL A O 1
ATOM 1930 N N . ASN A 1 225 ? 21.875 41.875 18.328 1 97.69 225 ASN A N 1
ATOM 1931 C CA . ASN A 1 225 ? 21.406 43.188 18.703 1 97.69 225 ASN A CA 1
ATOM 1932 C C . ASN A 1 225 ? 20.109 43.562 17.984 1 97.69 225 ASN A C 1
ATOM 1934 O O . ASN A 1 225 ? 19.172 44.062 18.609 1 97.69 225 ASN A O 1
ATOM 1938 N N . TRP A 1 226 ? 20.156 43.312 16.797 1 97.31 226 TRP A N 1
ATOM 1939 C CA . TRP A 1 226 ? 18.984 43.594 15.984 1 97.31 226 TRP A CA 1
ATOM 1940 C C . TRP A 1 226 ? 17.781 42.781 16.484 1 97.31 226 TRP A C 1
ATOM 1942 O O . TRP A 1 226 ? 16.703 43.344 16.688 1 97.31 226 TRP A O 1
ATOM 1952 N N . PHE A 1 227 ? 17.953 41.531 16.625 1 97.69 227 PHE A N 1
ATOM 1953 C CA . PHE A 1 227 ? 16.891 40.594 16.984 1 97.69 227 PHE A CA 1
ATOM 1954 C C . PHE A 1 227 ? 16.281 40.969 18.344 1 97.69 227 PHE A C 1
ATOM 1956 O O . PHE A 1 227 ? 15.062 41 18.484 1 97.69 227 PHE A O 1
ATOM 1963 N N . THR A 1 228 ? 17.141 41.281 19.203 1 97.56 228 THR A N 1
ATOM 1964 C CA . THR A 1 228 ? 16.703 41.688 20.547 1 97.56 228 THR A CA 1
ATOM 1965 C C . THR A 1 228 ? 15.891 42.969 20.484 1 97.56 228 THR A C 1
ATOM 1967 O O . THR A 1 228 ? 14.859 43.094 21.156 1 97.56 228 THR A O 1
ATOM 1970 N N . SER A 1 229 ? 16.406 43.844 19.75 1 97.81 229 SER A N 1
ATOM 1971 C CA . SER A 1 229 ? 15.695 45.094 19.578 1 97.81 229 SER A CA 1
ATOM 1972 C C . SER A 1 229 ? 14.305 44.906 19 1 97.81 229 SER A C 1
ATOM 1974 O O . SER A 1 229 ? 13.328 45.5 19.484 1 97.81 229 SER A O 1
ATOM 1976 N N . LYS A 1 230 ? 14.25 44.062 18.016 1 97.19 230 LYS A N 1
ATOM 1977 C CA . LYS A 1 230 ? 12.977 43.812 17.344 1 97.19 230 LYS A CA 1
ATOM 1978 C C . LYS A 1 230 ? 12.016 43.062 18.266 1 97.19 230 LYS A C 1
ATOM 1980 O O . LYS A 1 230 ? 10.805 43.312 18.234 1 97.19 230 LYS A O 1
ATOM 1985 N N . LEU A 1 231 ? 12.477 42.188 19.062 1 97.12 231 LEU A N 1
ATOM 1986 C CA . LEU A 1 231 ? 11.648 41.438 20 1 97.12 231 LEU A CA 1
ATOM 1987 C C . LEU A 1 231 ? 10.984 42.375 21.016 1 97.12 231 LEU A C 1
ATOM 1989 O O . LEU A 1 231 ? 9.875 42.094 21.484 1 97.12 231 LEU A O 1
ATOM 1993 N N . ASN A 1 232 ? 11.672 43.469 21.266 1 96.38 232 ASN A N 1
ATOM 1994 C CA . ASN A 1 232 ? 11.188 44.406 22.281 1 96.38 232 ASN A CA 1
ATOM 1995 C C . ASN A 1 232 ? 10.398 45.531 21.656 1 96.38 232 ASN A C 1
ATOM 1997 O O . ASN A 1 232 ? 9.93 46.438 22.359 1 96.38 232 ASN A O 1
ATOM 2001 N N . ASP A 1 233 ? 10.32 45.5 20.438 1 96.38 233 ASP A N 1
ATOM 2002 C CA . ASP A 1 233 ? 9.57 46.531 19.703 1 96.38 233 ASP A CA 1
ATOM 2003 C C . ASP A 1 233 ? 8.102 46.125 19.578 1 96.38 233 ASP A C 1
ATOM 2005 O O . ASP A 1 233 ? 7.766 45.188 18.844 1 96.38 233 ASP A O 1
ATOM 2009 N N . SER A 1 234 ? 7.199 46.844 20.188 1 94.56 234 SER A N 1
ATOM 2010 C CA . SER A 1 234 ? 5.777 46.5 20.188 1 94.56 234 SER A CA 1
ATOM 2011 C C . SER A 1 234 ? 5.164 46.688 18.812 1 94.56 234 SER A C 1
ATOM 2013 O O . SER A 1 234 ? 4.062 46.188 18.547 1 94.56 234 SER A O 1
ATOM 2015 N N . ASN A 1 235 ? 5.895 47.281 17.938 1 96.19 235 ASN A N 1
ATOM 2016 C CA . ASN A 1 235 ? 5.395 47.5 16.578 1 96.19 235 ASN A CA 1
ATOM 2017 C C . ASN A 1 235 ? 5.961 46.469 15.609 1 96.19 235 ASN A C 1
ATOM 2019 O O . ASN A 1 235 ? 5.688 46.531 14.406 1 96.19 235 ASN A O 1
ATOM 2023 N N . CYS A 1 236 ? 6.711 45.625 16.094 1 97.56 236 CYS A N 1
ATOM 2024 C CA . CYS A 1 236 ? 7.305 44.594 15.25 1 97.56 236 CYS A CA 1
ATOM 2025 C C . CYS A 1 236 ? 6.746 43.219 15.602 1 97.56 236 CYS A C 1
ATOM 2027 O O . CYS A 1 236 ? 6.773 42.781 16.766 1 97.56 236 CYS A O 1
ATOM 2029 N N . TYR A 1 237 ? 6.27 42.531 14.633 1 97.69 237 TYR A N 1
ATOM 2030 C CA . TYR A 1 237 ? 5.754 41.188 14.766 1 97.69 237 TYR A CA 1
ATOM 2031 C C . TYR A 1 237 ? 6.695 40.188 14.133 1 97.69 237 TYR A C 1
ATOM 2033 O O . TYR A 1 237 ? 6.887 40.188 12.914 1 97.69 237 TYR A O 1
ATOM 2041 N N . LEU A 1 238 ? 7.277 39.406 14.914 1 98.19 238 LEU A N 1
ATOM 2042 C CA . LEU A 1 238 ? 8.141 38.312 14.453 1 98.19 238 LEU A CA 1
ATOM 2043 C C . LEU A 1 238 ? 7.465 36.969 14.633 1 98.19 238 LEU A C 1
ATOM 2045 O O . LEU A 1 238 ? 7.191 36.531 15.758 1 98.19 238 LEU A O 1
ATOM 2049 N N . PHE A 1 239 ? 7.242 36.281 13.523 1 98.31 239 PHE A N 1
ATOM 2050 C CA . PHE A 1 239 ? 6.574 35 13.578 1 98.31 239 PHE A CA 1
ATOM 2051 C C . PHE A 1 239 ? 7.492 33.875 13.078 1 98.31 239 PHE A C 1
ATOM 2053 O O . PHE A 1 239 ? 8.234 34.062 12.109 1 98.31 239 PHE A O 1
ATOM 2060 N N . ILE A 1 240 ? 7.48 32.781 13.742 1 98 240 ILE A N 1
ATOM 2061 C CA . ILE A 1 240 ? 8.117 31.562 13.281 1 98 240 ILE A CA 1
ATOM 2062 C C . ILE A 1 240 ? 7.047 30.547 12.883 1 98 240 ILE A C 1
ATOM 2064 O O . ILE A 1 240 ? 6.043 30.375 13.578 1 98 240 ILE A O 1
ATOM 2068 N N . PHE A 1 241 ? 7.273 29.953 11.75 1 97.38 241 PHE A N 1
ATOM 2069 C CA . PHE A 1 241 ? 6.312 28.984 11.25 1 97.38 241 PHE A CA 1
ATOM 2070 C C . PHE A 1 241 ? 6.875 27.578 11.336 1 97.38 241 PHE A C 1
ATOM 2072 O O . PHE A 1 241 ? 8.078 27.359 11.156 1 97.38 241 PHE A O 1
ATOM 2079 N N . GLU A 1 242 ? 5.953 26.656 11.633 1 93.75 242 GLU A N 1
ATOM 2080 C CA . GLU A 1 242 ? 6.301 25.25 11.781 1 93.75 242 GLU A CA 1
ATOM 2081 C C . GLU A 1 242 ? 5.375 24.359 10.953 1 93.75 242 GLU A C 1
ATOM 2083 O O . GLU A 1 242 ? 4.219 24.719 10.711 1 93.75 242 GLU A O 1
ATOM 2088 N N . ASN A 1 243 ? 5.984 23.281 10.492 1 88.56 243 ASN A N 1
ATOM 2089 C CA . ASN A 1 243 ? 5.148 22.297 9.812 1 88.56 243 ASN A CA 1
ATOM 2090 C C . ASN A 1 243 ? 4.5 21.344 10.797 1 88.56 243 ASN A C 1
ATOM 2092 O O . ASN A 1 243 ? 4.496 21.594 12.008 1 88.56 243 ASN A O 1
ATOM 2096 N N . ASP A 1 244 ? 3.916 20.281 10.297 1 80.94 244 ASP A N 1
ATOM 2097 C CA . ASP A 1 244 ? 3.111 19.344 11.078 1 80.94 244 ASP A CA 1
ATOM 2098 C C . ASP A 1 244 ? 3.98 18.547 12.047 1 80.94 244 ASP A C 1
ATOM 2100 O O . ASP A 1 244 ? 3.492 18.062 13.062 1 80.94 244 ASP A O 1
ATOM 2104 N N . ILE A 1 245 ? 5.273 18.453 11.758 1 79.62 245 ILE A N 1
ATOM 2105 C CA . ILE A 1 245 ? 6.137 17.703 12.664 1 79.62 245 ILE A CA 1
ATOM 2106 C C . ILE A 1 245 ? 6.992 18.672 13.477 1 79.62 245 ILE A C 1
ATOM 2108 O O . ILE A 1 245 ? 8.078 18.312 13.945 1 79.62 245 ILE A O 1
ATOM 2112 N N . LYS A 1 246 ? 6.59 19.922 13.508 1 83.88 246 LYS A N 1
ATOM 2113 C CA . LYS A 1 246 ? 7.137 20.953 14.375 1 83.88 246 LYS A CA 1
ATOM 2114 C C . LYS A 1 246 ? 8.547 21.344 13.945 1 83.88 246 LYS A C 1
ATOM 2116 O O . LYS A 1 246 ? 9.391 21.672 14.781 1 83.88 246 LYS A O 1
ATOM 2121 N N . GLN A 1 247 ? 8.742 21.156 12.75 1 89.06 247 GLN A N 1
ATOM 2122 C CA . GLN A 1 247 ? 9.961 21.734 12.195 1 89.06 247 GLN A CA 1
ATOM 2123 C C . GLN A 1 247 ? 9.75 23.188 11.789 1 89.06 247 GLN A C 1
ATOM 2125 O O . GLN A 1 247 ? 8.703 23.547 11.25 1 89.06 247 GLN A O 1
ATOM 2130 N N . ASN A 1 248 ? 10.773 23.953 12.133 1 94.69 248 ASN A N 1
ATOM 2131 C CA . ASN A 1 248 ? 10.719 25.328 11.664 1 94.69 248 ASN A CA 1
ATOM 2132 C C . ASN A 1 248 ? 10.852 25.422 10.148 1 94.69 248 ASN A C 1
ATOM 2134 O O . ASN A 1 248 ? 11.805 24.891 9.578 1 94.69 248 ASN A O 1
ATOM 2138 N N . ILE A 1 249 ? 9.898 26.141 9.555 1 95.06 249 ILE A N 1
ATOM 2139 C CA . ILE A 1 249 ? 9.914 26.109 8.094 1 95.06 249 ILE A CA 1
ATOM 2140 C C . ILE A 1 249 ? 10.188 27.516 7.562 1 95.06 249 ILE A C 1
ATOM 2142 O O . ILE A 1 249 ? 10.43 27.703 6.371 1 95.06 249 ILE A O 1
ATOM 2146 N N . GLY A 1 250 ? 10.117 28.562 8.406 1 97.5 250 GLY A N 1
ATOM 2147 C CA . GLY A 1 250 ? 10.375 29.922 7.961 1 97.5 250 GLY A CA 1
ATOM 2148 C C . GLY A 1 250 ? 9.867 30.969 8.938 1 97.5 250 GLY A C 1
ATOM 2149 O O . GLY A 1 250 ? 9.438 30.641 10.039 1 97.5 250 GLY A O 1
ATOM 2150 N N . GLN A 1 251 ? 10.094 32.25 8.469 1 97.81 251 GLN A N 1
ATOM 2151 C CA . GLN A 1 251 ? 9.688 33.375 9.336 1 97.81 251 GLN A CA 1
ATOM 2152 C C . GLN A 1 251 ? 9.016 34.469 8.539 1 97.81 251 GLN A C 1
ATOM 2154 O O . GLN A 1 251 ? 9.227 34.594 7.332 1 97.81 251 GLN A O 1
ATOM 2159 N N . ILE A 1 252 ? 8.164 35.156 9.195 1 98.25 252 ILE A N 1
ATOM 2160 C CA . ILE A 1 252 ? 7.559 36.406 8.703 1 98.25 252 ILE A CA 1
ATOM 2161 C C . ILE A 1 252 ? 7.785 37.531 9.711 1 98.25 252 ILE A C 1
ATOM 2163 O O . ILE A 1 252 ? 7.652 37.312 10.922 1 98.25 252 ILE A O 1
ATOM 2167 N N . ARG A 1 253 ? 8.195 38.594 9.195 1 98.12 253 ARG A N 1
ATOM 2168 C CA . ARG A 1 253 ? 8.289 39.812 9.984 1 98.12 253 ARG A CA 1
ATOM 2169 C C . ARG A 1 253 ? 7.348 40.875 9.445 1 98.12 253 ARG A C 1
ATOM 2171 O O . ARG A 1 253 ? 7.324 41.156 8.242 1 98.12 253 ARG A O 1
ATOM 2178 N N . ILE A 1 254 ? 6.59 41.438 10.297 1 98.25 254 ILE A N 1
ATOM 2179 C CA . ILE A 1 254 ? 5.762 42.594 9.938 1 98.25 254 ILE A CA 1
ATOM 2180 C C . ILE A 1 254 ? 6.105 43.781 10.836 1 98.25 254 ILE A C 1
ATOM 2182 O O . ILE A 1 254 ? 5.945 43.719 12.062 1 98.25 254 ILE A O 1
ATOM 2186 N N . GLN A 1 255 ? 6.598 44.844 10.227 1 97.88 255 GLN A N 1
ATOM 2187 C CA . GLN A 1 255 ? 6.957 46.062 10.93 1 97.88 255 GLN A CA 1
ATOM 2188 C C . GLN A 1 255 ? 5.914 47.156 10.703 1 97.88 255 GLN A C 1
ATOM 2190 O O . GLN A 1 255 ? 5.73 47.625 9.57 1 97.88 255 GLN A O 1
ATOM 2195 N N . LYS A 1 256 ? 5.266 47.5 11.703 1 97.19 256 LYS A N 1
ATOM 2196 C CA . LYS A 1 256 ? 4.289 48.594 11.625 1 97.19 256 LYS A CA 1
ATOM 2197 C C . LYS A 1 256 ? 4.965 49.938 11.75 1 97.19 256 LYS A C 1
ATOM 2199 O O . LYS A 1 256 ? 5.711 50.188 12.703 1 97.19 256 LYS A O 1
ATOM 2204 N N . ASN A 1 257 ? 4.816 50.719 10.664 1 92.19 257 ASN A N 1
ATOM 2205 C CA . ASN A 1 257 ? 5.312 52.094 10.656 1 92.19 257 ASN A CA 1
ATOM 2206 C C . ASN A 1 257 ? 4.172 53.094 10.562 1 92.19 257 ASN A C 1
ATOM 2208 O O . ASN A 1 257 ? 3.652 53.344 9.477 1 92.19 257 ASN A O 1
ATOM 2212 N N . ASN A 1 258 ? 3.787 53.688 11.648 1 86.38 258 ASN A N 1
ATOM 2213 C CA . ASN A 1 258 ? 2.695 54.656 11.664 1 86.38 258 ASN A CA 1
ATOM 2214 C C . ASN A 1 258 ? 1.407 54.062 11.109 1 86.38 258 ASN A C 1
ATOM 2216 O O . ASN A 1 258 ? 0.867 53.094 11.672 1 86.38 258 ASN A O 1
ATOM 2220 N N . ASN A 1 259 ? 1.016 54.438 9.758 1 89.25 259 ASN A N 1
ATOM 2221 C CA . ASN A 1 259 ? -0.285 54.031 9.242 1 89.25 259 ASN A CA 1
ATOM 2222 C C . ASN A 1 259 ? -0.154 52.875 8.242 1 89.25 259 ASN A C 1
ATOM 2224 O O . ASN A 1 259 ? -1.126 52.5 7.582 1 89.25 259 ASN A O 1
ATOM 2228 N N . GLN A 1 260 ? 1.051 52.344 8.148 1 95.38 260 GLN A N 1
ATOM 2229 C CA . GLN A 1 260 ? 1.262 51.219 7.27 1 95.38 260 GLN A CA 1
ATOM 2230 C C . GLN A 1 260 ? 2.266 50.219 7.875 1 95.38 260 GLN A C 1
ATOM 2232 O O . GLN A 1 260 ? 3.006 50.594 8.797 1 95.38 260 GLN A O 1
ATOM 2237 N N . ALA A 1 261 ? 2.176 49.062 7.383 1 97.81 261 ALA A N 1
ATOM 2238 C CA . ALA A 1 261 ? 3.125 48.031 7.828 1 97.81 261 ALA A CA 1
ATOM 2239 C C . ALA A 1 261 ? 3.863 47.438 6.645 1 97.81 261 ALA A C 1
ATOM 2241 O O . ALA A 1 261 ? 3.373 47.469 5.512 1 97.81 261 ALA A O 1
ATOM 2242 N N . VAL A 1 262 ? 5.062 46.938 6.922 1 97.94 262 VAL A N 1
ATOM 2243 C CA . VAL A 1 262 ? 5.863 46.281 5.895 1 97.94 262 VAL A CA 1
ATOM 2244 C C . VAL A 1 262 ? 6.125 44.844 6.289 1 97.94 262 VAL A C 1
ATOM 2246 O O . VAL A 1 262 ? 6.5 44.562 7.43 1 97.94 262 VAL A O 1
ATOM 2249 N N . ILE A 1 263 ? 5.895 43.969 5.324 1 98.31 263 ILE A N 1
ATOM 2250 C CA . ILE A 1 263 ? 6.035 42.531 5.602 1 98.31 263 ILE A CA 1
ATOM 2251 C C . ILE A 1 263 ? 7.277 42 4.898 1 98.31 263 ILE A C 1
ATOM 2253 O O . ILE A 1 263 ? 7.609 42.438 3.793 1 98.31 263 ILE A O 1
ATOM 2257 N N . GLY A 1 264 ? 7.984 41.094 5.527 1 97.25 264 GLY A N 1
ATOM 2258 C CA . GLY A 1 264 ? 9.078 40.312 4.98 1 97.25 264 GLY A CA 1
ATOM 2259 C C . GLY A 1 264 ? 8.953 38.812 5.285 1 97.25 264 GLY A C 1
ATOM 2260 O O . GLY A 1 264 ? 8.359 38.438 6.297 1 97.25 264 GLY A O 1
ATOM 2261 N N . ILE A 1 265 ? 9.5 38.031 4.395 1 97.44 265 ILE A N 1
ATOM 2262 C CA . ILE A 1 265 ? 9.367 36.594 4.559 1 97.44 265 ILE A CA 1
ATOM 2263 C C . ILE A 1 265 ? 10.688 35.906 4.207 1 97.44 265 ILE A C 1
ATOM 2265 O O . ILE A 1 265 ? 11.43 36.375 3.348 1 97.44 265 ILE A O 1
ATOM 2269 N N . SER A 1 266 ? 11.023 34.844 4.879 1 96.25 266 SER A N 1
ATOM 2270 C CA . SER A 1 266 ? 12.086 33.938 4.5 1 96.25 266 SER A CA 1
ATOM 2271 C C . SER A 1 266 ? 11.68 32.469 4.773 1 96.25 266 SER A C 1
ATOM 2273 O O . SER A 1 266 ? 11.023 32.188 5.777 1 96.25 266 SER A O 1
ATOM 2275 N N . ILE A 1 267 ? 12.008 31.656 3.846 1 96 267 ILE A N 1
ATOM 2276 C CA . ILE A 1 267 ? 11.727 30.219 3.955 1 96 267 ILE A CA 1
ATOM 2277 C C . ILE A 1 267 ? 13.023 29.453 4.219 1 96 267 ILE A C 1
ATOM 2279 O O . ILE A 1 267 ? 14.055 29.75 3.611 1 96 267 ILE A O 1
ATOM 2283 N N . ASP A 1 268 ? 12.945 28.516 5.117 1 95.62 268 ASP A N 1
ATOM 2284 C CA . ASP A 1 268 ? 14.078 27.609 5.348 1 95.62 268 ASP A CA 1
ATOM 2285 C C . ASP A 1 268 ? 14.492 26.906 4.062 1 95.62 268 ASP A C 1
ATOM 2287 O O . ASP A 1 268 ? 13.641 26.422 3.311 1 95.62 268 ASP A O 1
ATOM 2291 N N . LYS A 1 269 ? 15.773 26.828 3.834 1 94.44 269 LYS A N 1
ATOM 2292 C CA . LYS A 1 269 ? 16.312 26.312 2.574 1 94.44 269 LYS A CA 1
ATOM 2293 C C . LYS A 1 269 ? 15.867 24.875 2.334 1 94.44 269 LYS A C 1
ATOM 2295 O O . LYS A 1 269 ? 15.68 24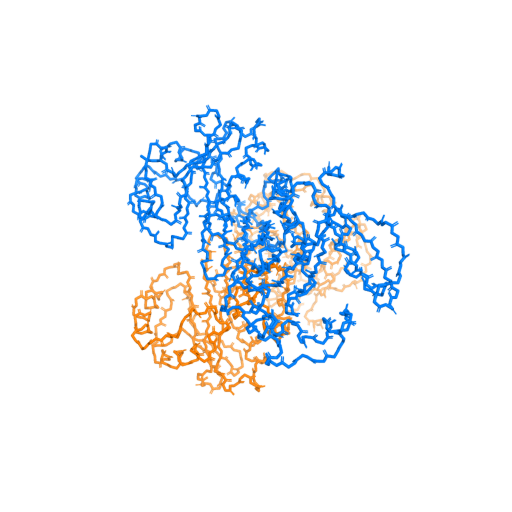.453 1.188 1 94.44 269 LYS A O 1
ATOM 2300 N N . ASN A 1 270 ? 15.664 24.141 3.373 1 88.94 270 ASN A N 1
ATOM 2301 C CA . ASN A 1 270 ? 15.312 22.734 3.252 1 88.94 270 ASN A CA 1
ATOM 2302 C C . ASN A 1 270 ? 13.812 22.547 3.016 1 88.94 270 ASN A C 1
ATOM 2304 O O . ASN A 1 270 ? 13.352 21.438 2.775 1 88.94 270 ASN A O 1
ATOM 2308 N N . HIS A 1 271 ? 13.078 23.609 3.033 1 89.94 271 HIS A N 1
ATOM 2309 C CA . HIS A 1 271 ? 11.625 23.516 2.932 1 89.94 271 HIS A CA 1
ATOM 2310 C C . HIS A 1 271 ? 11.086 24.375 1.792 1 89.94 271 HIS A C 1
ATOM 2312 O O . HIS A 1 271 ? 9.898 24.688 1.753 1 89.94 271 HIS A O 1
ATOM 2318 N N . ARG A 1 272 ? 11.992 24.734 0.921 1 89.75 272 ARG A N 1
ATOM 2319 C CA . ARG A 1 272 ? 11.578 25.5 -0.246 1 89.75 272 ARG A CA 1
ATOM 2320 C C . ARG A 1 272 ? 10.875 24.609 -1.266 1 89.75 272 ARG A C 1
ATOM 2322 O O . ARG A 1 272 ? 11.055 23.391 -1.263 1 89.75 272 ARG A O 1
ATOM 2329 N N . GLY A 1 273 ? 9.961 25.25 -2.086 1 83.81 273 GLY A N 1
ATOM 2330 C CA . GLY A 1 273 ? 9.266 24.516 -3.133 1 83.81 273 GLY A CA 1
ATOM 2331 C C . GLY A 1 273 ? 8.078 23.734 -2.621 1 83.81 273 GLY A C 1
ATOM 2332 O O . GLY A 1 273 ? 7.531 22.891 -3.334 1 83.81 273 GLY A O 1
ATOM 2333 N N . LYS A 1 274 ? 7.617 23.969 -1.471 1 81.88 274 LYS A N 1
ATOM 2334 C CA . LYS A 1 274 ? 6.531 23.203 -0.868 1 81.88 274 LYS A CA 1
ATOM 2335 C C . LYS A 1 274 ? 5.277 24.062 -0.706 1 81.88 274 LYS A C 1
ATOM 2337 O O . LYS A 1 274 ? 4.371 23.703 0.047 1 81.88 274 LYS A O 1
ATOM 2342 N N . ASN A 1 275 ? 5.301 25.172 -1.287 1 85.5 275 ASN A N 1
ATOM 2343 C CA . ASN A 1 275 ? 4.156 26.078 -1.3 1 85.5 275 ASN A CA 1
ATOM 2344 C C . ASN A 1 275 ? 3.836 26.594 0.099 1 85.5 275 ASN A C 1
ATOM 2346 O O . ASN A 1 275 ? 2.67 26.812 0.432 1 85.5 275 ASN A O 1
ATOM 2350 N N . TYR A 1 276 ? 4.82 26.734 0.901 1 92.38 276 TYR A N 1
ATOM 2351 C CA . TYR A 1 276 ? 4.633 27.25 2.256 1 92.38 276 TYR A CA 1
ATOM 2352 C C . TYR A 1 276 ? 4.484 28.766 2.256 1 92.38 276 TYR A C 1
ATOM 2354 O O . TYR A 1 276 ? 3.756 29.328 3.08 1 92.38 276 TYR A O 1
ATOM 2362 N N . ALA A 1 277 ? 5.102 29.359 1.283 1 95.25 277 ALA A N 1
ATOM 2363 C CA . ALA A 1 277 ? 5.262 30.812 1.314 1 95.25 277 ALA A CA 1
ATOM 2364 C C . ALA A 1 277 ? 3.904 31.5 1.336 1 95.25 277 ALA A C 1
ATOM 2366 O O . ALA A 1 277 ? 3.635 32.312 2.217 1 95.25 277 ALA A O 1
ATOM 2367 N N . TYR A 1 278 ? 3.074 31.188 0.411 1 95.56 278 TYR A N 1
ATOM 2368 C CA . TYR A 1 278 ? 1.802 31.891 0.347 1 95.56 278 TYR A CA 1
ATOM 2369 C C . TYR A 1 278 ? 0.969 31.641 1.597 1 95.56 278 TYR A C 1
ATOM 2371 O O . TYR A 1 278 ? 0.261 32.531 2.074 1 95.56 278 TYR A O 1
ATOM 2379 N N . LYS A 1 279 ? 1.062 30.453 2.135 1 95.06 279 LYS A N 1
ATOM 2380 C CA . LYS A 1 279 ? 0.307 30.125 3.34 1 95.06 279 LYS A CA 1
ATOM 2381 C C . LYS A 1 279 ? 0.795 30.938 4.535 1 95.06 279 LYS A C 1
ATOM 2383 O O . LYS A 1 279 ? -0.01 31.438 5.324 1 95.06 279 LYS A O 1
ATOM 2388 N N . MET A 1 280 ? 2.08 31.031 4.652 1 97.62 280 MET A N 1
ATOM 2389 C CA . MET A 1 280 ? 2.674 31.812 5.73 1 97.62 280 MET A CA 1
ATOM 2390 C C . MET A 1 280 ? 2.248 33.281 5.641 1 97.62 280 MET A C 1
ATOM 2392 O O . MET A 1 280 ? 1.838 33.875 6.641 1 97.62 280 MET A O 1
ATOM 2396 N N . ILE A 1 281 ? 2.352 33.812 4.43 1 98.12 281 ILE A N 1
ATOM 2397 C CA . ILE A 1 281 ? 1.996 35.219 4.191 1 98.12 281 ILE A CA 1
ATOM 2398 C C . ILE A 1 281 ? 0.535 35.438 4.566 1 98.12 281 ILE A C 1
ATOM 2400 O O . ILE A 1 281 ? 0.215 36.406 5.285 1 98.12 281 ILE A O 1
ATOM 2404 N N . LYS A 1 282 ? -0.273 34.594 4.141 1 96.69 282 LYS A N 1
ATOM 2405 C CA . LYS A 1 282 ? -1.706 34.719 4.391 1 96.69 282 LYS A CA 1
ATOM 2406 C C . LYS A 1 282 ? -2.014 34.656 5.883 1 96.69 282 LYS A C 1
ATOM 2408 O O . LYS A 1 282 ? -2.705 35.531 6.41 1 96.69 282 LYS A O 1
ATOM 2413 N N . LEU A 1 283 ? -1.48 33.719 6.555 1 96.25 283 LEU A N 1
ATOM 2414 C CA . LEU A 1 283 ? -1.757 33.531 7.973 1 96.25 283 LEU A CA 1
ATOM 2415 C C . LEU A 1 283 ? -1.239 34.688 8.797 1 96.25 283 LEU A C 1
ATOM 2417 O O . LEU A 1 283 ? -1.955 35.219 9.656 1 96.25 283 LEU A O 1
ATOM 2421 N N . ALA A 1 284 ? -0.043 35.094 8.547 1 97.56 284 ALA A N 1
ATOM 2422 C CA . ALA A 1 284 ? 0.557 36.219 9.289 1 97.56 284 ALA A CA 1
ATOM 2423 C C . ALA A 1 284 ? -0.208 37.5 9.039 1 97.56 284 ALA A C 1
ATOM 2425 O O . ALA A 1 284 ? -0.436 38.281 9.969 1 97.56 284 ALA A O 1
ATOM 2426 N N . SER A 1 285 ? -0.543 37.719 7.801 1 97.75 285 SER A N 1
ATOM 2427 C CA . SER A 1 285 ? -1.27 38.938 7.445 1 97.75 285 SER A CA 1
ATOM 2428 C C . SER A 1 285 ? -2.637 38.969 8.117 1 97.75 285 SER A C 1
ATOM 2430 O O . SER A 1 285 ? -3.035 40 8.656 1 97.75 285 SER A O 1
ATOM 2432 N N . GLU A 1 286 ? -3.32 37.875 8.062 1 96.38 286 GLU A N 1
ATOM 2433 C CA . GLU A 1 286 ? -4.629 37.781 8.703 1 96.38 286 GLU A CA 1
ATOM 2434 C C . GLU A 1 286 ? -4.527 38.062 10.203 1 96.38 286 GLU A C 1
ATOM 2436 O O . GLU A 1 286 ? -5.34 38.781 10.766 1 96.38 286 GLU A O 1
ATOM 2441 N N . ASN A 1 287 ? -3.588 37.438 10.773 1 96.38 287 ASN A N 1
ATOM 2442 C CA . ASN A 1 287 ? -3.375 37.625 12.203 1 96.38 287 ASN A CA 1
ATOM 2443 C C . ASN A 1 287 ? -3.066 39.094 12.531 1 96.38 287 ASN A C 1
ATOM 2445 O O . ASN A 1 287 ? -3.604 39.656 13.492 1 96.38 287 ASN A O 1
ATOM 2449 N N . PHE A 1 288 ? -2.207 39.719 11.766 1 96.88 288 PHE A N 1
ATOM 2450 C CA . PHE A 1 288 ? -1.831 41.125 11.953 1 96.88 288 PHE A CA 1
ATOM 2451 C C . PHE A 1 288 ? -3.043 42.031 11.797 1 96.88 288 PHE A C 1
ATOM 2453 O O . PHE A 1 288 ? -3.246 42.938 12.594 1 96.88 288 PHE A O 1
ATOM 2460 N N . LEU A 1 289 ? -3.797 41.781 10.844 1 96 289 LEU A N 1
ATOM 2461 C CA . LEU A 1 289 ? -4.914 42.656 10.516 1 96 289 LEU A CA 1
ATOM 2462 C C . LEU A 1 289 ? -6.039 42.5 11.539 1 96 289 LEU A C 1
ATOM 2464 O O . LEU A 1 289 ? -6.855 43.406 11.703 1 96 289 LEU A O 1
ATOM 2468 N N . ILE A 1 290 ? -6.117 41.406 12.141 1 95.25 290 ILE A N 1
ATOM 2469 C CA . ILE A 1 290 ? -7.066 41.25 13.242 1 95.25 290 ILE A CA 1
ATOM 2470 C C . ILE A 1 290 ? -6.734 42.219 14.359 1 95.25 290 ILE A C 1
ATOM 2472 O O . ILE A 1 290 ? -7.629 42.875 14.906 1 95.25 290 ILE A O 1
ATOM 2476 N N . GLU A 1 291 ? -5.496 42.375 14.664 1 93.62 291 GLU A N 1
ATOM 2477 C CA . GLU A 1 291 ? -5.031 43.25 15.727 1 93.62 291 GLU A CA 1
ATOM 2478 C C . GLU A 1 291 ? -4.945 44.688 15.25 1 93.62 291 GLU A C 1
ATOM 2480 O O . GLU A 1 291 ? -5.043 45.625 16.047 1 93.62 291 GLU A O 1
ATOM 2485 N N . ASN A 1 292 ? -4.715 44.812 13.969 1 94.75 292 ASN A N 1
ATOM 2486 C CA . ASN A 1 292 ? -4.551 46.125 13.352 1 94.75 292 ASN A CA 1
ATOM 2487 C C . ASN A 1 292 ? -5.438 46.281 12.117 1 94.75 292 ASN A C 1
ATOM 2489 O O . ASN A 1 292 ? -4.938 46.406 11 1 94.75 292 ASN A O 1
ATOM 2493 N N . PRO A 1 293 ? -6.727 46.406 12.281 1 94.19 293 PRO A N 1
ATOM 2494 C CA . PRO A 1 293 ? -7.676 46.344 11.172 1 94.19 293 PRO A CA 1
ATOM 2495 C C . PRO A 1 293 ? -7.52 47.5 10.172 1 94.19 293 PRO A C 1
ATOM 2497 O O . PRO A 1 293 ? -7.84 47.344 8.992 1 94.19 293 PRO A O 1
ATOM 2500 N N . ASP A 1 294 ? -7.035 48.625 10.57 1 93.06 294 ASP A N 1
ATOM 2501 C CA . ASP A 1 294 ? -6.969 49.812 9.695 1 93.06 294 ASP A CA 1
ATOM 2502 C C . ASP A 1 294 ? -5.547 50.031 9.188 1 93.06 294 ASP A C 1
ATOM 2504 O O . ASP A 1 294 ? -5.242 51.062 8.625 1 93.06 294 ASP A O 1
ATOM 2508 N N . CYS A 1 295 ? -4.664 49.094 9.352 1 95.75 295 CYS A N 1
ATOM 2509 C CA . CYS A 1 295 ? -3.268 49.219 8.953 1 95.75 295 CYS A CA 1
ATOM 2510 C C . CYS A 1 295 ? -2.951 48.344 7.75 1 95.75 295 CYS A C 1
ATOM 2512 O O . CYS A 1 295 ? -2.734 47.156 7.906 1 95.75 295 CYS A O 1
ATOM 2514 N N . PRO A 1 296 ? -2.908 48.938 6.57 1 96.88 296 PRO A N 1
ATOM 2515 C CA . PRO A 1 296 ? -2.549 48.125 5.406 1 96.88 296 PRO A CA 1
ATOM 2516 C C . PRO A 1 296 ? -1.12 47.562 5.48 1 96.88 296 PRO A C 1
ATOM 2518 O O . PRO A 1 296 ? -0.255 48.188 6.102 1 96.88 296 PRO A O 1
ATOM 2521 N N . ILE A 1 297 ? -0.928 46.438 4.816 1 98.19 297 ILE A N 1
ATOM 2522 C CA . ILE A 1 297 ? 0.388 45.781 4.785 1 98.19 297 ILE A CA 1
ATOM 2523 C C . ILE A 1 297 ? 0.999 45.938 3.393 1 98.19 297 ILE A C 1
ATOM 2525 O O . ILE A 1 297 ? 0.338 45.688 2.385 1 98.19 297 ILE A O 1
ATOM 2529 N N . GLU A 1 298 ? 2.223 46.375 3.387 1 97.75 298 GLU A N 1
ATOM 2530 C CA . GLU A 1 298 ? 2.961 46.562 2.137 1 97.75 298 GLU A CA 1
ATOM 2531 C C . GLU A 1 298 ? 4.082 45.531 2.023 1 97.75 298 GLU A C 1
ATOM 2533 O O . GLU A 1 298 ? 4.73 45.188 3.018 1 97.75 298 GLU A O 1
ATOM 2538 N N . ALA A 1 299 ? 4.27 45.062 0.845 1 98.19 299 ALA A N 1
ATOM 2539 C CA . ALA A 1 299 ? 5.383 44.188 0.513 1 98.19 299 ALA A CA 1
ATOM 2540 C C . ALA A 1 299 ? 6.207 44.75 -0.643 1 98.19 299 ALA A C 1
ATOM 2542 O O . ALA A 1 299 ? 5.672 45 -1.721 1 98.19 299 ALA A O 1
ATOM 2543 N N . TYR A 1 300 ? 7.449 44.938 -0.417 1 97.69 300 TYR A N 1
ATOM 2544 C CA . TYR A 1 300 ? 8.398 45.312 -1.457 1 97.69 300 TYR A CA 1
ATOM 2545 C C . TYR A 1 300 ? 9.172 44.125 -1.971 1 97.69 300 TYR A C 1
ATOM 2547 O O . TYR A 1 300 ? 9.867 43.438 -1.205 1 97.69 300 TYR A O 1
ATOM 2555 N N . ILE A 1 301 ? 9.062 43.844 -3.268 1 97.69 301 ILE A N 1
ATOM 2556 C CA . ILE A 1 301 ? 9.648 42.656 -3.844 1 97.69 301 ILE A CA 1
ATOM 2557 C C . ILE A 1 301 ? 10.555 43 -5.016 1 97.69 301 ILE A C 1
ATOM 2559 O O . ILE A 1 301 ? 10.117 43.688 -5.953 1 97.69 301 ILE A O 1
ATOM 2563 N N . LYS A 1 302 ? 11.797 42.531 -4.945 1 96.62 302 LYS A N 1
ATOM 2564 C CA . LYS A 1 302 ? 12.672 42.75 -6.09 1 96.62 302 LYS A CA 1
ATOM 2565 C C . LYS A 1 302 ? 12.055 42.188 -7.367 1 96.62 302 LYS A C 1
ATOM 2567 O O . LYS A 1 302 ? 11.445 41.125 -7.355 1 96.62 302 LYS A O 1
ATOM 2572 N N . THR A 1 303 ? 12.266 42.844 -8.461 1 95.75 303 THR A N 1
ATOM 2573 C CA . THR A 1 303 ? 11.57 42.5 -9.703 1 95.75 303 THR A CA 1
ATOM 2574 C C . THR A 1 303 ? 12.016 41.125 -10.219 1 95.75 303 THR A C 1
ATOM 2576 O O . THR A 1 303 ? 11.281 40.469 -10.961 1 95.75 303 THR A O 1
ATOM 2579 N N . ASN A 1 304 ? 13.156 40.688 -9.836 1 94.75 304 ASN A N 1
ATOM 2580 C CA . ASN A 1 304 ? 13.664 39.406 -10.328 1 94.75 304 ASN A CA 1
ATOM 2581 C C . ASN A 1 304 ? 13.258 38.281 -9.414 1 94.75 304 ASN A C 1
ATOM 2583 O O . ASN A 1 304 ? 13.57 37.094 -9.688 1 94.75 304 ASN A O 1
ATOM 2587 N N . ASN A 1 305 ? 12.625 38.531 -8.383 1 94.44 305 ASN A N 1
ATOM 2588 C CA . ASN A 1 305 ? 12.156 37.5 -7.477 1 94.44 305 ASN A CA 1
ATOM 2589 C C . ASN A 1 305 ? 10.75 37.031 -7.852 1 94.44 305 ASN A C 1
ATOM 2591 O O . ASN A 1 305 ? 9.789 37.312 -7.137 1 94.44 305 ASN A O 1
ATOM 2595 N N . LYS A 1 306 ? 10.648 36.219 -8.789 1 94.5 306 LYS A N 1
ATOM 2596 C CA . LYS A 1 306 ? 9.383 35.781 -9.359 1 94.5 306 LYS A CA 1
ATOM 2597 C C . LYS A 1 306 ? 8.609 34.906 -8.383 1 94.5 306 LYS A C 1
ATOM 2599 O O . LYS A 1 306 ? 7.375 34.938 -8.344 1 94.5 306 LYS A O 1
ATOM 2604 N N . SER A 1 307 ? 9.312 34.156 -7.637 1 94.19 307 SER A N 1
ATOM 2605 C CA . SER A 1 307 ? 8.68 33.25 -6.676 1 94.19 307 SER A CA 1
ATOM 2606 C C . SER A 1 307 ? 7.941 34.031 -5.59 1 94.19 307 SER A C 1
ATOM 2608 O O . SER A 1 307 ? 6.828 33.656 -5.211 1 94.19 307 SER A O 1
ATOM 2610 N N . SER A 1 308 ? 8.562 35.062 -5.113 1 95.31 308 SER A N 1
ATOM 2611 C CA . SER A 1 308 ? 7.922 35.875 -4.094 1 95.31 308 SER A CA 1
ATOM 2612 C C . SER A 1 308 ? 6.699 36.594 -4.652 1 95.31 308 SER A C 1
ATOM 2614 O O . SER A 1 308 ? 5.672 36.719 -3.98 1 95.31 308 SER A O 1
ATOM 2616 N N . VAL A 1 309 ? 6.828 37.062 -5.82 1 96.56 309 VAL A N 1
ATOM 2617 C CA . VAL A 1 309 ? 5.707 37.719 -6.477 1 96.56 309 VAL A CA 1
ATOM 2618 C C . VAL A 1 309 ? 4.504 36.781 -6.512 1 96.56 309 VAL A C 1
ATOM 2620 O O . VAL A 1 309 ? 3.408 37.156 -6.078 1 96.56 309 VAL A O 1
ATOM 2623 N N . ALA A 1 310 ? 4.73 35.656 -6.98 1 96.62 310 ALA A N 1
ATOM 2624 C CA . ALA A 1 310 ? 3.666 34.656 -7.086 1 96.62 310 ALA A CA 1
ATOM 2625 C C . ALA A 1 310 ? 3.064 34.344 -5.719 1 96.62 310 ALA A C 1
ATOM 2627 O O . ALA A 1 310 ? 1.848 34.188 -5.586 1 96.62 310 ALA A O 1
ATOM 2628 N N . ALA A 1 311 ? 3.846 34.219 -4.711 1 96.81 311 ALA A N 1
ATOM 2629 C CA . ALA A 1 311 ? 3.398 33.875 -3.361 1 96.81 311 ALA A CA 1
ATOM 2630 C C . ALA A 1 311 ? 2.504 34.969 -2.787 1 96.81 311 ALA A C 1
ATOM 2632 O O . ALA A 1 311 ? 1.454 34.688 -2.209 1 96.81 311 ALA A O 1
ATOM 2633 N N . PHE A 1 312 ? 2.926 36.219 -2.939 1 97.75 312 PHE A N 1
ATOM 2634 C CA . PHE A 1 312 ?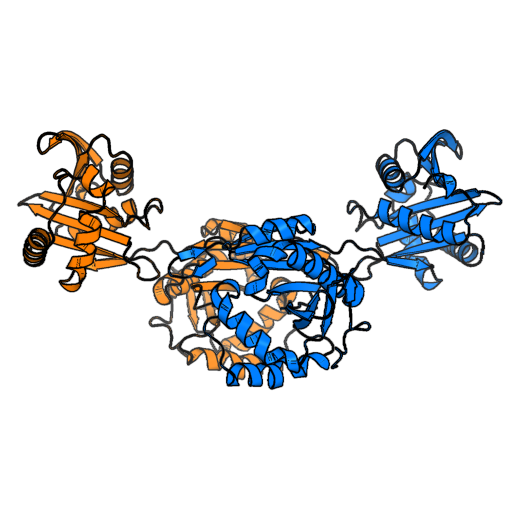 2.143 37.312 -2.4 1 97.75 312 PHE A CA 1
ATOM 2635 C C . PHE A 1 312 ? 0.828 37.469 -3.156 1 97.75 312 PHE A C 1
ATOM 2637 O O . PHE A 1 312 ? -0.213 37.75 -2.553 1 97.75 312 PHE A O 1
ATOM 2644 N N . GLU A 1 313 ? 0.929 37.312 -4.445 1 97.19 313 GLU A N 1
ATOM 2645 C CA . GLU A 1 313 ? -0.302 37.344 -5.23 1 97.19 313 GLU A CA 1
ATOM 2646 C C . GLU A 1 313 ? -1.274 36.25 -4.793 1 97.19 313 GLU A C 1
ATOM 2648 O O . GLU A 1 313 ? -2.463 36.531 -4.602 1 97.19 313 GLU A O 1
ATOM 2653 N N . LYS A 1 314 ? -0.83 35.156 -4.621 1 96 314 LYS A N 1
ATOM 2654 C CA . LYS A 1 314 ? -1.646 34 -4.191 1 96 314 LYS A CA 1
ATOM 2655 C C . LYS A 1 314 ? -2.205 34.25 -2.791 1 96 314 LYS A C 1
ATOM 2657 O O . LYS A 1 314 ? -3.281 33.75 -2.457 1 96 314 LYS A O 1
ATOM 2662 N N . ALA A 1 315 ? -1.486 35 -1.998 1 96.56 315 ALA A N 1
ATOM 2663 C CA . ALA A 1 315 ? -1.897 35.281 -0.625 1 96.56 315 ALA A CA 1
ATOM 2664 C C . ALA A 1 315 ? -2.914 36.438 -0.575 1 96.56 315 ALA A C 1
ATOM 2666 O O . ALA A 1 315 ? -3.393 36.781 0.5 1 96.56 315 ALA A O 1
ATOM 2667 N N . GLY A 1 316 ? -3.221 37 -1.723 1 96.19 316 GLY A N 1
ATOM 2668 C CA . GLY A 1 316 ? -4.289 38 -1.789 1 96.19 316 GLY A CA 1
ATOM 2669 C C . GLY A 1 316 ? -3.785 39.406 -1.928 1 96.19 316 GLY A C 1
ATOM 2670 O O . GLY A 1 316 ? -4.574 40.375 -1.939 1 96.19 316 GLY A O 1
ATOM 2671 N N . TYR A 1 317 ? -2.486 39.562 -2.053 1 97.75 317 TYR A N 1
ATOM 2672 C CA . TYR A 1 317 ? -1.936 40.906 -2.217 1 97.75 317 TYR A CA 1
ATOM 2673 C C . TYR A 1 317 ? -2.172 41.438 -3.631 1 97.75 317 TYR A C 1
ATOM 2675 O O . TYR A 1 317 ? -2.121 40.656 -4.598 1 97.75 317 TYR A O 1
ATOM 2683 N N . SER A 1 318 ? -2.332 42.719 -3.734 1 97.38 318 SER A N 1
ATOM 2684 C CA . SER A 1 318 ? -2.566 43.344 -5.027 1 97.38 318 SER A CA 1
ATOM 2685 C C . SER A 1 318 ? -1.374 44.219 -5.449 1 97.38 318 SER A C 1
ATOM 2687 O O . SER A 1 318 ? -0.804 44.938 -4.633 1 97.38 318 SER A O 1
ATOM 2689 N N . PHE A 1 319 ? -1.1 44.156 -6.699 1 97.62 319 PHE A N 1
ATOM 2690 C CA . PHE A 1 319 ? -0.037 44.969 -7.262 1 97.62 319 PHE A CA 1
ATOM 2691 C C . PHE A 1 319 ? -0.429 46.438 -7.246 1 97.62 319 PHE A C 1
ATOM 2693 O O . PHE A 1 319 ? -1.533 46.812 -7.664 1 97.62 319 PHE A O 1
ATOM 2700 N N . LYS A 1 320 ? 0.466 47.281 -6.781 1 97 320 LYS A N 1
ATOM 2701 C CA . LYS A 1 320 ? 0.202 48.719 -6.746 1 97 320 LYS A CA 1
ATOM 2702 C C . LYS A 1 320 ? 1.024 49.438 -7.801 1 97 320 LYS A C 1
ATOM 2704 O O . LYS A 1 320 ? 0.472 50.156 -8.641 1 97 320 LYS A O 1
ATOM 2709 N N . GLU A 1 321 ? 2.4 49.281 -7.688 1 97.19 321 GLU A N 1
ATOM 2710 C CA . GLU A 1 321 ? 3.264 49.969 -8.641 1 97.19 321 GLU A CA 1
ATOM 2711 C C . GLU A 1 321 ? 4.68 49.406 -8.617 1 97.19 321 GLU A C 1
ATOM 2713 O O . GLU A 1 321 ? 5.031 48.625 -7.715 1 97.19 321 GLU A O 1
ATOM 2718 N N . LYS A 1 322 ? 5.328 49.688 -9.742 1 97.5 322 LYS A N 1
ATOM 2719 C CA . LYS A 1 322 ? 6.773 49.5 -9.781 1 97.5 322 LYS A CA 1
ATOM 2720 C C . LYS A 1 322 ? 7.504 50.75 -9.273 1 97.5 322 LYS A C 1
ATOM 2722 O O . LYS A 1 322 ? 7.148 51.875 -9.633 1 97.5 322 LYS A O 1
ATOM 2727 N N . LEU A 1 323 ? 8.484 50.594 -8.328 1 97.5 323 LEU A N 1
ATOM 2728 C CA . LEU A 1 323 ? 9.172 51.719 -7.727 1 97.5 323 LEU A CA 1
ATOM 2729 C C . LEU A 1 323 ? 10.609 51.344 -7.355 1 97.5 323 LEU A C 1
ATOM 2731 O O . LEU A 1 323 ? 11.008 50.188 -7.488 1 97.5 323 LEU A O 1
ATOM 2735 N N . MET A 1 324 ? 11.375 52.375 -7.055 1 96.19 324 MET A N 1
ATOM 2736 C CA . MET A 1 324 ? 12.703 52.188 -6.492 1 96.19 324 MET A CA 1
ATOM 2737 C C . MET A 1 324 ? 12.648 52.125 -4.969 1 96.19 324 MET A C 1
ATOM 2739 O O . MET A 1 324 ? 12.328 53.125 -4.324 1 96.19 324 MET A O 1
ATOM 2743 N N . TYR A 1 325 ? 12.883 51.031 -4.516 1 93.69 325 TYR A N 1
ATOM 2744 C CA . TYR A 1 325 ? 12.969 50.844 -3.068 1 93.69 325 TYR A CA 1
ATOM 2745 C C . TYR A 1 325 ? 14.406 50.562 -2.641 1 93.69 325 TYR A C 1
ATOM 2747 O O . TYR A 1 325 ? 15.016 49.594 -3.09 1 93.69 325 TYR A O 1
ATOM 2755 N N . GLN A 1 326 ? 14.906 51.438 -1.791 1 93.06 326 GLN A N 1
ATOM 2756 C CA . GLN A 1 326 ? 16.297 51.375 -1.375 1 93.06 326 GLN A CA 1
ATOM 2757 C C . GLN A 1 326 ? 17.234 51.25 -2.582 1 93.06 326 GLN A C 1
ATOM 2759 O O . GLN A 1 326 ? 18.125 50.406 -2.617 1 93.06 326 GLN A O 1
ATOM 2764 N N . ASN A 1 327 ? 16.891 51.906 -3.594 1 92.75 327 ASN A N 1
ATOM 2765 C CA . ASN A 1 327 ? 17.656 52.062 -4.82 1 92.75 327 ASN A CA 1
ATOM 2766 C C . ASN A 1 327 ? 17.641 50.812 -5.68 1 92.75 327 ASN A C 1
ATOM 2768 O O . ASN A 1 327 ? 18.547 50.594 -6.484 1 92.75 327 ASN A O 1
ATOM 2772 N N . ILE A 1 328 ? 16.766 50.031 -5.496 1 95.25 328 ILE A N 1
ATOM 2773 C CA . ILE A 1 328 ? 16.594 48.812 -6.293 1 95.25 328 ILE A CA 1
ATOM 2774 C C . ILE A 1 328 ? 15.195 48.75 -6.887 1 95.25 328 ILE A C 1
ATOM 2776 O O . ILE A 1 328 ? 14.211 49.031 -6.195 1 95.25 328 ILE A O 1
ATOM 2780 N N . GLU A 1 329 ? 15.141 48.375 -8.117 1 96.75 329 GLU A N 1
ATOM 2781 C CA . GLU A 1 329 ? 13.844 48.25 -8.773 1 96.75 329 GLU A CA 1
ATOM 2782 C C . GLU A 1 329 ? 13.008 47.156 -8.125 1 96.75 329 GLU A C 1
ATOM 2784 O O . GLU A 1 329 ? 13.461 46.031 -7.984 1 96.75 329 GLU A O 1
ATOM 2789 N N . SER A 1 330 ? 11.797 47.562 -7.68 1 97.81 330 SER A N 1
ATOM 2790 C CA . SER A 1 330 ? 10.961 46.656 -6.898 1 97.81 330 SER A CA 1
ATOM 2791 C C . SER A 1 330 ? 9.492 46.812 -7.262 1 97.81 330 SER A C 1
ATOM 2793 O O . SER A 1 330 ? 9.094 47.812 -7.859 1 97.81 330 SER A O 1
ATOM 2795 N N . TYR A 1 331 ? 8.789 45.781 -7.031 1 98.06 331 TYR A N 1
ATOM 2796 C CA . TYR A 1 331 ? 7.328 45.844 -7.066 1 98.06 331 TYR A CA 1
ATOM 2797 C C . TYR A 1 331 ? 6.762 46.125 -5.68 1 98.06 331 TYR A C 1
ATOM 2799 O O . TYR A 1 331 ? 7.246 45.594 -4.68 1 98.06 331 TYR A O 1
ATOM 2807 N N . LEU A 1 332 ? 5.77 46.969 -5.645 1 97.88 332 LEU A N 1
ATOM 2808 C CA . LEU A 1 332 ? 5.016 47.188 -4.414 1 97.88 332 LEU A CA 1
ATOM 2809 C C . LEU A 1 332 ? 3.676 46.438 -4.457 1 97.88 332 LEU A C 1
ATOM 2811 O O . LEU A 1 332 ? 2.875 46.656 -5.367 1 97.88 332 LEU A O 1
ATOM 2815 N N . TYR A 1 333 ? 3.475 45.562 -3.537 1 97.88 333 TYR A N 1
ATOM 2816 C CA . TYR A 1 333 ? 2.197 44.906 -3.32 1 97.88 333 TYR A CA 1
ATOM 2817 C C . TYR A 1 333 ? 1.583 45.312 -1.989 1 97.88 333 TYR A C 1
ATOM 2819 O O . TYR A 1 333 ? 2.301 45.594 -1.028 1 97.88 333 TYR A O 1
ATOM 2827 N N . THR A 1 334 ? 0.23 45.312 -1.94 1 97.5 334 THR A N 1
ATOM 2828 C CA . THR A 1 334 ? -0.431 45.75 -0.712 1 97.5 334 THR A CA 1
ATOM 2829 C C . THR A 1 334 ? -1.605 44.812 -0.383 1 97.5 334 THR A C 1
ATOM 2831 O O . THR A 1 334 ? -2.156 44.156 -1.271 1 97.5 334 THR A O 1
ATOM 2834 N N . LEU A 1 335 ? -1.911 44.688 0.887 1 97.12 335 LEU A N 1
ATOM 2835 C CA . LEU A 1 335 ? -3.072 43.969 1.416 1 97.12 335 LEU A CA 1
ATOM 2836 C C . LEU A 1 335 ? -3.742 44.781 2.525 1 97.12 335 LEU A C 1
ATOM 2838 O O . LEU A 1 335 ? -3.061 45.344 3.383 1 97.12 335 LEU A O 1
ATOM 2842 N N . SER A 1 336 ? -5.082 44.938 2.459 1 93.75 336 SER A N 1
ATOM 2843 C CA . SER A 1 336 ? -5.863 45.625 3.482 1 93.75 336 SER A CA 1
ATOM 2844 C C . SER A 1 336 ? -7.207 44.938 3.705 1 93.75 336 SER A C 1
ATOM 2846 O O . SER A 1 336 ? -7.602 44.062 2.92 1 93.75 336 SER A O 1
ATOM 2848 N N . ASN A 1 337 ? -7.836 45.094 4.898 1 86.44 337 ASN A N 1
ATOM 2849 C CA . ASN A 1 337 ? -9.156 44.531 5.18 1 86.44 337 ASN A CA 1
ATOM 2850 C C . ASN A 1 337 ? -10.195 45.031 4.172 1 86.44 337 ASN A C 1
ATOM 2852 O O . ASN A 1 337 ? -11.234 44.406 3.986 1 86.44 337 ASN A O 1
ATOM 2856 N N . GLU A 1 338 ? -10.023 46.156 3.508 1 69.38 338 GLU A N 1
ATOM 2857 C CA . GLU A 1 338 ? -10.984 46.656 2.525 1 69.38 338 GLU A CA 1
ATOM 2858 C C . GLU A 1 338 ? -10.961 45.812 1.254 1 69.38 338 GLU A C 1
ATOM 2860 O O . GLU A 1 338 ? -11.969 45.656 0.568 1 69.38 338 GLU A O 1
ATOM 2865 N N . ASN A 1 339 ? -9.922 45.094 0.949 1 54.59 339 ASN A N 1
ATOM 2866 C CA . ASN A 1 339 ? -9.781 44.375 -0.302 1 54.59 339 ASN A CA 1
ATOM 2867 C C . ASN A 1 339 ? -10.023 42.875 -0.103 1 54.59 339 ASN A C 1
ATOM 2869 O O . ASN A 1 339 ? -9.797 42.094 -1.015 1 54.59 339 ASN A O 1
ATOM 2873 N N . LYS A 1 340 ? -10.352 42.562 1.066 1 49.41 340 LYS A N 1
ATOM 2874 C CA . LYS A 1 340 ? -10.688 41.156 1.261 1 49.41 340 LYS A CA 1
ATOM 2875 C C . LYS A 1 340 ? -12.148 40.906 0.905 1 49.41 340 LYS A C 1
ATOM 2877 O O . LYS A 1 340 ? -13.023 41.719 1.196 1 49.41 340 LYS A O 1
ATOM 2882 N N . MET B 1 1 ? 17.578 -28.641 13.352 1 76.19 1 MET B N 1
ATOM 2883 C CA . MET B 1 1 ? 16.906 -27.688 12.461 1 76.19 1 MET B CA 1
ATOM 2884 C C . MET B 1 1 ? 15.391 -27.766 12.625 1 76.19 1 MET B C 1
ATOM 2886 O O . MET B 1 1 ? 14.82 -28.859 12.656 1 76.19 1 MET B O 1
ATOM 2890 N N . ARG B 1 2 ? 14.719 -26.734 12.992 1 89 2 ARG B N 1
ATOM 2891 C CA . ARG B 1 2 ? 13.258 -26.719 13.07 1 89 2 ARG B CA 1
ATOM 2892 C C . ARG B 1 2 ? 12.641 -26.609 11.68 1 89 2 ARG B C 1
ATOM 2894 O O . ARG B 1 2 ? 13.203 -25.969 10.797 1 89 2 ARG B O 1
ATOM 2901 N N . ASN B 1 3 ? 11.641 -27.297 11.531 1 96 3 ASN B N 1
ATOM 2902 C CA . ASN B 1 3 ? 10.938 -27.297 10.258 1 96 3 ASN B CA 1
ATOM 2903 C C . ASN B 1 3 ? 9.594 -26.578 10.367 1 96 3 ASN B C 1
ATOM 2905 O O . ASN B 1 3 ? 8.883 -26.734 11.359 1 96 3 ASN B O 1
ATOM 2909 N N . TYR B 1 4 ? 9.289 -25.859 9.367 1 97.56 4 TYR B N 1
ATOM 2910 C CA . TYR B 1 4 ? 7.953 -25.281 9.297 1 97.56 4 TYR B CA 1
ATOM 2911 C C . TYR B 1 4 ? 6.918 -26.359 8.961 1 97.56 4 TYR B C 1
ATOM 2913 O O . TYR B 1 4 ? 7.047 -27.047 7.949 1 97.56 4 TYR B O 1
ATOM 2921 N N . LYS B 1 5 ? 5.879 -26.438 9.688 1 96.88 5 LYS B N 1
ATOM 2922 C CA . LYS B 1 5 ? 4.809 -27.422 9.5 1 96.88 5 LYS B CA 1
ATOM 2923 C C . LYS B 1 5 ? 4.102 -27.203 8.164 1 96.88 5 LYS B C 1
ATOM 2925 O O . LYS B 1 5 ? 3.688 -28.172 7.516 1 96.88 5 LYS B O 1
ATOM 2930 N N . CYS B 1 6 ? 4.039 -26.016 7.746 1 96 6 CYS B N 1
ATOM 2931 C CA . CYS B 1 6 ? 3.23 -25.672 6.582 1 96 6 CYS B CA 1
ATOM 2932 C C . CYS B 1 6 ? 4.012 -25.891 5.289 1 96 6 CYS B C 1
ATOM 2934 O O . CYS B 1 6 ? 3.479 -25.703 4.195 1 96 6 CYS B O 1
ATOM 2936 N N . LEU B 1 7 ? 5.25 -26.344 5.383 1 96.56 7 LEU B N 1
ATOM 2937 C CA . LEU B 1 7 ? 6.078 -26.562 4.203 1 96.56 7 LEU B CA 1
ATOM 2938 C C . LEU B 1 7 ? 6.453 -28.031 4.074 1 96.56 7 LEU B C 1
ATOM 2940 O O . LEU B 1 7 ? 6.793 -28.688 5.066 1 96.56 7 LEU B O 1
ATOM 2944 N N . SER B 1 8 ? 6.418 -28.484 2.883 1 95.12 8 SER B N 1
ATOM 2945 C CA . SER B 1 8 ? 6.863 -29.859 2.623 1 95.12 8 SER B CA 1
ATOM 2946 C C . SER B 1 8 ? 8.375 -29.906 2.408 1 95.12 8 SER B C 1
ATOM 2948 O O . SER B 1 8 ? 9.016 -30.922 2.723 1 95.12 8 SER B O 1
ATOM 2950 N N . ILE B 1 9 ? 8.883 -28.891 1.802 1 95.25 9 ILE B N 1
ATOM 2951 C CA . ILE B 1 9 ? 10.312 -28.703 1.591 1 95.25 9 ILE B CA 1
ATOM 2952 C C . ILE B 1 9 ? 10.82 -27.562 2.48 1 95.25 9 ILE B C 1
ATOM 2954 O O . ILE B 1 9 ? 10.18 -26.516 2.592 1 95.25 9 ILE B O 1
ATOM 2958 N N . GLN B 1 10 ? 11.977 -27.797 3.043 1 97.12 10 GLN B N 1
ATOM 2959 C CA . GLN B 1 10 ? 12.43 -26.844 4.047 1 97.12 10 GLN B CA 1
ATOM 2960 C C . GLN B 1 10 ? 13.594 -26.016 3.527 1 97.12 10 GLN B C 1
ATOM 2962 O O . GLN B 1 10 ? 13.805 -24.875 3.973 1 97.12 10 GLN B O 1
ATOM 2967 N N . THR B 1 11 ? 14.312 -26.656 2.648 1 97.94 11 THR B N 1
ATOM 2968 C CA . THR B 1 11 ? 15.5 -25.984 2.121 1 97.94 11 THR B CA 1
ATOM 2969 C C . THR B 1 11 ? 15.367 -25.75 0.619 1 97.94 11 THR B C 1
ATOM 2971 O O . THR B 1 11 ? 14.898 -26.625 -0.112 1 97.94 11 THR B O 1
ATOM 2974 N N . PHE B 1 12 ? 15.734 -24.594 0.18 1 98.12 12 PHE B N 1
ATOM 2975 C CA . PHE B 1 12 ? 15.688 -24.203 -1.227 1 98.12 12 PHE B CA 1
ATOM 2976 C C . PHE B 1 12 ? 17.062 -23.75 -1.708 1 98.12 12 PHE B C 1
ATOM 2978 O O . PHE B 1 12 ? 17.75 -23 -1.015 1 98.12 12 PHE B O 1
ATOM 2985 N N . GLN B 1 13 ? 17.391 -24.219 -2.873 1 97.62 13 GLN B N 1
ATOM 2986 C CA . GLN B 1 13 ? 18.75 -24 -3.334 1 97.62 13 GLN B CA 1
ATOM 2987 C C . GLN B 1 13 ? 18.766 -23.484 -4.77 1 97.62 13 GLN B C 1
ATOM 2989 O O . GLN B 1 13 ? 17.891 -23.828 -5.57 1 97.62 13 GLN B O 1
ATOM 2994 N N . ASN B 1 14 ? 19.688 -22.625 -5.105 1 95.94 14 ASN B N 1
ATOM 2995 C CA . ASN B 1 14 ? 20.062 -22.125 -6.422 1 95.94 14 ASN B CA 1
ATOM 2996 C C . ASN B 1 14 ? 21.578 -21.906 -6.52 1 95.94 14 ASN B C 1
ATOM 2998 O O . ASN B 1 14 ? 22.094 -20.875 -6.094 1 95.94 14 ASN B O 1
ATOM 3002 N N . SER B 1 15 ? 22.25 -22.844 -7.156 1 95.5 15 SER B N 1
ATOM 3003 C CA . SER B 1 15 ? 23.703 -22.812 -7.254 1 95.5 15 SER B CA 1
ATOM 3004 C C . SER B 1 15 ? 24.359 -22.781 -5.871 1 95.5 15 SER B C 1
ATOM 3006 O O . SER B 1 15 ? 24.125 -23.672 -5.051 1 95.5 15 SER B O 1
ATOM 3008 N N . ASP B 1 16 ? 25.109 -21.594 -5.574 1 97.62 16 ASP B N 1
ATOM 3009 C CA . ASP B 1 16 ? 25.859 -21.5 -4.328 1 97.62 16 ASP B CA 1
ATOM 3010 C C . ASP B 1 16 ? 25.016 -20.891 -3.219 1 97.62 16 ASP B C 1
ATOM 3012 O O . ASP B 1 16 ? 25.5 -20.656 -2.109 1 97.62 16 ASP B O 1
ATOM 3016 N N . PHE B 1 17 ? 23.781 -20.703 -3.564 1 98.62 17 PHE B N 1
ATOM 3017 C CA . PHE B 1 17 ? 22.906 -20.031 -2.607 1 98.62 17 PHE B CA 1
ATOM 3018 C C . PHE B 1 17 ? 21.844 -20.969 -2.088 1 98.62 17 PHE B C 1
ATOM 3020 O O . PHE B 1 17 ? 21.328 -21.812 -2.832 1 98.62 17 PHE B O 1
ATOM 3027 N N . HIS B 1 18 ? 21.5 -20.859 -0.813 1 98.56 18 HIS B N 1
ATOM 3028 C CA . HIS B 1 18 ? 20.328 -21.578 -0.322 1 98.56 18 HIS B CA 1
ATOM 3029 C C . HIS B 1 18 ? 19.719 -20.891 0.892 1 98.56 18 HIS B C 1
ATOM 3031 O O . HIS B 1 18 ? 20.375 -20.062 1.53 1 98.56 18 HIS B O 1
ATOM 3037 N N . ILE B 1 19 ? 18.453 -21.125 1.144 1 98.62 19 ILE B N 1
ATOM 3038 C CA . ILE B 1 19 ? 17.781 -20.688 2.361 1 98.62 19 ILE B CA 1
ATOM 3039 C C . ILE B 1 19 ? 17.234 -21.891 3.113 1 98.62 19 ILE B C 1
ATOM 3041 O O . ILE B 1 19 ? 16.875 -22.906 2.502 1 98.62 19 ILE B O 1
ATOM 3045 N N . GLU B 1 20 ? 17.266 -21.812 4.375 1 98.31 20 GLU B N 1
ATOM 3046 C CA . GLU B 1 20 ? 16.656 -22.781 5.281 1 98.31 20 GLU B CA 1
ATOM 3047 C C . GLU B 1 20 ? 15.922 -22.094 6.426 1 98.31 20 GLU B C 1
ATOM 3049 O O . GLU B 1 20 ? 16.125 -20.906 6.668 1 98.31 20 GLU B O 1
ATOM 3054 N N . PRO B 1 21 ? 15.031 -22.844 7.102 1 98.44 21 PRO B N 1
ATOM 3055 C CA . PRO B 1 21 ? 14.32 -22.188 8.203 1 98.44 21 PRO B CA 1
ATOM 3056 C C . PRO B 1 21 ? 15.266 -21.484 9.18 1 98.44 21 PRO B C 1
ATOM 3058 O O . PRO B 1 21 ? 16.328 -22.016 9.492 1 98.44 21 PRO B O 1
ATOM 3061 N N . ILE B 1 22 ? 14.828 -20.328 9.609 1 98.5 22 ILE B N 1
ATOM 3062 C CA . ILE B 1 22 ? 15.68 -19.484 10.445 1 98.5 22 ILE B CA 1
ATOM 3063 C C . ILE B 1 22 ? 16.234 -20.297 11.609 1 98.5 22 ILE B C 1
ATOM 3065 O O . ILE B 1 22 ? 15.508 -21.062 12.242 1 98.5 22 ILE B O 1
ATOM 3069 N N . ARG B 1 23 ? 17.547 -20.141 11.898 1 96.81 23 ARG B N 1
ATOM 3070 C CA . ARG B 1 23 ? 18.219 -20.938 12.93 1 96.81 23 ARG B CA 1
ATOM 3071 C C . ARG B 1 23 ? 18.344 -20.141 14.227 1 96.81 23 ARG B C 1
ATOM 3073 O O . ARG B 1 23 ? 18.625 -18.953 14.211 1 96.81 23 ARG B O 1
ATOM 3080 N 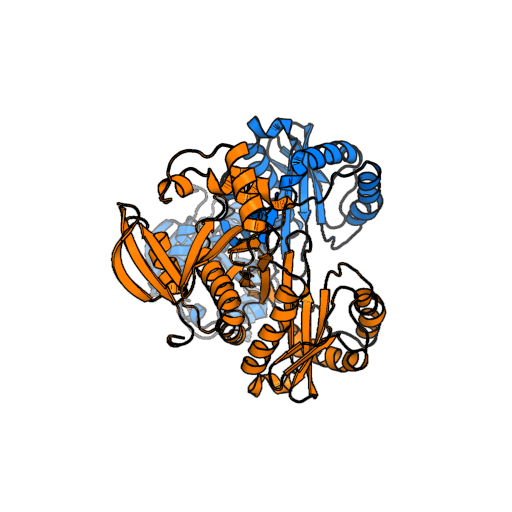N . GLU B 1 24 ? 18.234 -20.875 15.266 1 95.75 24 GLU B N 1
ATOM 3081 C CA . GLU B 1 24 ? 18.469 -20.281 16.578 1 95.75 24 GLU B CA 1
ATOM 3082 C C . GLU B 1 24 ? 19.891 -19.719 16.688 1 95.75 24 GLU B C 1
ATOM 3084 O O . GLU B 1 24 ? 20.109 -18.688 17.328 1 95.75 24 GLU B O 1
ATOM 3089 N N . GLU B 1 25 ? 20.766 -20.344 16.156 1 95.88 25 GLU B N 1
ATOM 3090 C CA . GLU B 1 25 ? 22.188 -19.984 16.281 1 95.88 25 GLU B CA 1
ATOM 3091 C C . GLU B 1 25 ? 22.484 -18.672 15.57 1 95.88 25 GLU B C 1
ATOM 3093 O O . GLU B 1 25 ? 23.5 -18.031 15.828 1 95.88 25 GLU B O 1
ATOM 3098 N N . ASP B 1 26 ? 21.625 -18.266 14.68 1 97.12 26 ASP B N 1
ATOM 3099 C CA . ASP B 1 26 ? 21.859 -17.062 13.898 1 97.12 26 ASP B CA 1
ATOM 3100 C C . ASP B 1 26 ? 21.281 -15.828 14.602 1 97.12 26 ASP B C 1
ATOM 3102 O O . ASP B 1 26 ? 21.438 -14.703 14.133 1 97.12 26 ASP B O 1
ATOM 3106 N N . LYS B 1 27 ? 20.672 -16.016 15.727 1 97.06 27 LYS B N 1
ATOM 3107 C CA . LYS B 1 27 ? 19.859 -14.984 16.359 1 97.06 27 LYS B CA 1
ATOM 3108 C C . LYS B 1 27 ? 20.688 -13.758 16.719 1 97.06 27 LYS B C 1
ATOM 3110 O O . LYS B 1 27 ? 20.25 -12.625 16.547 1 97.06 27 LYS B O 1
ATOM 3115 N N . TYR B 1 28 ? 21.891 -13.953 17.141 1 97.31 28 TYR B N 1
ATOM 3116 C CA . TYR B 1 28 ? 22.688 -12.805 17.578 1 97.31 28 TYR B CA 1
ATOM 3117 C C . TYR B 1 28 ? 23.344 -12.117 16.375 1 97.31 28 TYR B C 1
ATOM 3119 O O . TYR B 1 28 ? 23.531 -10.898 16.391 1 97.31 28 TYR B O 1
ATOM 3127 N N . ALA B 1 29 ? 23.719 -12.906 15.398 1 97.44 29 ALA B N 1
ATOM 3128 C CA . ALA B 1 29 ? 24.188 -12.297 14.156 1 97.44 29 ALA B CA 1
ATOM 3129 C C . ALA B 1 29 ? 23.109 -11.422 13.531 1 97.44 29 ALA B C 1
ATOM 3131 O O . ALA B 1 29 ? 23.391 -10.336 13.023 1 97.44 29 ALA B O 1
ATOM 3132 N N . ILE B 1 30 ? 21.906 -11.891 13.586 1 97.38 30 ILE B N 1
ATOM 3133 C CA . ILE B 1 30 ? 20.75 -11.164 13.055 1 97.38 30 ILE B CA 1
ATOM 3134 C C . ILE B 1 30 ? 20.547 -9.875 13.836 1 97.38 30 ILE B C 1
ATOM 3136 O O . ILE B 1 30 ? 20.297 -8.82 13.25 1 97.38 30 ILE B O 1
ATOM 3140 N N . LEU B 1 31 ? 20.688 -9.984 15.148 1 97.5 31 LEU B N 1
ATOM 3141 C CA . LEU B 1 31 ? 20.609 -8.797 15.992 1 97.5 31 LEU B CA 1
ATOM 3142 C C . LEU B 1 31 ? 21.594 -7.727 15.523 1 97.5 31 LEU B C 1
ATOM 3144 O O . LEU B 1 31 ? 21.219 -6.559 15.383 1 97.5 31 LEU B O 1
ATOM 3148 N N . LYS B 1 32 ? 22.75 -8.109 15.297 1 96.69 32 LYS B N 1
ATOM 3149 C CA . LYS B 1 32 ? 23.797 -7.184 14.852 1 96.69 32 LYS B CA 1
ATOM 3150 C C . LYS B 1 32 ? 23.453 -6.57 13.5 1 96.69 32 LYS B C 1
ATOM 3152 O O . LYS B 1 32 ? 23.562 -5.355 13.32 1 96.69 32 LYS B O 1
ATOM 3157 N N . ILE B 1 33 ? 23.094 -7.402 12.57 1 96.38 33 ILE B N 1
ATOM 3158 C CA . ILE B 1 33 ? 22.75 -6.973 11.219 1 96.38 33 ILE B CA 1
ATOM 3159 C C . ILE B 1 33 ? 21.641 -5.934 11.281 1 96.38 33 ILE B C 1
ATOM 3161 O O . ILE B 1 33 ? 21.719 -4.879 10.648 1 96.38 33 ILE B O 1
ATOM 3165 N N . ARG B 1 34 ? 20.578 -6.227 12.031 1 95.25 34 ARG B N 1
ATOM 3166 C CA . ARG B 1 34 ? 19.406 -5.359 12.117 1 95.25 34 ARG B CA 1
ATOM 3167 C C . ARG B 1 34 ? 19.766 -4.016 12.75 1 95.25 34 ARG B C 1
ATOM 3169 O O . ARG B 1 34 ? 19.344 -2.965 12.258 1 95.25 34 ARG B O 1
ATOM 3176 N N . ASN B 1 35 ? 20.547 -4.07 13.758 1 95.12 35 ASN B N 1
ATOM 3177 C CA . ASN B 1 35 ? 20.922 -2.836 14.438 1 95.12 35 ASN B CA 1
ATOM 3178 C C . ASN B 1 35 ? 21.828 -1.968 13.57 1 95.12 35 ASN B C 1
ATOM 3180 O O . ASN B 1 35 ? 21.766 -0.739 13.648 1 95.12 35 ASN B O 1
ATOM 3184 N N . GLU B 1 36 ? 22.609 -2.562 12.734 1 93.69 36 GLU B N 1
ATOM 3185 C CA . GLU B 1 36 ? 23.516 -1.835 11.844 1 93.69 36 GLU B CA 1
ATOM 3186 C C . GLU B 1 36 ? 22.75 -1.184 10.695 1 93.69 36 GLU B C 1
ATOM 3188 O O . GLU B 1 36 ? 23.234 -0.247 10.07 1 93.69 36 GLU B O 1
ATOM 3193 N N . GLN B 1 37 ? 21.609 -1.671 10.438 1 90.06 37 GLN B N 1
ATOM 3194 C CA . GLN B 1 37 ? 20.859 -1.224 9.258 1 90.06 37 GLN B CA 1
ATOM 3195 C C . GLN B 1 37 ? 19.453 -0.765 9.641 1 90.06 37 GLN B C 1
ATOM 3197 O O . GLN B 1 37 ? 18.5 -1.003 8.906 1 90.06 37 GLN B O 1
ATOM 3202 N N . ILE B 1 38 ? 19.312 -0.189 10.758 1 85 38 ILE B N 1
ATOM 3203 C CA . ILE B 1 38 ? 18.047 0.169 11.391 1 85 38 ILE B CA 1
ATOM 3204 C C . ILE B 1 38 ? 17.234 1.039 10.438 1 85 38 ILE B C 1
ATOM 3206 O O . ILE B 1 38 ? 16 0.925 10.383 1 85 38 ILE B O 1
ATOM 3210 N N . PHE B 1 39 ? 17.812 1.819 9.641 1 75.75 39 PHE B N 1
ATOM 3211 C CA . PHE B 1 39 ? 17.141 2.797 8.797 1 75.75 39 PHE B CA 1
ATOM 3212 C C . PHE B 1 39 ? 16.422 2.107 7.648 1 75.75 39 PHE B C 1
ATOM 3214 O O . PHE B 1 39 ? 15.359 2.57 7.207 1 75.75 39 PHE B O 1
ATOM 3221 N N . HIS B 1 40 ? 16.891 0.958 7.234 1 78.12 40 HIS B N 1
ATOM 3222 C CA . HIS B 1 40 ? 16.281 0.226 6.129 1 78.12 40 HIS B CA 1
ATOM 3223 C C . HIS B 1 40 ? 15.086 -0.585 6.598 1 78.12 40 HIS B C 1
ATOM 3225 O O . HIS B 1 40 ? 14.219 -0.95 5.793 1 78.12 40 HIS B O 1
ATOM 3231 N N . LEU B 1 41 ? 15.078 -0.861 7.82 1 79.06 41 LEU B N 1
ATOM 3232 C CA . LEU B 1 41 ? 14.109 -1.822 8.336 1 79.06 41 LEU B CA 1
ATOM 3233 C C . LEU B 1 41 ? 12.922 -1.108 8.977 1 79.06 41 LEU B C 1
ATOM 3235 O O . LEU B 1 41 ? 11.969 -1.755 9.422 1 79.06 41 LEU B O 1
ATOM 3239 N N . ARG B 1 42 ? 12.758 0.06 8.992 1 74.88 42 ARG B N 1
ATOM 3240 C CA . ARG B 1 42 ? 11.703 0.77 9.703 1 74.88 42 ARG B CA 1
ATOM 3241 C C . ARG B 1 42 ? 11.711 0.432 11.188 1 74.88 42 ARG B C 1
ATOM 3243 O O . ARG B 1 42 ? 10.656 0.371 11.828 1 74.88 42 ARG B O 1
ATOM 3250 N N . GLN B 1 43 ? 12.867 -0.081 11.695 1 78.56 43 GLN B N 1
ATOM 3251 C CA . GLN B 1 43 ? 13.047 -0.417 13.102 1 78.56 43 GLN B CA 1
ATOM 3252 C C . GLN B 1 43 ? 13.133 0.842 13.961 1 78.56 43 GLN B C 1
ATOM 3254 O O . GLN B 1 43 ? 13.992 1.697 13.727 1 78.56 43 GLN B O 1
ATOM 3259 N N . PRO B 1 44 ? 12.266 0.944 14.961 1 76.5 44 PRO B N 1
ATOM 3260 C CA . PRO B 1 44 ? 12.172 2.207 15.695 1 76.5 44 PRO B CA 1
ATOM 3261 C C . PRO B 1 44 ? 13.359 2.443 16.625 1 76.5 44 PRO B C 1
ATOM 3263 O O . PRO B 1 44 ? 13.719 3.594 16.891 1 76.5 44 PRO B O 1
ATOM 3266 N N . LYS B 1 45 ? 13.891 1.335 17.141 1 84.31 45 LYS B N 1
ATOM 3267 C CA . LYS B 1 45 ? 15.016 1.432 18.062 1 84.31 45 LYS B CA 1
ATOM 3268 C C . LYS B 1 45 ? 15.93 0.212 17.953 1 84.31 45 LYS B C 1
ATOM 3270 O O . LYS B 1 45 ? 15.5 -0.842 17.469 1 84.31 45 LYS B O 1
ATOM 3275 N N . PRO B 1 46 ? 17.188 0.407 18.375 1 92.12 46 PRO B N 1
ATOM 3276 C CA . PRO B 1 46 ? 18.062 -0.766 18.406 1 92.12 46 PRO B CA 1
ATOM 3277 C C . PRO B 1 46 ? 17.531 -1.884 19.297 1 92.12 46 PRO B C 1
ATOM 3279 O O . PRO B 1 46 ? 16.984 -1.614 20.359 1 92.12 46 PRO B O 1
ATOM 3282 N N . LEU B 1 47 ? 17.781 -3.02 18.875 1 94.38 47 LEU B N 1
ATOM 3283 C CA . LEU B 1 47 ? 17.344 -4.188 19.625 1 94.38 47 LEU B CA 1
ATOM 3284 C C . LEU B 1 47 ? 18.375 -4.562 20.688 1 94.38 47 LEU B C 1
ATOM 3286 O O . LEU B 1 47 ? 19.594 -4.469 20.438 1 94.38 47 LEU B O 1
ATOM 3290 N N . THR B 1 48 ? 17.922 -4.98 21.797 1 96.81 48 THR B N 1
ATOM 3291 C CA . THR B 1 48 ? 18.781 -5.559 22.828 1 96.81 48 THR B CA 1
ATOM 3292 C C . THR B 1 48 ? 18.812 -7.078 22.719 1 96.81 48 THR B C 1
ATOM 3294 O O . THR B 1 48 ? 18.031 -7.668 21.984 1 96.81 48 THR B O 1
ATOM 3297 N N . VAL B 1 49 ? 19.719 -7.617 23.469 1 96.81 49 VAL B N 1
ATOM 3298 C CA . VAL B 1 49 ? 19.797 -9.078 23.516 1 96.81 49 VAL B CA 1
ATOM 3299 C C . VAL B 1 49 ? 18.5 -9.648 24.078 1 96.81 49 VAL B C 1
ATOM 3301 O O . VAL B 1 49 ? 18 -10.664 23.594 1 96.81 49 VAL B O 1
ATOM 3304 N N . VAL B 1 50 ? 18 -8.977 25.031 1 97 50 VAL B N 1
ATOM 3305 C CA . VAL B 1 50 ? 16.75 -9.414 25.656 1 97 50 VAL B CA 1
ATOM 3306 C C . VAL B 1 50 ? 15.617 -9.336 24.656 1 97 50 VAL B C 1
ATOM 3308 O O . VAL B 1 50 ? 14.789 -10.25 24.578 1 97 50 VAL B O 1
ATOM 3311 N N . ASP B 1 51 ? 15.523 -8.305 23.891 1 95.5 51 ASP B N 1
ATOM 3312 C CA . ASP B 1 51 ? 14.539 -8.172 22.828 1 95.5 51 ASP B CA 1
ATOM 3313 C C . ASP B 1 51 ? 14.609 -9.352 21.859 1 95.5 51 ASP B C 1
ATOM 3315 O O . ASP B 1 51 ? 13.586 -9.938 21.516 1 95.5 51 ASP B O 1
ATOM 3319 N N . GLN B 1 52 ? 15.82 -9.633 21.531 1 96.19 52 GLN B N 1
ATOM 3320 C CA . GLN B 1 52 ? 16.078 -10.664 20.531 1 96.19 52 GLN B CA 1
ATOM 3321 C C . GLN B 1 52 ? 15.695 -12.047 21.062 1 96.19 52 GLN B C 1
ATOM 3323 O O . GLN B 1 52 ? 15.086 -12.844 20.344 1 96.19 52 GLN B O 1
ATOM 3328 N N . GLU B 1 53 ? 16.078 -12.328 22.25 1 96.75 53 GLU B N 1
ATOM 3329 C CA . GLU B 1 53 ? 15.734 -13.602 22.875 1 96.75 53 GLU B CA 1
ATOM 3330 C C . GLU B 1 53 ? 14.227 -13.766 23.031 1 96.75 53 GLU B C 1
ATOM 3332 O O . GLU B 1 53 ? 13.68 -14.844 22.781 1 96.75 53 GLU B O 1
ATOM 3337 N N . ASN B 1 54 ? 13.594 -12.742 23.406 1 96.81 54 ASN B N 1
ATOM 3338 C CA . ASN B 1 54 ? 12.141 -12.766 23.531 1 96.81 54 ASN B CA 1
ATOM 3339 C C . ASN B 1 54 ? 11.461 -13 22.188 1 96.81 54 ASN B C 1
ATOM 3341 O O . ASN B 1 54 ? 10.492 -13.75 22.094 1 96.81 54 ASN B O 1
ATOM 3345 N N . TYR B 1 55 ? 11.977 -12.32 21.25 1 95.88 55 TYR B N 1
ATOM 3346 C CA . TYR B 1 55 ? 11.414 -12.469 19.922 1 95.88 55 TYR B CA 1
ATOM 3347 C C . TYR B 1 55 ? 11.539 -13.906 19.422 1 95.88 55 TYR B C 1
ATOM 3349 O O . TYR B 1 55 ? 10.578 -14.484 18.922 1 95.88 55 TYR B O 1
ATOM 3357 N N . PHE B 1 56 ? 12.664 -14.5 19.547 1 96.69 56 PHE B N 1
ATOM 3358 C CA . PHE B 1 56 ? 12.906 -15.852 19.062 1 96.69 56 PHE B CA 1
ATOM 3359 C C . PHE B 1 56 ? 12.109 -16.875 19.859 1 96.69 56 PHE B C 1
ATOM 3361 O O . PHE B 1 56 ? 11.57 -17.828 19.297 1 96.69 56 PHE B O 1
ATOM 3368 N N . SER B 1 57 ? 11.961 -16.625 21.109 1 95.81 57 SER B N 1
ATOM 3369 C CA . SER B 1 57 ? 11.305 -17.594 21.984 1 95.81 57 SER B CA 1
ATOM 3370 C C . SER B 1 57 ? 9.789 -17.484 21.875 1 95.81 57 SER B C 1
ATOM 3372 O O . SER B 1 57 ? 9.086 -18.5 21.906 1 95.81 57 SER B O 1
ATOM 3374 N N . ASN B 1 58 ? 9.289 -16.297 21.672 1 95.69 58 ASN B N 1
ATOM 3375 C CA . ASN B 1 58 ? 7.848 -16.109 21.828 1 95.69 58 ASN B CA 1
ATOM 3376 C C . ASN B 1 58 ? 7.172 -15.891 20.469 1 95.69 58 ASN B C 1
ATOM 3378 O O . ASN B 1 58 ? 5.953 -16.031 20.359 1 95.69 58 ASN B O 1
ATOM 3382 N N . VAL B 1 59 ? 7.965 -15.547 19.531 1 95.5 59 VAL B N 1
ATOM 3383 C CA . VAL B 1 59 ? 7.367 -15.289 18.234 1 95.5 59 VAL B CA 1
ATOM 3384 C C . VAL B 1 59 ? 7.875 -16.312 17.219 1 95.5 59 VAL B C 1
ATOM 3386 O O . VAL B 1 59 ? 7.109 -17.141 16.719 1 95.5 59 VAL B O 1
ATOM 3389 N N . VAL B 1 60 ? 9.164 -16.406 17.062 1 96.44 60 VAL B N 1
ATOM 3390 C CA . VAL B 1 60 ? 9.766 -17.234 16.016 1 96.44 60 VAL B CA 1
ATOM 3391 C C . VAL B 1 60 ? 9.477 -18.703 16.297 1 96.44 60 VAL B C 1
ATOM 3393 O O . VAL B 1 60 ? 9.047 -19.438 15.398 1 96.44 60 VAL B O 1
ATOM 3396 N N . ALA B 1 61 ? 9.664 -19.078 17.469 1 95.62 61 ALA B N 1
ATOM 3397 C CA . ALA B 1 61 ? 9.508 -20.484 17.844 1 95.62 61 ALA B CA 1
ATOM 3398 C C . ALA B 1 61 ? 8.102 -20.984 17.531 1 95.62 61 ALA B C 1
ATOM 3400 O O . ALA B 1 61 ? 7.922 -22.141 17.141 1 95.62 61 ALA B O 1
ATOM 3401 N N . LYS B 1 62 ? 7.145 -20.156 17.641 1 96.06 62 LYS B N 1
ATOM 3402 C CA . LYS B 1 62 ? 5.746 -20.547 17.469 1 96.06 62 LYS B CA 1
ATOM 3403 C C . LYS B 1 62 ? 5.398 -20.703 16 1 96.06 62 LYS B C 1
ATOM 3405 O O . LYS B 1 62 ? 4.438 -21.391 15.656 1 96.06 62 LYS B O 1
ATOM 3410 N N . LEU B 1 63 ? 6.125 -20.109 15.18 1 96.81 63 LEU B N 1
ATOM 3411 C CA . LEU B 1 63 ? 5.855 -20.109 13.742 1 96.81 63 LEU B CA 1
ATOM 3412 C C . LEU B 1 63 ? 5.965 -21.516 13.172 1 96.81 63 LEU B C 1
ATOM 3414 O O . LEU B 1 63 ? 5.223 -21.891 12.266 1 96.81 63 LEU B O 1
ATOM 3418 N N . PHE B 1 64 ? 6.84 -22.328 13.719 1 96.81 64 PHE B N 1
ATOM 3419 C CA . PHE B 1 64 ? 7.191 -23.625 13.156 1 96.81 64 PHE B CA 1
ATOM 3420 C C . PHE B 1 64 ? 6.043 -24.609 13.328 1 96.81 64 PHE B C 1
ATOM 3422 O O . PHE B 1 64 ? 5.961 -25.609 12.602 1 96.81 64 PHE B O 1
ATOM 3429 N N . GLU B 1 65 ? 5.129 -24.297 14.18 1 96.19 65 GLU B N 1
ATOM 3430 C CA . GLU B 1 65 ? 4.074 -25.25 14.484 1 96.19 65 GLU B CA 1
ATOM 3431 C C . GLU B 1 65 ? 2.734 -24.812 13.906 1 96.19 65 GLU B C 1
ATOM 3433 O O . GLU B 1 65 ? 1.745 -25.547 13.984 1 96.19 65 GLU B O 1
ATOM 3438 N N . GLN B 1 66 ? 2.707 -23.688 13.328 1 96.38 66 GLN B N 1
ATOM 3439 C CA . GLN B 1 66 ? 1.46 -23.109 12.836 1 96.38 66 GLN B CA 1
ATOM 3440 C C . GLN B 1 66 ? 1.157 -23.609 11.422 1 96.38 66 GLN B C 1
ATOM 3442 O O . GLN B 1 66 ? 2.061 -23.719 10.586 1 96.38 66 GLN B O 1
ATOM 3447 N N . ASP B 1 67 ? -0.082 -23.859 11.172 1 96.25 67 ASP B N 1
ATOM 3448 C CA . ASP B 1 67 ? -0.524 -24.219 9.828 1 96.25 67 ASP B CA 1
ATOM 3449 C C . ASP B 1 67 ? -0.54 -23.016 8.898 1 96.25 67 ASP B C 1
ATOM 3451 O O . ASP B 1 67 ? -0.28 -23.141 7.699 1 96.25 67 ASP B O 1
ATOM 3455 N N . TYR B 1 68 ? -0.864 -21.875 9.469 1 96.38 68 TYR B N 1
ATOM 3456 C CA . TYR B 1 68 ? -0.983 -20.641 8.703 1 96.38 68 TYR B CA 1
ATOM 3457 C C . TYR B 1 68 ? -0.261 -19.5 9.398 1 96.38 68 TYR B C 1
ATOM 3459 O O . TYR B 1 68 ? -0.894 -18.531 9.852 1 96.38 68 TYR B O 1
ATOM 3467 N N . PRO B 1 69 ? 1.036 -19.641 9.398 1 97.62 69 PRO B N 1
ATOM 3468 C CA . PRO B 1 69 ? 1.79 -18.562 10.047 1 97.62 69 PRO B CA 1
ATOM 3469 C C . PRO B 1 69 ? 1.705 -17.25 9.289 1 97.62 69 PRO B C 1
ATOM 3471 O O . PRO B 1 69 ? 1.528 -17.234 8.062 1 97.62 69 PRO B O 1
ATOM 3474 N N . ASN B 1 70 ? 1.855 -16.141 10.016 1 97 70 ASN B N 1
ATOM 3475 C CA . ASN B 1 70 ? 1.806 -14.828 9.375 1 97 70 ASN B CA 1
ATOM 3476 C C . ASN B 1 70 ? 3.174 -14.414 8.844 1 97 70 ASN B C 1
ATOM 3478 O O . ASN B 1 70 ? 3.297 -13.398 8.164 1 97 70 ASN B O 1
ATOM 3482 N N . GLN B 1 71 ? 4.18 -15.211 9.188 1 98.19 71 GLN B N 1
ATOM 3483 C CA . GLN B 1 71 ? 5.504 -14.992 8.617 1 98.19 71 GLN B CA 1
ATOM 3484 C C . GLN B 1 71 ? 6.297 -16.297 8.562 1 98.19 71 GLN B C 1
ATOM 3486 O O . GLN B 1 71 ? 6.062 -17.203 9.359 1 98.19 71 GLN B O 1
ATOM 3491 N N . LEU B 1 72 ? 7.133 -16.453 7.68 1 98.56 72 LEU B N 1
ATOM 3492 C CA . LEU B 1 72 ? 8.133 -17.5 7.504 1 98.56 72 LEU B CA 1
ATOM 3493 C C . LEU B 1 72 ? 9.523 -16.906 7.312 1 98.56 72 LEU B C 1
ATOM 3495 O O . LEU B 1 72 ? 9.758 -16.172 6.348 1 98.56 72 LEU B O 1
ATOM 3499 N N . LEU B 1 73 ? 10.383 -17.25 8.211 1 98.69 73 LEU B N 1
ATOM 3500 C CA . LEU B 1 73 ? 11.719 -16.656 8.211 1 98.69 73 LEU B CA 1
ATOM 3501 C C . LEU B 1 73 ? 12.781 -17.688 7.859 1 98.69 73 LEU B C 1
ATOM 3503 O O . LEU B 1 73 ? 12.688 -18.844 8.289 1 98.69 73 LEU B O 1
ATOM 3507 N N . PHE B 1 74 ? 13.758 -17.203 7.117 1 98.75 74 PHE B N 1
ATOM 3508 C CA . PHE B 1 74 ? 14.812 -18.078 6.637 1 98.75 74 PHE B CA 1
ATOM 3509 C C . PHE B 1 74 ? 16.188 -17.453 6.844 1 98.75 74 PHE B C 1
ATOM 3511 O O . PHE B 1 74 ? 16.344 -16.25 6.684 1 98.75 74 PHE B O 1
ATOM 3518 N N . SER B 1 75 ? 17.125 -18.312 7.207 1 98.75 75 SER B N 1
ATOM 3519 C CA . SER B 1 75 ? 18.531 -17.953 7.094 1 98.75 75 SER B CA 1
ATOM 3520 C C . SER B 1 75 ? 19.031 -18.109 5.66 1 98.75 75 SER B C 1
ATOM 3522 O O . SER B 1 75 ? 18.688 -19.078 4.984 1 98.75 75 SER B O 1
ATOM 3524 N N . PHE B 1 76 ? 19.781 -17.156 5.176 1 98.81 76 PHE B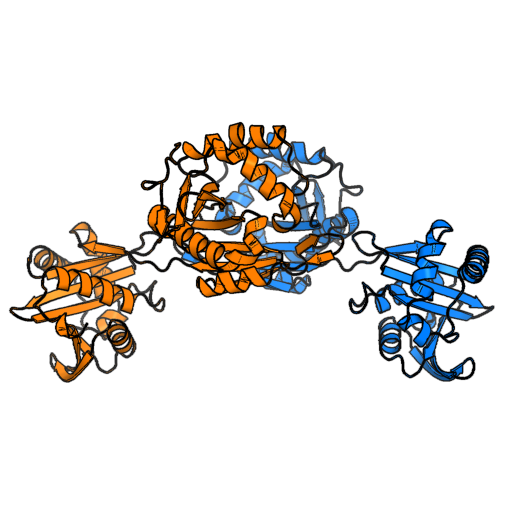 N 1
ATOM 3525 C CA . PHE B 1 76 ? 20.297 -17.125 3.811 1 98.81 76 PHE B CA 1
ATOM 3526 C C . PHE B 1 76 ? 21.797 -17.391 3.791 1 98.81 76 PHE B C 1
ATOM 3528 O O . PHE B 1 76 ? 22.547 -16.781 4.539 1 98.81 76 PHE B O 1
ATOM 3535 N N . PHE B 1 77 ? 22.203 -18.328 2.854 1 98.75 77 PHE B N 1
ATOM 3536 C CA . PHE B 1 77 ? 23.578 -18.781 2.836 1 98.75 77 PHE B CA 1
ATOM 3537 C C . PHE B 1 77 ? 24.188 -18.609 1.449 1 98.75 77 PHE B C 1
ATOM 3539 O O . PHE B 1 77 ? 23.516 -18.844 0.439 1 98.75 77 PHE B O 1
ATOM 3546 N N . TYR B 1 78 ? 25.422 -18.188 1.407 1 98.69 78 TYR B N 1
ATOM 3547 C CA . TYR B 1 78 ? 26.297 -18.203 0.243 1 98.69 78 TYR B CA 1
ATOM 3548 C C . TYR B 1 78 ? 27.516 -19.078 0.484 1 98.69 78 TYR B C 1
ATOM 3550 O O . TYR B 1 78 ? 28.297 -18.844 1.404 1 98.69 78 TYR B O 1
ATOM 3558 N N . LYS B 1 79 ? 27.672 -20.156 -0.273 1 97.81 79 LYS B N 1
ATOM 3559 C CA . LYS B 1 79 ? 28.75 -21.125 -0.086 1 97.81 79 LYS B CA 1
ATOM 3560 C C . LYS B 1 79 ? 28.797 -21.641 1.35 1 97.81 79 LYS B C 1
ATOM 3562 O O . LYS B 1 79 ? 29.844 -21.625 1.999 1 97.81 79 LYS B O 1
ATOM 3567 N N . LYS B 1 80 ? 27.609 -21.859 1.902 1 96.31 80 LYS B N 1
ATOM 3568 C CA . LYS B 1 80 ? 27.359 -22.5 3.191 1 96.31 80 LYS B CA 1
ATOM 3569 C C . LYS B 1 80 ? 27.672 -21.547 4.344 1 96.31 80 LYS B C 1
ATOM 3571 O O . LYS B 1 80 ? 27.703 -21.969 5.508 1 96.31 80 LYS B O 1
ATOM 3576 N N . GLU B 1 81 ? 27.844 -20.328 4.012 1 97.94 81 GLU B N 1
ATOM 3577 C CA . GLU B 1 81 ? 28.047 -19.328 5.047 1 97.94 81 GLU B CA 1
ATOM 3578 C C . GLU B 1 81 ? 26.812 -18.438 5.207 1 97.94 81 GLU B C 1
ATOM 3580 O O . GLU B 1 81 ? 26.234 -17.984 4.219 1 97.94 81 GLU B O 1
ATOM 3585 N N . PHE B 1 82 ? 26.531 -18.234 6.484 1 98.5 82 PHE B N 1
ATOM 3586 C CA . PHE B 1 82 ? 25.406 -17.344 6.781 1 98.5 82 PHE B CA 1
ATOM 3587 C C . PHE B 1 82 ? 25.719 -15.914 6.352 1 98.5 82 PHE B C 1
ATOM 3589 O O . PHE B 1 82 ? 26.719 -15.336 6.793 1 98.5 82 PHE B O 1
ATOM 3596 N N . VAL B 1 83 ? 24.812 -15.312 5.484 1 98.62 83 VAL B N 1
ATOM 3597 C CA . VAL B 1 83 ? 25.156 -13.992 4.965 1 98.62 83 VAL B CA 1
ATOM 3598 C C . VAL B 1 83 ? 23.984 -13.047 5.152 1 98.62 83 VAL B C 1
ATOM 3600 O O . VAL B 1 83 ? 24.078 -11.852 4.848 1 98.62 83 VAL B O 1
ATOM 3603 N N . GLY B 1 84 ? 22.828 -13.531 5.621 1 98.31 84 GLY B N 1
ATOM 3604 C CA . GLY B 1 84 ? 21.656 -12.703 5.848 1 98.31 84 GLY B CA 1
ATOM 3605 C C . GLY B 1 84 ? 20.406 -13.5 6.211 1 98.31 84 GLY B C 1
ATOM 3606 O O . GLY B 1 84 ? 20.484 -14.719 6.395 1 98.31 84 GLY B O 1
ATOM 3607 N N . TYR B 1 85 ? 19.312 -12.789 6.383 1 98.12 85 TYR B N 1
ATOM 3608 C CA . TYR B 1 85 ? 18.062 -13.477 6.652 1 98.12 85 TYR B CA 1
ATOM 3609 C C . TYR B 1 85 ? 16.875 -12.695 6.102 1 98.12 85 TYR B C 1
ATOM 3611 O O . TYR B 1 85 ? 17 -11.516 5.785 1 98.12 85 TYR B O 1
ATOM 3619 N N . GLY B 1 86 ? 15.82 -13.32 5.934 1 98.06 86 GLY B N 1
ATOM 3620 C CA . GLY B 1 86 ? 14.578 -12.742 5.426 1 98.06 86 GLY B CA 1
ATOM 3621 C C . GLY B 1 86 ? 13.43 -13.727 5.418 1 98.06 86 GLY B C 1
ATOM 3622 O O . GLY B 1 86 ? 13.367 -14.633 6.254 1 98.06 86 GLY B O 1
ATOM 3623 N N . GLY B 1 87 ? 12.492 -13.43 4.629 1 98.56 87 GLY B N 1
ATOM 3624 C CA . GLY B 1 87 ? 11.359 -14.328 4.523 1 98.56 87 GLY B CA 1
ATOM 3625 C C . GLY B 1 87 ? 10.109 -13.648 3.979 1 98.56 87 GLY B C 1
ATOM 3626 O O . GLY B 1 87 ? 10.203 -12.641 3.273 1 98.56 87 GLY B O 1
ATOM 3627 N N . LEU B 1 88 ? 9.023 -14.367 4.117 1 98.75 88 LEU B N 1
ATOM 3628 C CA . LEU B 1 88 ? 7.691 -13.828 3.852 1 98.75 88 LEU B CA 1
ATOM 3629 C C . LEU B 1 88 ? 7.039 -13.328 5.133 1 98.75 88 LEU B C 1
ATOM 3631 O O . LEU B 1 88 ? 6.98 -14.055 6.129 1 98.75 88 LEU B O 1
ATOM 3635 N N . VAL B 1 89 ? 6.625 -12.078 5.102 1 97.94 89 VAL B N 1
ATOM 3636 C CA . VAL B 1 89 ? 5.992 -11.508 6.281 1 97.94 89 VAL B CA 1
ATOM 3637 C C . VAL B 1 89 ? 4.617 -10.945 5.91 1 97.94 89 VAL B C 1
ATOM 3639 O O . VAL B 1 89 ? 4.301 -10.789 4.73 1 97.94 89 VAL B O 1
ATOM 3642 N N . HIS B 1 90 ? 3.76 -10.781 6.941 1 96.5 90 HIS B N 1
ATOM 3643 C CA . HIS B 1 90 ? 2.391 -10.328 6.723 1 96.5 90 HIS B CA 1
ATOM 3644 C C . HIS B 1 90 ? 1.678 -11.203 5.695 1 96.5 90 HIS B C 1
ATOM 3646 O O . HIS B 1 90 ? 1.075 -10.688 4.75 1 96.5 90 HIS B O 1
ATOM 3652 N N . ILE B 1 91 ? 1.847 -12.445 5.887 1 97.75 91 ILE B N 1
ATOM 3653 C CA . ILE B 1 91 ? 1.206 -13.375 4.965 1 97.75 91 ILE B CA 1
ATOM 3654 C C . ILE B 1 91 ? -0.311 -13.297 5.121 1 97.75 91 ILE B C 1
ATOM 3656 O O . ILE B 1 91 ? -0.834 -13.438 6.23 1 97.75 91 ILE B O 1
ATOM 3660 N N . ASN B 1 92 ? -0.933 -12.992 4.086 1 95.44 92 ASN B N 1
ATOM 3661 C CA . ASN B 1 92 ? -2.389 -13.039 4.016 1 95.44 92 ASN B CA 1
ATOM 3662 C C . ASN B 1 92 ? -2.881 -14.281 3.281 1 95.44 92 ASN B C 1
ATOM 3664 O O . ASN B 1 92 ? -2.9 -14.312 2.051 1 95.44 92 ASN B O 1
ATOM 3668 N N . TRP B 1 93 ? -3.326 -15.219 4.059 1 93.5 93 TRP B N 1
ATOM 3669 C CA . TRP B 1 93 ? -3.693 -16.516 3.504 1 93.5 93 TRP B CA 1
ATOM 3670 C C . TRP B 1 93 ? -5.027 -16.438 2.768 1 93.5 93 TRP B C 1
ATOM 3672 O O . TRP B 1 93 ? -5.332 -17.297 1.933 1 93.5 93 TRP B O 1
ATOM 3682 N N . ILE B 1 94 ? -5.797 -15.445 3.074 1 89.75 94 ILE B N 1
ATOM 3683 C CA . ILE B 1 94 ? -7.086 -15.258 2.416 1 89.75 94 ILE B CA 1
ATOM 3684 C C . ILE B 1 94 ? -6.875 -14.641 1.036 1 89.75 94 ILE B C 1
ATOM 3686 O O . ILE B 1 94 ? -7.363 -15.164 0.033 1 89.75 94 ILE B O 1
ATOM 3690 N N . ASP B 1 95 ? -6.133 -13.617 0.97 1 92.06 95 ASP B N 1
ATOM 3691 C CA . ASP B 1 95 ? -5.875 -12.906 -0.281 1 92.06 95 ASP B CA 1
ATOM 3692 C C . ASP B 1 95 ? -4.684 -13.508 -1.018 1 92.06 95 ASP B C 1
ATOM 3694 O O . ASP B 1 95 ? -4.363 -13.102 -2.137 1 92.06 95 ASP B O 1
ATOM 3698 N N . LYS B 1 96 ? -3.963 -14.383 -0.346 1 94.5 96 LYS B N 1
ATOM 3699 C CA . LYS B 1 96 ? -2.875 -15.172 -0.914 1 94.5 96 LYS B CA 1
ATOM 3700 C C . LYS B 1 96 ? -1.718 -14.281 -1.355 1 94.5 96 LYS B C 1
ATOM 3702 O O . LYS B 1 96 ? -1.232 -14.398 -2.482 1 94.5 96 LYS B O 1
ATOM 3707 N N . ASN B 1 97 ? -1.356 -13.383 -0.555 1 97.19 97 ASN B N 1
ATOM 3708 C CA . ASN B 1 97 ? -0.177 -12.57 -0.836 1 97.19 97 ASN B CA 1
ATOM 3709 C C . ASN B 1 97 ? 0.706 -12.414 0.399 1 97.19 97 ASN B C 1
ATOM 3711 O O . ASN B 1 97 ? 0.306 -12.789 1.503 1 97.19 97 ASN B O 1
ATOM 3715 N N . ALA B 1 98 ? 1.942 -11.984 0.183 1 98.44 98 ALA B N 1
ATOM 3716 C CA . ALA B 1 98 ? 2.887 -11.789 1.281 1 98.44 98 ALA B CA 1
ATOM 3717 C C . ALA B 1 98 ? 3.934 -10.742 0.926 1 98.44 98 ALA B C 1
ATOM 3719 O O . ALA B 1 98 ? 4.242 -10.531 -0.25 1 98.44 98 ALA B O 1
ATOM 3720 N N . GLU B 1 99 ? 4.391 -10.109 1.909 1 98.31 99 GLU B N 1
ATOM 3721 C CA . GLU B 1 99 ? 5.496 -9.164 1.771 1 98.31 99 GLU B CA 1
ATOM 3722 C C . GLU B 1 99 ? 6.84 -9.867 1.928 1 98.31 99 GLU B C 1
ATOM 3724 O O . GLU B 1 99 ? 7 -10.727 2.795 1 98.31 99 GLU B O 1
ATOM 3729 N N . ILE B 1 100 ? 7.805 -9.461 1.127 1 98.38 100 ILE B N 1
ATOM 3730 C CA . ILE B 1 100 ? 9.148 -10.023 1.203 1 98.38 100 ILE B CA 1
ATOM 3731 C C . ILE B 1 100 ? 10.008 -9.18 2.143 1 98.38 100 ILE B C 1
ATOM 3733 O O . ILE B 1 100 ? 9.992 -7.949 2.066 1 98.38 100 ILE B O 1
ATOM 3737 N N . SER B 1 101 ? 10.688 -9.836 3.008 1 97.06 101 SER B N 1
ATOM 3738 C CA . SER B 1 101 ? 11.68 -9.219 3.881 1 97.06 101 SER B CA 1
ATOM 3739 C C . SER B 1 101 ? 13.062 -9.812 3.656 1 97.06 101 SER B C 1
ATOM 3741 O O . SER B 1 101 ? 13.203 -11.023 3.471 1 97.06 101 SER B O 1
ATOM 3743 N N . PHE B 1 102 ? 14.094 -8.914 3.607 1 96.94 102 PHE B N 1
ATOM 3744 C CA . PHE B 1 102 ? 15.453 -9.414 3.447 1 96.94 102 PHE B CA 1
ATOM 3745 C C . PHE B 1 102 ? 16.469 -8.383 3.934 1 96.94 102 PHE B C 1
ATOM 3747 O O . PHE B 1 102 ? 16.312 -7.188 3.676 1 96.94 102 PHE B O 1
ATOM 3754 N N . ILE B 1 103 ? 17.406 -8.852 4.648 1 96.06 103 ILE B N 1
ATOM 3755 C CA . ILE B 1 103 ? 18.562 -8.039 5.055 1 96.06 103 ILE B CA 1
ATOM 3756 C C . ILE B 1 103 ? 19.812 -8.898 5.066 1 96.06 103 ILE B C 1
ATOM 3758 O O . ILE B 1 103 ? 19.781 -10.07 5.457 1 96.06 103 ILE B O 1
ATOM 3762 N N . MET B 1 104 ? 20.875 -8.352 4.59 1 97.25 104 MET B N 1
ATOM 3763 C CA . MET B 1 104 ? 22.156 -9.062 4.52 1 97.25 104 MET B CA 1
ATOM 3764 C C . MET B 1 104 ? 23.188 -8.43 5.445 1 97.25 104 MET B C 1
ATOM 3766 O O . MET B 1 104 ? 22.969 -7.324 5.949 1 97.25 104 MET B O 1
ATOM 3770 N N . LYS B 1 105 ? 24.25 -9.156 5.684 1 97.5 105 LYS B N 1
ATOM 3771 C CA . LYS B 1 105 ? 25.359 -8.586 6.441 1 97.5 105 LYS B CA 1
ATOM 3772 C C . LYS B 1 105 ? 25.844 -7.281 5.812 1 97.5 105 LYS B C 1
ATOM 3774 O O . LYS B 1 105 ? 26.094 -7.219 4.605 1 97.5 105 LYS B O 1
ATOM 3779 N N . THR B 1 106 ? 26 -6.328 6.645 1 95.19 106 THR B N 1
ATOM 3780 C CA . THR B 1 106 ? 26.328 -4.977 6.199 1 95.19 106 THR B CA 1
ATOM 3781 C C . THR B 1 106 ? 27.641 -4.961 5.441 1 95.19 106 THR B C 1
ATOM 3783 O O . THR B 1 106 ? 27.766 -4.301 4.406 1 95.19 106 THR B O 1
ATOM 3786 N N . GLU B 1 107 ? 28.562 -5.695 5.91 1 95.69 107 GLU B N 1
ATOM 3787 C CA . GLU B 1 107 ? 29.906 -5.684 5.355 1 95.69 107 GLU B CA 1
ATOM 3788 C C . GLU B 1 107 ? 29.938 -6.266 3.945 1 95.69 107 GLU B C 1
ATOM 3790 O O . GLU B 1 107 ? 30.875 -6.035 3.188 1 95.69 107 GLU B O 1
ATOM 3795 N N . LEU B 1 108 ? 28.891 -6.93 3.57 1 96.56 108 LEU B N 1
ATOM 3796 C CA . LEU B 1 108 ? 28.859 -7.602 2.275 1 96.56 108 LEU B CA 1
ATOM 3797 C C . LEU B 1 108 ? 28.109 -6.773 1.242 1 96.56 108 LEU B C 1
ATOM 3799 O O . LEU B 1 108 ? 28.125 -7.09 0.051 1 96.56 108 LEU B O 1
ATOM 3803 N N . GLU B 1 109 ? 27.453 -5.711 1.578 1 93.31 109 GLU B N 1
ATOM 3804 C CA . GLU B 1 109 ? 26.594 -4.922 0.708 1 93.31 109 GLU B CA 1
ATOM 3805 C C . GLU B 1 109 ? 27.375 -4.328 -0.46 1 93.31 109 GLU B C 1
ATOM 3807 O O . GLU B 1 109 ? 26.906 -4.348 -1.6 1 93.31 109 GLU B O 1
ATOM 3812 N N . LYS B 1 110 ? 28.484 -3.871 -0.149 1 92.25 110 LYS B N 1
ATOM 3813 C CA . LYS B 1 110 ? 29.266 -3.164 -1.156 1 92.25 110 LYS B CA 1
ATOM 3814 C C . LYS B 1 110 ? 29.531 -4.055 -2.365 1 92.25 110 LYS B C 1
ATOM 3816 O O . LYS B 1 110 ? 29.375 -3.621 -3.51 1 92.25 110 LYS B O 1
ATOM 3821 N N . ASP B 1 111 ? 29.781 -5.348 -2.119 1 94.56 111 ASP B N 1
ATOM 3822 C CA . ASP B 1 111 ? 30.281 -6.199 -3.191 1 94.56 111 ASP B CA 1
ATOM 3823 C C . ASP B 1 111 ? 29.203 -7.156 -3.684 1 94.56 111 ASP B C 1
ATOM 3825 O O . ASP B 1 111 ? 29.25 -7.633 -4.82 1 94.56 111 ASP B O 1
ATOM 3829 N N . TYR B 1 112 ? 28.234 -7.375 -2.863 1 96.06 112 TYR B N 1
ATOM 3830 C CA . TYR B 1 112 ? 27.391 -8.523 -3.174 1 96.06 112 TYR B CA 1
ATOM 3831 C C . TYR B 1 112 ? 25.922 -8.133 -3.178 1 96.06 112 TY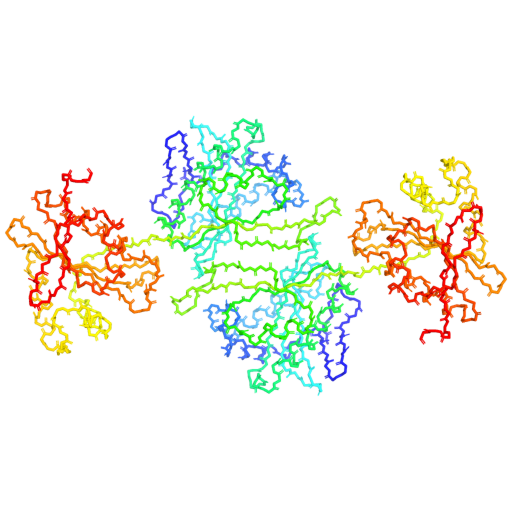R B C 1
ATOM 3833 O O . TYR B 1 112 ? 25.047 -8.992 -3.281 1 96.06 112 TYR B O 1
ATOM 3841 N N . PHE B 1 113 ? 25.641 -6.91 -3.113 1 95.19 113 PHE B N 1
ATOM 3842 C CA . PHE B 1 113 ? 24.266 -6.469 -2.893 1 95.19 113 PHE B CA 1
ATOM 3843 C C . PHE B 1 113 ? 23.328 -7.031 -3.963 1 95.19 113 PHE B C 1
ATOM 3845 O O . PHE B 1 113 ? 22.391 -7.758 -3.65 1 95.19 113 PHE B O 1
ATOM 3852 N N . SER B 1 114 ? 23.609 -6.816 -5.203 1 94.75 114 SER B N 1
ATOM 3853 C CA . SER B 1 114 ? 22.734 -7.203 -6.305 1 94.75 114 SER B CA 1
ATOM 3854 C C . SER B 1 114 ? 22.609 -8.719 -6.41 1 94.75 114 SER B C 1
ATOM 3856 O O . SER B 1 114 ? 21.516 -9.258 -6.504 1 94.75 114 SER B O 1
ATOM 3858 N N . ILE B 1 115 ? 23.688 -9.344 -6.332 1 96.12 115 ILE B N 1
ATOM 3859 C CA . ILE B 1 115 ? 23.703 -10.789 -6.539 1 96.12 115 ILE B CA 1
ATOM 3860 C C . ILE B 1 115 ? 23 -11.484 -5.379 1 96.12 115 ILE B C 1
ATOM 3862 O O . ILE B 1 115 ? 22.312 -12.484 -5.574 1 96.12 115 ILE B O 1
ATOM 3866 N N . PHE B 1 116 ? 23.156 -11 -4.137 1 97.88 116 PHE B N 1
ATOM 3867 C CA . PHE B 1 116 ? 22.484 -11.586 -2.986 1 97.88 116 PHE B CA 1
ATOM 3868 C C . PHE B 1 116 ? 20.984 -11.367 -3.068 1 97.88 116 PHE B C 1
ATOM 3870 O O . PHE B 1 116 ? 20.203 -12.297 -2.869 1 97.88 116 PHE B O 1
ATOM 3877 N N . TRP B 1 117 ? 20.594 -10.164 -3.438 1 97.06 117 TRP B N 1
ATOM 3878 C CA . TRP B 1 117 ? 19.172 -9.875 -3.559 1 97.06 117 TRP B CA 1
ATOM 3879 C C . TRP B 1 117 ? 18.531 -10.727 -4.652 1 97.06 117 TRP B C 1
ATOM 3881 O O . TRP B 1 117 ? 17.484 -11.336 -4.438 1 97.06 117 TRP B O 1
ATOM 3891 N N . ILE B 1 118 ? 19.094 -10.82 -5.797 1 97.31 118 ILE B N 1
ATOM 3892 C CA . ILE B 1 118 ? 18.531 -11.539 -6.934 1 97.31 118 ILE B CA 1
ATOM 3893 C C . ILE B 1 118 ? 18.375 -13.016 -6.582 1 97.31 118 ILE B C 1
ATOM 3895 O O . ILE B 1 118 ? 17.312 -13.602 -6.809 1 97.31 118 ILE B O 1
ATOM 3899 N N . ASN B 1 119 ? 19.391 -13.562 -6.031 1 98.06 119 ASN B N 1
ATOM 3900 C CA . ASN B 1 119 ? 19.312 -14.984 -5.691 1 98.06 119 ASN B CA 1
ATOM 3901 C C . ASN B 1 119 ? 18.344 -15.242 -4.543 1 98.06 119 ASN B C 1
ATOM 3903 O O . ASN B 1 119 ? 17.625 -16.234 -4.551 1 98.06 119 ASN B O 1
ATOM 3907 N N . TYR B 1 120 ? 18.391 -14.367 -3.529 1 98.44 120 TYR B N 1
ATOM 3908 C CA . TYR B 1 120 ? 17.422 -14.508 -2.445 1 98.44 120 TYR B CA 1
ATOM 3909 C C . TYR B 1 120 ? 16 -14.453 -2.975 1 98.44 120 TYR B C 1
ATOM 3911 O O . TYR B 1 120 ? 15.164 -15.273 -2.594 1 98.44 120 TYR B O 1
ATOM 3919 N N . LEU B 1 121 ? 15.75 -13.492 -3.857 1 98.31 121 LEU B N 1
ATOM 3920 C CA . LEU B 1 121 ? 14.422 -13.328 -4.434 1 98.31 121 LEU B CA 1
ATOM 3921 C C . LEU B 1 121 ? 14.008 -14.578 -5.207 1 98.31 121 LEU B C 1
ATOM 3923 O O . LEU B 1 121 ? 12.859 -15.008 -5.133 1 98.31 121 LEU B O 1
ATOM 3927 N N . HIS B 1 122 ? 14.891 -15.164 -5.883 1 97.56 122 HIS B N 1
ATOM 3928 C CA . HIS B 1 122 ? 14.617 -16.406 -6.602 1 97.56 122 HIS B CA 1
ATOM 3929 C C . HIS B 1 122 ? 14.227 -17.516 -5.641 1 97.56 122 HIS B C 1
ATOM 3931 O O . HIS B 1 122 ? 13.281 -18.266 -5.898 1 97.56 122 HIS B O 1
ATOM 3937 N N . LEU B 1 123 ? 14.93 -17.625 -4.586 1 98.5 123 LEU B N 1
ATOM 3938 C CA . LEU B 1 123 ? 14.695 -18.688 -3.617 1 98.5 123 LEU B CA 1
ATOM 3939 C C . LEU B 1 123 ? 13.367 -18.484 -2.893 1 98.5 123 LEU B C 1
ATOM 3941 O O . LEU B 1 123 ? 12.594 -19.438 -2.729 1 98.5 123 LEU B O 1
ATOM 3945 N N . ILE B 1 124 ? 13.109 -17.234 -2.449 1 98.62 124 ILE B N 1
ATOM 3946 C CA . ILE B 1 124 ? 11.898 -16.984 -1.673 1 98.62 124 ILE B CA 1
ATOM 3947 C C . ILE B 1 124 ? 10.672 -17.125 -2.564 1 98.62 124 ILE B C 1
ATOM 3949 O O . ILE B 1 124 ? 9.586 -17.484 -2.088 1 98.62 124 ILE B O 1
ATOM 3953 N N . GLU B 1 125 ? 10.844 -16.875 -3.811 1 97.25 125 GLU B N 1
ATOM 3954 C CA . GLU B 1 125 ? 9.781 -17.109 -4.785 1 97.25 125 GLU B CA 1
ATOM 3955 C C . GLU B 1 125 ? 9.367 -18.578 -4.832 1 97.25 125 GLU B C 1
ATOM 3957 O O . GLU B 1 125 ? 8.188 -18.891 -4.965 1 97.25 125 GLU B O 1
ATOM 3962 N N . LYS B 1 126 ? 10.312 -19.438 -4.773 1 96.31 126 LYS B N 1
ATOM 3963 C CA . LYS B 1 126 ? 10.008 -20.859 -4.754 1 96.31 126 LYS B CA 1
ATOM 3964 C C . LYS B 1 126 ? 9.148 -21.234 -3.549 1 96.31 126 LYS B C 1
ATOM 3966 O O . LYS B 1 126 ? 8.203 -22.016 -3.67 1 96.31 126 LYS B O 1
ATOM 3971 N N . VAL B 1 127 ? 9.5 -20.656 -2.455 1 97.81 127 VAL B N 1
ATOM 3972 C CA . VAL B 1 127 ? 8.719 -20.875 -1.247 1 97.81 127 VAL B CA 1
ATOM 3973 C C . VAL B 1 127 ? 7.289 -20.375 -1.452 1 97.81 127 VAL B C 1
ATOM 3975 O O . VAL B 1 127 ? 6.324 -21.109 -1.227 1 97.81 127 VAL B O 1
ATOM 3978 N N . ALA B 1 128 ? 7.191 -19.156 -1.916 1 97.62 128 ALA B N 1
ATOM 3979 C CA . ALA B 1 128 ? 5.91 -18.469 -1.979 1 97.62 128 ALA B CA 1
ATOM 3980 C C . ALA B 1 128 ? 5.008 -19.078 -3.049 1 97.62 128 ALA B C 1
ATOM 3982 O O . ALA B 1 128 ? 3.832 -19.344 -2.795 1 97.62 128 ALA B O 1
ATOM 3983 N N . PHE B 1 129 ? 5.57 -19.359 -4.227 1 94.56 129 PHE B N 1
ATOM 3984 C CA . PHE B 1 129 ? 4.75 -19.719 -5.379 1 94.56 129 PHE B CA 1
ATOM 3985 C C . PHE B 1 129 ? 4.633 -21.234 -5.52 1 94.56 129 PHE B C 1
ATOM 3987 O O . PHE B 1 129 ? 3.561 -21.75 -5.832 1 94.56 129 PHE B O 1
ATOM 3994 N N . ASN B 1 130 ? 5.691 -21.938 -5.25 1 90.56 130 ASN B N 1
ATOM 3995 C CA . ASN B 1 130 ? 5.656 -23.391 -5.453 1 90.56 130 ASN B CA 1
ATOM 3996 C C . ASN B 1 130 ? 5.145 -24.109 -4.215 1 90.56 130 ASN B C 1
ATOM 3998 O O . ASN B 1 130 ? 4.281 -24.984 -4.316 1 90.56 130 ASN B O 1
ATOM 4002 N N . GLU B 1 131 ? 5.621 -23.75 -3.055 1 92.44 131 GLU B N 1
ATOM 4003 C CA . GLU B 1 131 ? 5.27 -24.453 -1.832 1 92.44 131 GLU B CA 1
ATOM 4004 C C . GLU B 1 131 ? 3.945 -23.953 -1.261 1 92.44 131 GLU B C 1
ATOM 4006 O O . GLU B 1 131 ? 3.064 -24.75 -0.926 1 92.44 131 GLU B O 1
ATOM 4011 N N . LEU B 1 132 ? 3.818 -22.656 -1.199 1 94.69 132 LEU B N 1
ATOM 4012 C CA . LEU B 1 132 ? 2.662 -22.094 -0.507 1 94.69 132 LEU B CA 1
ATOM 4013 C C . LEU B 1 132 ? 1.542 -21.781 -1.49 1 94.69 132 LEU B C 1
ATOM 4015 O O . LEU B 1 132 ? 0.405 -21.531 -1.083 1 94.69 132 LEU B O 1
ATOM 4019 N N . ARG B 1 133 ? 1.892 -21.672 -2.762 1 91.5 133 ARG B N 1
ATOM 4020 C CA . ARG B 1 133 ? 0.94 -21.375 -3.83 1 91.5 133 ARG B CA 1
ATOM 4021 C C . ARG B 1 133 ? 0.259 -20.031 -3.604 1 91.5 133 ARG B C 1
ATOM 4023 O O . ARG B 1 133 ? -0.959 -19.906 -3.752 1 91.5 133 ARG B O 1
ATOM 4030 N N . LEU B 1 134 ? 1.034 -19.125 -3.127 1 95.5 134 LEU B N 1
ATOM 4031 C CA . LEU B 1 134 ? 0.526 -17.766 -3.039 1 95.5 134 LEU B CA 1
ATOM 4032 C C . LEU B 1 134 ? 0.336 -17.172 -4.426 1 95.5 134 LEU B C 1
ATOM 4034 O O . LEU B 1 134 ? 0.963 -17.609 -5.391 1 95.5 134 LEU B O 1
ATOM 4038 N N . HIS B 1 135 ? -0.48 -16.156 -4.508 1 95.25 135 HIS B N 1
ATOM 4039 C CA . HIS B 1 135 ? -0.803 -15.492 -5.766 1 95.25 135 HIS B CA 1
ATOM 4040 C C . HIS B 1 135 ? 0.164 -14.344 -6.051 1 95.25 135 HIS B C 1
ATOM 4042 O O . HIS B 1 135 ? 0.458 -14.047 -7.211 1 95.25 135 HIS B O 1
ATOM 4048 N N . LYS B 1 136 ? 0.604 -13.727 -5.008 1 97 136 LYS B N 1
ATOM 4049 C CA . LYS B 1 136 ? 1.368 -12.5 -5.191 1 97 136 LYS B CA 1
ATOM 4050 C C . LYS B 1 136 ? 2.361 -12.289 -4.051 1 97 136 LYS B C 1
ATOM 4052 O O . LYS B 1 136 ? 2.047 -12.57 -2.889 1 97 136 LYS B O 1
ATOM 4057 N N . ILE B 1 137 ? 3.508 -11.852 -4.395 1 98.38 137 ILE B N 1
ATOM 4058 C CA . ILE B 1 137 ? 4.461 -11.375 -3.396 1 98.38 137 ILE B CA 1
ATOM 4059 C C . ILE B 1 137 ? 4.934 -9.969 -3.766 1 98.38 137 ILE B C 1
ATOM 4061 O O . ILE B 1 137 ? 4.902 -9.586 -4.934 1 98.38 137 ILE B O 1
ATOM 4065 N N . PHE B 1 138 ? 5.312 -9.203 -2.732 1 98.38 138 PHE B N 1
ATOM 4066 C CA . PHE B 1 138 ? 5.664 -7.812 -2.992 1 98.38 138 PHE B CA 1
ATOM 4067 C C . PHE B 1 138 ? 6.652 -7.301 -1.947 1 98.38 138 PHE B C 1
ATOM 4069 O O . PHE B 1 138 ? 6.867 -7.949 -0.921 1 98.38 138 PHE B O 1
ATOM 4076 N N . THR B 1 139 ? 7.301 -6.242 -2.283 1 96.56 139 THR B N 1
ATOM 4077 C CA . THR B 1 139 ? 8.125 -5.52 -1.322 1 96.56 139 THR B CA 1
ATOM 4078 C C . THR B 1 139 ? 7.477 -4.191 -0.939 1 96.56 139 THR B C 1
ATOM 4080 O O . THR B 1 139 ? 6.766 -3.59 -1.744 1 96.56 139 THR B O 1
ATOM 4083 N N . TYR B 1 140 ? 7.598 -3.861 0.243 1 94.25 140 TYR B N 1
ATOM 4084 C CA . TYR B 1 140 ? 7.285 -2.555 0.814 1 94.25 140 TYR B CA 1
ATOM 4085 C C . TYR B 1 140 ? 8.555 -1.834 1.25 1 94.25 140 TYR B C 1
ATOM 4087 O O . TYR B 1 140 ? 9.086 -2.094 2.334 1 94.25 140 TYR B O 1
ATOM 4095 N N . ALA B 1 141 ? 9.031 -0.92 0.375 1 91.31 141 ALA B N 1
ATOM 4096 C CA . ALA B 1 141 ? 10.352 -0.353 0.615 1 91.31 141 ALA B CA 1
ATOM 4097 C C . ALA B 1 141 ? 10.297 1.17 0.693 1 91.31 141 ALA B C 1
ATOM 4099 O O . ALA B 1 141 ? 9.633 1.813 -0.128 1 91.31 141 ALA B O 1
ATOM 4100 N N . PHE B 1 142 ? 11.016 1.688 1.725 1 88.31 142 PHE B N 1
ATOM 4101 C CA . PHE B 1 142 ? 11.234 3.129 1.713 1 88.31 142 PHE B CA 1
ATOM 4102 C C . PHE B 1 142 ? 12.086 3.537 0.518 1 88.31 142 PHE B C 1
ATOM 4104 O O . PHE B 1 142 ? 13.055 2.854 0.176 1 88.31 142 PHE B O 1
ATOM 4111 N N . ASP B 1 143 ? 11.727 4.598 -0.105 1 89.25 143 ASP B N 1
ATOM 4112 C CA . ASP B 1 143 ? 12.461 5.051 -1.279 1 89.25 143 ASP B CA 1
ATOM 4113 C C . ASP B 1 143 ? 13.805 5.668 -0.881 1 89.25 143 ASP B C 1
ATOM 4115 O O . ASP B 1 143 ? 14.031 6.859 -1.093 1 89.25 143 ASP B O 1
ATOM 4119 N N . LEU B 1 144 ? 14.664 4.859 -0.298 1 82.94 144 LEU B N 1
ATOM 4120 C CA . LEU B 1 144 ? 15.969 5.281 0.192 1 82.94 144 LEU B CA 1
ATOM 4121 C C . LEU B 1 144 ? 17.078 4.414 -0.397 1 82.94 144 LEU B C 1
ATOM 4123 O O . LEU B 1 144 ? 18.266 4.676 -0.172 1 82.94 144 LEU B O 1
ATOM 4127 N N . ARG B 1 145 ? 16.609 3.354 -1.133 1 81.75 145 ARG B N 1
ATOM 4128 C CA . ARG B 1 145 ? 17.562 2.357 -1.596 1 81.75 145 ARG B CA 1
ATOM 4129 C C . ARG B 1 145 ? 17.453 2.15 -3.102 1 81.75 145 ARG B C 1
ATOM 4131 O O . ARG B 1 145 ? 17.047 1.082 -3.559 1 81.75 145 ARG B O 1
ATOM 4138 N N . PRO B 1 146 ? 18.062 3.074 -3.883 1 81.62 146 PRO B N 1
ATOM 4139 C CA . PRO B 1 146 ? 17.875 2.949 -5.332 1 81.62 146 PRO B CA 1
ATOM 4140 C C . PRO B 1 146 ? 18.453 1.654 -5.891 1 81.62 146 PRO B C 1
ATOM 4142 O O . PRO B 1 146 ? 17.953 1.115 -6.875 1 81.62 146 PRO B O 1
ATOM 4145 N N . HIS B 1 147 ? 19.438 1.11 -5.301 1 87.38 147 HIS B N 1
ATOM 4146 C CA . HIS B 1 147 ? 20.062 -0.115 -5.781 1 87.38 147 HIS B CA 1
ATOM 4147 C C . HIS B 1 147 ? 19.109 -1.305 -5.656 1 87.38 147 HIS B C 1
ATOM 4149 O O . HIS B 1 147 ? 19.234 -2.273 -6.41 1 87.38 147 HIS B O 1
ATOM 4155 N N . LEU B 1 148 ? 18.297 -1.246 -4.742 1 91.25 148 LEU B N 1
ATOM 4156 C CA . LEU B 1 148 ? 17.328 -2.322 -4.531 1 91.25 148 LEU B CA 1
ATOM 4157 C C . LEU B 1 148 ? 16.422 -2.482 -5.746 1 91.25 148 LEU B C 1
ATOM 4159 O O . LEU B 1 148 ? 16.109 -3.605 -6.148 1 91.25 148 LEU B O 1
ATOM 4163 N N . TYR B 1 149 ? 16.094 -1.409 -6.387 1 92.06 149 TYR B N 1
ATOM 4164 C CA . TYR B 1 149 ? 15.125 -1.44 -7.465 1 92.06 149 TYR B CA 1
ATOM 4165 C C . TYR B 1 149 ? 15.695 -2.125 -8.703 1 92.06 149 TYR B C 1
ATOM 4167 O O . TYR B 1 149 ? 14.984 -2.84 -9.406 1 92.06 149 TYR B O 1
ATOM 4175 N N . THR B 1 150 ? 16.922 -1.926 -8.883 1 92.12 150 THR B N 1
ATOM 4176 C CA . THR B 1 150 ? 17.594 -2.604 -9.992 1 92.12 150 THR B CA 1
ATOM 4177 C C . THR B 1 150 ? 17.562 -4.117 -9.797 1 92.12 150 THR B C 1
ATOM 4179 O O . THR B 1 150 ? 17.281 -4.863 -10.734 1 92.12 150 THR B O 1
ATOM 4182 N N . ALA B 1 151 ? 17.844 -4.531 -8.594 1 94.38 151 ALA B N 1
ATOM 4183 C CA . ALA B 1 151 ? 17.828 -5.957 -8.281 1 94.38 151 ALA B CA 1
ATOM 4184 C C . ALA B 1 151 ? 16.422 -6.535 -8.438 1 94.38 151 ALA B C 1
ATOM 4186 O O . ALA B 1 151 ? 16.25 -7.625 -8.984 1 94.38 151 ALA B O 1
ATOM 4187 N N . LEU B 1 152 ? 15.453 -5.797 -7.969 1 96.44 152 LEU B N 1
ATOM 4188 C CA . LEU B 1 152 ? 14.062 -6.23 -8.07 1 96.44 152 LEU B CA 1
ATOM 4189 C C . LEU B 1 152 ? 13.648 -6.379 -9.531 1 96.44 152 LEU B C 1
ATOM 4191 O O . LEU B 1 152 ? 13.031 -7.383 -9.906 1 96.44 152 LEU B O 1
ATOM 4195 N N . GLU B 1 153 ? 14.008 -5.465 -10.328 1 94.5 153 GLU B N 1
ATOM 4196 C CA . GLU B 1 153 ? 13.664 -5.496 -11.75 1 94.5 153 GLU B CA 1
ATOM 4197 C C . GLU B 1 153 ? 14.344 -6.664 -12.453 1 94.5 153 GLU B C 1
ATOM 4199 O O . GLU B 1 153 ? 13.742 -7.32 -13.305 1 94.5 153 GLU B O 1
ATOM 4204 N N . GLN B 1 154 ? 15.539 -6.875 -12.109 1 94.75 154 GLN B N 1
ATOM 4205 C CA . GLN B 1 154 ? 16.266 -8 -12.688 1 94.75 154 GLN B CA 1
ATOM 4206 C C . GLN B 1 154 ? 15.625 -9.328 -12.305 1 94.75 154 GLN B C 1
ATOM 4208 O O . GLN B 1 154 ? 15.672 -10.289 -13.078 1 94.75 154 GLN B O 1
ATOM 4213 N N . ALA B 1 155 ? 15.078 -9.328 -11.156 1 95.31 155 ALA B N 1
ATOM 4214 C CA . ALA B 1 155 ? 14.375 -10.523 -10.703 1 95.31 155 ALA B CA 1
ATOM 4215 C C . ALA B 1 155 ? 12.93 -10.539 -11.211 1 95.31 155 ALA B C 1
ATOM 4217 O O . ALA B 1 155 ? 12.117 -11.344 -10.758 1 95.31 155 ALA B O 1
ATOM 4218 N N . LYS B 1 156 ? 12.531 -9.562 -12.055 1 94.94 156 LYS B N 1
ATOM 4219 C CA . LYS B 1 156 ? 11.273 -9.5 -12.789 1 94.94 156 LYS B CA 1
ATOM 4220 C C . LYS B 1 156 ? 10.133 -9.016 -11.891 1 94.94 156 LYS B C 1
ATOM 4222 O O . LYS B 1 156 ? 8.969 -9.352 -12.117 1 94.94 156 LYS B O 1
ATOM 4227 N N . PHE B 1 157 ? 10.547 -8.367 -10.836 1 97.25 157 PHE B N 1
ATOM 4228 C CA . PHE B 1 157 ? 9.547 -7.605 -10.094 1 97.25 157 PHE B CA 1
ATOM 4229 C C . PHE B 1 157 ? 9.266 -6.273 -10.781 1 97.25 157 PHE B C 1
ATOM 4231 O O . PHE B 1 157 ? 10.18 -5.652 -11.336 1 97.25 157 PHE B O 1
ATOM 4238 N N . LYS B 1 158 ? 8.078 -5.867 -10.719 1 96.31 158 LYS B N 1
ATOM 4239 C CA . LYS B 1 158 ? 7.707 -4.598 -11.328 1 96.31 158 LYS B CA 1
ATOM 4240 C C . LYS B 1 158 ? 7.223 -3.6 -10.281 1 96.31 158 LYS B C 1
ATOM 4242 O O . LYS B 1 158 ? 6.52 -3.973 -9.336 1 96.31 158 LYS B O 1
ATOM 4247 N N . GLU B 1 159 ? 7.656 -2.342 -10.492 1 96.19 159 GLU B N 1
ATOM 4248 C CA . GLU B 1 159 ? 7.07 -1.31 -9.641 1 96.19 159 GLU B CA 1
ATOM 4249 C C . GLU B 1 159 ? 5.566 -1.197 -9.859 1 96.19 159 GLU B C 1
ATOM 4251 O O . GLU B 1 159 ? 5.109 -1.033 -10.992 1 96.19 159 GLU B O 1
ATOM 4256 N N . GLU B 1 160 ? 4.91 -1.291 -8.773 1 96.38 160 GLU B N 1
ATOM 4257 C CA . GLU B 1 160 ? 3.463 -1.368 -8.938 1 96.38 160 GLU B CA 1
ATOM 4258 C C . GLU B 1 160 ? 2.771 -0.161 -8.305 1 96.38 160 GLU B C 1
ATOM 4260 O O . GLU B 1 160 ? 1.665 0.206 -8.711 1 96.38 160 GLU B O 1
ATOM 4265 N N . ALA B 1 161 ? 3.35 0.42 -7.328 1 97.44 161 ALA B N 1
ATOM 4266 C CA . ALA B 1 161 ? 2.674 1.487 -6.594 1 97.44 161 ALA B CA 1
ATOM 4267 C C . ALA B 1 161 ? 3.674 2.326 -5.801 1 97.44 161 ALA B C 1
ATOM 4269 O O . ALA B 1 161 ? 4.758 1.849 -5.453 1 97.44 161 ALA B O 1
ATOM 4270 N N . ARG B 1 162 ? 3.268 3.521 -5.574 1 96.81 162 ARG B N 1
ATOM 4271 C CA . ARG B 1 162 ? 4.027 4.453 -4.746 1 96.81 162 ARG B CA 1
ATOM 4272 C C . ARG B 1 162 ? 3.111 5.211 -3.793 1 96.81 162 ARG B C 1
ATOM 4274 O O . ARG B 1 162 ? 2.113 5.801 -4.219 1 96.81 162 ARG B O 1
ATOM 4281 N N . LEU B 1 163 ? 3.389 5.109 -2.523 1 97.44 163 LEU B N 1
ATOM 4282 C CA . LEU B 1 163 ? 2.713 5.914 -1.514 1 97.44 163 LEU B CA 1
ATOM 4283 C C . LEU B 1 163 ? 3.516 7.172 -1.191 1 97.44 163 LEU B C 1
ATOM 4285 O O . LEU B 1 163 ? 4.609 7.086 -0.626 1 97.44 163 LEU B O 1
ATOM 4289 N N . LYS B 1 164 ? 2.977 8.281 -1.464 1 95.5 164 LYS B N 1
ATOM 4290 C CA . LYS B 1 164 ? 3.691 9.547 -1.341 1 95.5 164 LYS B CA 1
ATOM 4291 C C . LYS B 1 164 ? 3.838 9.953 0.123 1 95.5 164 LYS B C 1
ATOM 4293 O O . LYS B 1 164 ? 2.873 9.891 0.889 1 95.5 164 LYS B O 1
ATOM 4298 N N . GLU B 1 165 ? 5.098 10.359 0.531 1 93.44 165 GLU B N 1
ATOM 4299 C CA . GLU B 1 165 ? 5.383 10.914 1.852 1 93.44 165 GLU B CA 1
ATOM 4300 C C . GLU B 1 165 ? 4.805 10.031 2.955 1 93.44 165 GLU B C 1
ATOM 4302 O O . GLU B 1 165 ? 4.188 10.531 3.898 1 93.44 165 GLU B O 1
ATOM 4307 N N . HIS B 1 166 ? 5.023 8.75 2.83 1 95.56 166 HIS B N 1
ATOM 4308 C CA . HIS B 1 166 ? 4.324 7.793 3.678 1 95.56 166 HIS B CA 1
ATOM 4309 C C . HIS B 1 166 ? 5.176 7.391 4.879 1 95.56 166 HIS B C 1
ATOM 4311 O O . HIS B 1 166 ? 4.668 6.801 5.836 1 95.56 166 HIS B O 1
ATOM 4317 N N . CYS B 1 167 ? 6.375 7.719 4.898 1 91.19 167 CYS B N 1
ATOM 4318 C CA . CYS B 1 167 ? 7.238 7.371 6.02 1 91.19 167 CYS B CA 1
ATOM 4319 C C . CYS B 1 167 ? 8.102 8.555 6.43 1 91.19 167 CYS B C 1
ATOM 4321 O O . CYS B 1 167 ? 8.508 9.359 5.586 1 91.19 167 CYS B O 1
ATOM 4323 N N . LEU B 1 168 ? 8.383 8.609 7.699 1 89.38 168 LEU B N 1
ATOM 4324 C CA . LEU B 1 168 ? 9.195 9.672 8.273 1 89.38 168 LEU B CA 1
ATOM 4325 C C . LEU B 1 168 ? 10.539 9.141 8.742 1 89.38 168 LEU B C 1
ATOM 4327 O O . LEU B 1 168 ? 10.594 8.219 9.57 1 89.38 168 LEU B O 1
ATOM 4331 N N . PHE B 1 169 ? 11.578 9.672 8.195 1 83.62 169 PHE B N 1
ATOM 4332 C CA . PHE B 1 169 ? 12.93 9.297 8.586 1 83.62 169 PHE B CA 1
ATOM 4333 C C . PHE B 1 169 ? 13.836 10.523 8.68 1 83.62 169 PHE B C 1
ATOM 4335 O O . PHE B 1 169 ? 13.961 11.281 7.719 1 83.62 169 PHE B O 1
ATOM 4342 N N . ASN B 1 170 ? 14.406 10.688 9.859 1 80.19 170 ASN B N 1
ATOM 4343 C CA . ASN B 1 170 ? 15.305 11.812 10.117 1 80.19 170 ASN B CA 1
ATOM 4344 C C . ASN B 1 170 ? 14.656 13.141 9.766 1 80.19 170 ASN B C 1
ATOM 4346 O O . ASN B 1 170 ? 15.242 13.961 9.055 1 80.19 170 ASN B O 1
ATOM 4350 N N . GLY B 1 171 ? 13.453 13.234 10.062 1 80.44 171 GLY B N 1
ATOM 4351 C CA . GLY B 1 171 ? 12.758 14.508 9.93 1 80.44 171 GLY B CA 1
ATOM 4352 C C . GLY B 1 171 ? 12.234 14.75 8.523 1 80.44 171 GLY B C 1
ATOM 4353 O O . GLY B 1 171 ? 11.648 15.805 8.25 1 80.44 171 GLY B O 1
ATOM 4354 N N . ASN B 1 172 ? 12.445 13.797 7.637 1 84.38 172 ASN B N 1
ATOM 4355 C CA . ASN B 1 172 ? 11.969 13.945 6.27 1 84.38 172 ASN B CA 1
ATOM 4356 C C . ASN B 1 172 ? 10.977 12.844 5.898 1 84.38 172 ASN B C 1
ATOM 4358 O O . ASN B 1 172 ? 11.141 11.695 6.301 1 84.38 172 ASN B O 1
ATOM 4362 N N . TYR B 1 173 ? 9.992 13.273 5.133 1 88.44 173 TYR B N 1
ATOM 4363 C CA . TYR B 1 173 ? 9.047 12.281 4.621 1 88.44 173 TYR B CA 1
ATOM 4364 C C . TYR B 1 173 ? 9.531 11.688 3.307 1 88.44 173 TYR B C 1
ATOM 4366 O O . TYR B 1 173 ? 10.07 12.406 2.455 1 88.44 173 TYR B O 1
ATOM 4374 N N . TYR B 1 174 ? 9.367 10.391 3.18 1 91.06 174 TYR B N 1
ATOM 4375 C CA . TYR B 1 174 ? 9.766 9.656 1.981 1 91.06 174 TYR B CA 1
ATOM 4376 C C . TYR B 1 174 ? 8.602 8.828 1.444 1 91.06 174 TYR B C 1
ATOM 4378 O O . TYR B 1 174 ? 7.66 8.516 2.178 1 91.06 174 TYR B O 1
ATOM 4386 N N . ASP B 1 175 ? 8.734 8.578 0.134 1 94.81 175 ASP B N 1
ATOM 4387 C CA . ASP B 1 175 ? 7.754 7.688 -0.485 1 94.81 175 ASP B CA 1
ATOM 4388 C C . ASP B 1 175 ? 8.031 6.227 -0.129 1 94.81 175 ASP B C 1
ATOM 4390 O O . ASP B 1 175 ? 9.164 5.879 0.231 1 94.81 175 ASP B O 1
ATOM 4394 N N . VAL B 1 176 ? 6.977 5.465 -0.118 1 95.06 176 VAL B N 1
ATOM 4395 C CA . VAL B 1 176 ? 7.09 4.012 -0.072 1 95.06 176 VAL B CA 1
ATOM 4396 C C . VAL B 1 176 ? 6.789 3.424 -1.448 1 95.06 176 VAL B C 1
ATOM 4398 O O . VAL B 1 176 ? 5.816 3.816 -2.098 1 95.06 176 VAL B O 1
ATOM 4401 N N . VAL B 1 177 ? 7.621 2.516 -1.891 1 95.56 177 VAL B N 1
ATOM 4402 C CA . VAL B 1 177 ? 7.48 1.946 -3.227 1 95.56 177 VAL B CA 1
ATOM 4403 C C . VAL B 1 177 ? 7.164 0.455 -3.125 1 95.56 177 VAL B C 1
ATOM 4405 O O . VAL B 1 177 ? 7.773 -0.26 -2.324 1 95.56 177 VAL B O 1
ATOM 4408 N N . PHE B 1 178 ? 6.211 0.047 -3.934 1 97.31 178 PHE B N 1
ATOM 4409 C CA . PHE B 1 178 ? 5.855 -1.363 -4.043 1 97.31 178 PHE B CA 1
ATOM 4410 C C . PHE B 1 178 ? 6.398 -1.959 -5.336 1 97.31 178 PHE B C 1
ATOM 4412 O O . PHE B 1 178 ? 6.18 -1.413 -6.418 1 97.31 178 PHE B O 1
ATOM 4419 N N . HIS B 1 179 ? 7.109 -3.018 -5.215 1 97.75 179 HIS B N 1
ATOM 4420 C CA . HIS B 1 179 ? 7.395 -3.924 -6.32 1 97.75 179 HIS B CA 1
ATOM 4421 C C . HIS B 1 179 ? 6.746 -5.289 -6.098 1 97.75 179 HIS B C 1
ATOM 4423 O O . HIS B 1 179 ? 6.723 -5.789 -4.969 1 97.75 179 HIS B O 1
ATOM 4429 N N . SER B 1 180 ? 6.188 -5.816 -7.152 1 98.19 180 SER B N 1
ATOM 4430 C CA . SER B 1 180 ? 5.469 -7.066 -6.93 1 98.19 180 SER B CA 1
ATOM 4431 C C . SER B 1 180 ? 5.691 -8.039 -8.086 1 98.19 180 SER B C 1
ATOM 4433 O O . SER B 1 180 ? 6.23 -7.664 -9.125 1 98.19 180 SER B O 1
ATOM 4435 N N . LYS B 1 181 ? 5.391 -9.25 -7.848 1 96.5 181 LYS B N 1
ATOM 4436 C CA . LYS B 1 181 ? 5.375 -10.352 -8.805 1 96.5 181 LYS B CA 1
ATOM 4437 C C . LYS B 1 181 ? 4.148 -11.234 -8.602 1 96.5 181 LYS B C 1
ATOM 4439 O O . LYS B 1 181 ? 3.791 -11.562 -7.469 1 96.5 181 LYS B O 1
ATOM 4444 N N . ILE B 1 182 ? 3.463 -11.555 -9.648 1 94.25 182 ILE B N 1
ATOM 4445 C CA . ILE B 1 182 ? 2.268 -12.391 -9.617 1 94.25 182 ILE B CA 1
ATOM 4446 C C . ILE B 1 182 ? 2.615 -13.812 -10.055 1 94.25 182 ILE B C 1
ATOM 4448 O O . ILE B 1 182 ? 3.395 -14 -10.992 1 94.25 182 ILE B O 1
ATOM 4452 N N . ASN B 1 183 ? 2.053 -14.711 -9.312 1 92.12 183 ASN B N 1
ATOM 4453 C CA . ASN B 1 183 ? 2.203 -16.125 -9.648 1 92.12 183 ASN B CA 1
ATOM 4454 C C . ASN B 1 183 ? 1.371 -16.5 -10.867 1 92.12 183 ASN B C 1
ATOM 4456 O O . ASN B 1 183 ? 0.151 -16.641 -10.773 1 92.12 183 ASN B O 1
ATOM 4460 N N . ASP B 1 184 ? 1.987 -16.703 -11.93 1 85.62 184 ASP B N 1
ATOM 4461 C CA . ASP B 1 184 ? 1.261 -17.047 -13.148 1 85.62 184 ASP B CA 1
ATOM 4462 C C . ASP B 1 184 ? 1.42 -18.516 -13.484 1 85.62 184 ASP B C 1
ATOM 4464 O O . ASP B 1 184 ? 1.191 -18.922 -14.625 1 85.62 184 ASP B O 1
ATOM 4468 N N . THR B 1 185 ? 1.793 -19.203 -12.523 1 87.69 185 THR B N 1
ATOM 4469 C CA . THR B 1 185 ? 1.957 -20.641 -12.727 1 87.69 185 THR B CA 1
ATOM 4470 C C . THR B 1 185 ? 0.602 -21.328 -12.883 1 87.69 185 THR B C 1
ATOM 4472 O O . THR B 1 185 ? -0.352 -21 -12.172 1 87.69 185 THR B O 1
ATOM 4475 N N . ILE B 1 186 ? 0.492 -22.172 -13.844 1 91.94 186 ILE B N 1
ATOM 4476 C CA . ILE B 1 186 ? -0.705 -23 -14.016 1 91.94 186 ILE B CA 1
ATOM 4477 C C . ILE B 1 186 ? -0.364 -24.469 -13.781 1 91.94 186 ILE B C 1
ATOM 4479 O O . ILE B 1 186 ? 0.792 -24.875 -13.922 1 91.94 186 ILE B O 1
ATOM 4483 N N . TYR B 1 187 ? -1.319 -25.172 -13.352 1 91.31 187 TYR B N 1
ATOM 4484 C CA . TYR B 1 187 ? -1.186 -26.594 -13.086 1 91.31 187 TYR B CA 1
ATOM 4485 C C . TYR B 1 187 ? -2.148 -27.406 -13.945 1 91.31 187 TYR B C 1
ATOM 4487 O O . TYR B 1 187 ? -3.068 -26.844 -14.547 1 91.31 187 TYR B O 1
ATOM 4495 N N . PHE B 1 188 ? -1.797 -28.688 -14.125 1 95.56 188 PHE B N 1
ATOM 4496 C CA . PHE B 1 188 ? -2.732 -29.516 -14.875 1 95.56 188 PHE B CA 1
ATOM 4497 C C . PHE B 1 188 ? -2.73 -30.953 -14.344 1 95.56 188 PHE B C 1
ATOM 4499 O O . PHE B 1 188 ? -1.812 -31.359 -13.625 1 95.56 188 PHE B O 1
ATOM 4506 N N . ARG B 1 189 ? -3.773 -31.578 -14.531 1 95.62 189 ARG B N 1
ATOM 4507 C CA . ARG B 1 189 ? -3.957 -33 -14.219 1 95.62 189 ARG B CA 1
ATOM 4508 C C . ARG B 1 189 ? -4.738 -33.719 -15.32 1 95.62 189 ARG B C 1
ATOM 4510 O O . ARG B 1 189 ? -5.379 -33.062 -16.156 1 95.62 189 ARG B O 1
ATOM 4517 N N . LYS B 1 190 ? -4.664 -35 -15.273 1 96.62 190 LYS B N 1
ATOM 4518 C CA . LYS B 1 190 ? -5.527 -35.781 -16.156 1 96.62 190 LYS B CA 1
ATOM 4519 C C . LYS B 1 190 ? -6.988 -35.688 -15.727 1 96.62 190 LYS B C 1
ATOM 4521 O O . LYS B 1 190 ? -7.285 -35.625 -14.531 1 96.62 190 LYS B O 1
ATOM 4526 N N . ALA B 1 191 ? -7.883 -35.719 -16.703 1 97.62 191 ALA B N 1
ATOM 4527 C CA . ALA B 1 191 ? -9.312 -35.656 -16.406 1 97.62 191 ALA B CA 1
ATOM 4528 C C . ALA B 1 191 ? -9.805 -36.938 -15.797 1 97.62 191 ALA B C 1
ATOM 4530 O O . ALA B 1 191 ? -9.203 -38 -16 1 97.62 191 ALA B O 1
ATOM 4531 N N . THR B 1 192 ? -10.797 -36.844 -14.969 1 97.25 192 THR B N 1
ATOM 4532 C CA . THR B 1 192 ? -11.508 -38 -14.406 1 97.25 192 THR B CA 1
ATOM 4533 C C . THR B 1 192 ? -13 -37.938 -14.727 1 97.25 192 THR B C 1
ATOM 4535 O O . THR B 1 192 ? -13.461 -36.938 -15.32 1 97.25 192 THR B O 1
ATOM 4538 N N . ASP B 1 193 ? -13.703 -38.938 -14.305 1 96.69 193 ASP B N 1
ATOM 4539 C CA . ASP B 1 193 ? -15.133 -38.969 -14.578 1 96.69 193 ASP B CA 1
ATOM 4540 C C . ASP B 1 193 ? -15.859 -37.812 -13.883 1 96.69 193 ASP B C 1
ATOM 4542 O O . ASP B 1 193 ? -16.922 -37.375 -14.328 1 96.69 193 ASP B O 1
ATOM 4546 N N . LEU B 1 194 ? -15.289 -37.312 -12.898 1 96.88 194 LEU B N 1
ATOM 4547 C CA . LEU B 1 194 ? -15.891 -36.219 -12.133 1 96.88 194 LEU B CA 1
ATOM 4548 C C . LEU B 1 194 ? -15.883 -34.938 -12.93 1 96.88 194 LEU B C 1
ATOM 4550 O O . LEU B 1 194 ? -16.562 -33.969 -12.57 1 96.88 194 LEU B O 1
ATOM 4554 N N . ASP B 1 195 ? -15.156 -34.875 -14.031 1 97.81 195 ASP B N 1
ATOM 4555 C CA . ASP B 1 195 ? -14.969 -33.656 -14.781 1 97.81 195 ASP B CA 1
ATOM 4556 C C . ASP B 1 195 ? -15.961 -33.531 -15.93 1 97.81 195 ASP B C 1
ATOM 4558 O O . ASP B 1 195 ? -15.922 -32.594 -16.703 1 97.81 195 ASP B O 1
ATOM 4562 N N . VAL B 1 196 ? -16.844 -34.406 -16.062 1 97.94 196 VAL B N 1
ATOM 4563 C CA . VAL B 1 196 ? -17.719 -34.531 -17.219 1 97.94 196 VAL B CA 1
ATOM 4564 C C . VAL B 1 196 ? -18.547 -33.25 -17.375 1 97.94 196 VAL B C 1
ATOM 4566 O O . VAL B 1 196 ? -18.719 -32.75 -18.484 1 97.94 196 VAL B O 1
ATOM 4569 N N . ASP B 1 197 ? -19.031 -32.719 -16.312 1 97.88 197 ASP B N 1
ATOM 4570 C CA . ASP B 1 197 ? -19.875 -31.531 -16.375 1 97.88 197 ASP B CA 1
ATOM 4571 C C . ASP B 1 197 ? -19.078 -30.312 -16.828 1 97.88 197 ASP B C 1
ATOM 4573 O O . ASP B 1 197 ? -19.578 -29.5 -17.609 1 97.88 197 ASP B O 1
ATOM 4577 N N . GLN B 1 198 ? -17.906 -30.203 -16.297 1 97.44 198 GLN B N 1
ATOM 4578 C CA . GLN B 1 198 ? -17.062 -29.078 -16.672 1 97.44 198 GLN B CA 1
ATOM 4579 C C . GLN B 1 198 ? -16.719 -29.125 -18.156 1 97.44 198 GLN B C 1
ATOM 4581 O O . GLN B 1 198 ? -16.797 -28.094 -18.844 1 97.44 198 GLN B O 1
ATOM 4586 N N . TYR B 1 199 ? -16.375 -30.219 -18.609 1 97.38 199 TYR B N 1
ATOM 4587 C CA . TYR B 1 199 ? -16.078 -30.391 -20.031 1 97.38 199 TYR B CA 1
ATOM 4588 C C . TYR B 1 199 ? -17.297 -30.047 -20.875 1 97.38 199 TYR B C 1
ATOM 4590 O O . TYR B 1 199 ? -17.172 -29.469 -21.953 1 97.38 199 TYR B O 1
ATOM 4598 N N . PHE B 1 200 ? -18.469 -30.469 -20.391 1 97.56 200 PHE B N 1
ATOM 4599 C CA . PHE B 1 200 ? -19.703 -30.172 -21.094 1 97.56 200 PHE B CA 1
ATOM 4600 C C . PHE B 1 200 ? -19.922 -28.672 -21.203 1 97.56 200 PHE B C 1
ATOM 4602 O O . PHE B 1 200 ? -20.266 -28.172 -22.281 1 97.56 200 PHE B O 1
ATOM 4609 N N . GLU B 1 201 ? -19.734 -28 -20.094 1 97.06 201 GLU B N 1
ATOM 4610 C CA . GLU B 1 201 ? -19.875 -26.547 -20.078 1 97.06 201 GLU B CA 1
ATOM 4611 C C . GLU B 1 201 ? -18.922 -25.875 -21.062 1 97.06 201 GLU B C 1
ATOM 4613 O O . GLU B 1 201 ? -19.328 -24.984 -21.812 1 97.06 201 GLU B O 1
ATOM 4618 N N . TRP B 1 202 ? -17.688 -26.266 -21.094 1 96.88 202 TRP B N 1
ATOM 4619 C CA . TRP B 1 202 ? -16.688 -25.688 -21.984 1 96.88 202 TRP B CA 1
ATOM 4620 C C . TRP B 1 202 ? -17.031 -25.984 -23.438 1 96.88 202 TRP B C 1
ATOM 4622 O O . TRP B 1 202 ? -16.906 -25.109 -24.297 1 96.88 202 TRP B O 1
ATOM 4632 N N . ALA B 1 203 ? -17.438 -27.188 -23.719 1 95.56 203 ALA B N 1
ATOM 4633 C CA . ALA B 1 203 ? -17.719 -27.625 -25.078 1 95.56 203 ALA B CA 1
ATOM 4634 C C . ALA B 1 203 ? -18.906 -26.844 -25.656 1 95.56 203 ALA B C 1
ATOM 4636 O O . ALA B 1 203 ? -18.953 -26.609 -26.859 1 95.56 203 ALA B O 1
ATOM 4637 N N . ASN B 1 204 ? -19.766 -26.453 -24.797 1 96.31 204 ASN B N 1
ATOM 4638 C CA . ASN B 1 204 ? -20.984 -25.812 -25.281 1 96.31 204 ASN B CA 1
ATOM 4639 C C . ASN B 1 204 ? -20.891 -24.297 -25.188 1 96.31 204 ASN B C 1
ATOM 4641 O O . ASN B 1 204 ? -21.844 -23.594 -25.516 1 96.31 204 ASN B O 1
ATOM 4645 N N . ASP B 1 205 ? -19.797 -23.797 -24.672 1 95.81 205 ASP B N 1
ATOM 4646 C CA . ASP B 1 205 ? -19.562 -22.359 -24.703 1 95.81 205 ASP B CA 1
ATOM 4647 C C . ASP B 1 205 ? -19.703 -21.812 -26.141 1 95.81 205 ASP B C 1
ATOM 4649 O O . ASP B 1 205 ? -19.188 -22.422 -27.078 1 95.81 205 ASP B O 1
ATOM 4653 N N . GLU B 1 206 ? -20.312 -20.672 -26.328 1 93.62 206 GLU B N 1
ATOM 4654 C CA . GLU B 1 206 ? -20.656 -20.141 -27.641 1 93.62 206 GLU B CA 1
ATOM 4655 C C . GLU B 1 206 ? -19.391 -19.891 -28.469 1 93.62 206 GLU B C 1
ATOM 4657 O O . GLU B 1 206 ? -19.344 -20.219 -29.656 1 93.62 206 GLU B O 1
ATOM 4662 N N . LEU B 1 207 ? -18.438 -19.25 -27.953 1 92.81 207 LEU B N 1
ATOM 4663 C CA . LEU B 1 207 ? -17.203 -18.938 -28.672 1 92.81 207 LEU B CA 1
ATOM 4664 C C . LEU B 1 207 ? -16.453 -20.219 -29.031 1 92.81 207 LEU B C 1
ATOM 4666 O O . LEU B 1 207 ? -15.852 -20.312 -30.109 1 92.81 207 LEU B O 1
ATOM 4670 N N . VAL B 1 208 ? -16.453 -21.156 -28.141 1 93.31 208 VAL B N 1
ATOM 4671 C CA . VAL B 1 208 ? -15.805 -22.438 -28.406 1 93.31 208 VAL B CA 1
ATOM 4672 C C . VAL B 1 208 ? -16.516 -23.156 -29.562 1 93.31 208 VAL B C 1
ATOM 4674 O O . VAL B 1 208 ? -15.852 -23.688 -30.453 1 93.31 208 VAL B O 1
ATOM 4677 N N . ARG B 1 209 ? -17.812 -23.141 -29.531 1 92.62 209 ARG B N 1
ATOM 4678 C CA . ARG B 1 209 ? -18.578 -23.75 -30.609 1 92.62 209 ARG B CA 1
ATOM 4679 C C . ARG B 1 209 ? -18.281 -23.078 -31.953 1 92.62 209 ARG B C 1
ATOM 4681 O O . ARG B 1 209 ? -18.156 -23.75 -32.969 1 92.62 209 ARG B O 1
ATOM 4688 N N . ASN B 1 210 ? -18.109 -21.812 -31.906 1 92.19 210 ASN B N 1
ATOM 4689 C CA . ASN B 1 210 ? -17.859 -21.047 -33.125 1 92.19 210 ASN B CA 1
ATOM 4690 C C . ASN B 1 210 ? -16.516 -21.406 -33.75 1 92.19 210 ASN B C 1
ATOM 4692 O O . ASN B 1 210 ? -16.359 -21.359 -34.969 1 92.19 210 ASN B O 1
ATOM 4696 N N . PHE B 1 211 ? -15.625 -21.719 -32.938 1 92.25 211 PHE B N 1
ATOM 4697 C CA . PHE B 1 211 ? -14.281 -21.984 -33.438 1 92.25 211 PHE B CA 1
ATOM 4698 C C . PHE B 1 211 ? -14.047 -23.484 -33.562 1 92.25 211 PHE B C 1
ATOM 4700 O O . PHE B 1 211 ? -12.984 -23.906 -34.031 1 92.25 211 PHE B O 1
ATOM 4707 N N . SER B 1 212 ? -15.016 -24.25 -33.188 1 91.5 212 SER B N 1
ATOM 4708 C CA . SER B 1 212 ? -14.945 -25.703 -33.375 1 91.5 212 SER B CA 1
ATOM 4709 C C . SER B 1 212 ? -15.375 -26.094 -34.781 1 91.5 212 SER B C 1
ATOM 4711 O O . SER B 1 212 ? -16.047 -25.312 -35.469 1 91.5 212 SER B O 1
ATOM 4713 N N . TYR B 1 213 ? -15.008 -27.203 -35.125 1 91.69 213 TYR B N 1
ATOM 4714 C CA . TYR B 1 213 ? -15.375 -27.656 -36.469 1 91.69 213 TYR B CA 1
ATOM 4715 C C . TYR B 1 213 ? -16.797 -28.219 -36.469 1 91.69 213 TYR B C 1
ATOM 4717 O O . TYR B 1 213 ? -17.438 -28.25 -37.531 1 91.69 213 TYR B O 1
ATOM 4725 N N . GLN B 1 214 ? -17.234 -28.781 -35.406 1 87 214 GLN B N 1
ATOM 4726 C CA . GLN B 1 214 ? -18.641 -29.047 -35.188 1 87 214 GLN B CA 1
ATOM 4727 C C . GLN B 1 214 ? -19.297 -27.922 -34.375 1 87 214 GLN B C 1
ATOM 4729 O O . GLN B 1 214 ? -19.109 -27.844 -33.156 1 87 214 GLN B O 1
ATOM 4734 N N . THR B 1 215 ? -20.188 -27.141 -35 1 88.31 215 THR B N 1
ATOM 4735 C CA . THR B 1 215 ? -20.625 -25.891 -34.375 1 88.31 215 THR B CA 1
ATOM 4736 C C . THR B 1 215 ? -21.953 -26.078 -33.656 1 88.31 215 THR B C 1
ATOM 4738 O O . THR B 1 215 ? -22.375 -25.234 -32.875 1 88.31 215 THR B O 1
ATOM 4741 N N . ALA B 1 216 ? -22.531 -27.188 -33.906 1 90.81 216 ALA B N 1
ATOM 4742 C CA . ALA B 1 216 ? -23.844 -27.438 -33.312 1 90.81 216 ALA B CA 1
ATOM 4743 C C . ALA B 1 216 ? -23.703 -27.672 -31.797 1 90.81 216 ALA B C 1
ATOM 4745 O O . ALA B 1 216 ? -22.672 -28.172 -31.328 1 90.81 216 ALA B O 1
ATOM 4746 N N . THR B 1 217 ? -24.781 -27.281 -31.078 1 93.94 217 THR B N 1
ATOM 4747 C CA . THR B 1 217 ? -24.812 -27.562 -29.641 1 93.94 217 THR B CA 1
ATOM 4748 C C . THR B 1 217 ? -24.781 -29.062 -29.391 1 93.94 217 THR B C 1
ATOM 4750 O O . THR B 1 217 ? -25.344 -29.844 -30.156 1 93.94 217 THR B O 1
ATOM 4753 N N . ILE B 1 218 ? -24.156 -29.391 -28.312 1 95.56 218 ILE B N 1
ATOM 4754 C CA . ILE B 1 218 ? -23.984 -30.797 -27.969 1 95.56 218 ILE B CA 1
ATOM 4755 C C . ILE B 1 218 ? -24.969 -31.172 -26.859 1 95.56 218 ILE B C 1
ATOM 4757 O O . ILE B 1 218 ? -25.125 -30.438 -25.875 1 95.56 218 ILE B O 1
ATOM 4761 N N . SER B 1 219 ? -25.625 -32.25 -27.031 1 97 219 SER B N 1
ATOM 4762 C CA . SER B 1 219 ? -26.516 -32.719 -25.969 1 97 219 SER B CA 1
ATOM 4763 C C . SER B 1 219 ? -25.703 -33.344 -24.828 1 97 219 SER B C 1
ATOM 4765 O O . SER B 1 219 ? -24.625 -33.875 -25.047 1 97 219 SER B O 1
ATOM 4767 N N . TYR B 1 220 ? -26.297 -33.312 -23.656 1 97.38 220 TYR B N 1
ATOM 4768 C CA . TYR B 1 220 ? -25.594 -33.844 -22.484 1 97.38 220 TYR B CA 1
ATOM 4769 C C . TYR B 1 220 ? -25.359 -35.312 -22.641 1 97.38 220 TYR B C 1
ATOM 4771 O O . TYR B 1 220 ? -24.266 -35.812 -22.312 1 97.38 220 TYR B O 1
ATOM 4779 N N . GLU B 1 221 ? -26.344 -36.031 -23.141 1 97.19 221 GLU B N 1
ATOM 4780 C CA . GLU B 1 221 ? -26.234 -37.469 -23.312 1 97.19 221 GLU B CA 1
ATOM 4781 C C . GLU B 1 221 ? -25.094 -37.812 -24.281 1 97.19 221 GLU B C 1
ATOM 4783 O O . GLU B 1 221 ? -24.281 -38.688 -24 1 97.19 221 GLU B O 1
ATOM 4788 N N . SER B 1 222 ? -25.062 -37.156 -25.391 1 97 222 SER B N 1
ATOM 4789 C CA . SER B 1 222 ? -24.016 -37.375 -26.375 1 97 222 SER B CA 1
ATOM 4790 C C . SER B 1 222 ? -22.641 -37.031 -25.797 1 97 222 SER B C 1
ATOM 4792 O O . SER B 1 222 ? -21.656 -37.75 -26.078 1 97 222 SER B O 1
ATOM 4794 N N . HIS B 1 223 ? -22.672 -36 -25.047 1 97.38 223 HIS B N 1
ATOM 4795 C CA . HIS B 1 223 ? -21.406 -35.594 -24.438 1 97.38 223 HIS B CA 1
ATOM 4796 C C . HIS B 1 223 ? -20.891 -36.625 -23.453 1 97.38 223 HIS B C 1
ATOM 4798 O O . HIS B 1 223 ? -19.703 -36.969 -23.469 1 97.38 223 HIS B O 1
ATOM 4804 N N . VAL B 1 224 ? -21.719 -37.125 -22.641 1 97.94 224 VAL B N 1
ATOM 4805 C CA . VAL B 1 224 ? -21.328 -38.125 -21.625 1 97.94 224 VAL B CA 1
ATOM 4806 C C . VAL B 1 224 ? -20.734 -39.344 -22.312 1 97.94 224 VAL B C 1
ATOM 4808 O O . VAL B 1 224 ? -19.719 -39.875 -21.875 1 97.94 224 VAL B O 1
ATOM 4811 N N . ASN B 1 225 ? -21.391 -39.75 -23.359 1 97.69 225 ASN B N 1
ATOM 4812 C CA . ASN B 1 225 ? -20.906 -40.906 -24.109 1 97.69 225 ASN B CA 1
ATOM 4813 C C . ASN B 1 225 ? -19.531 -40.656 -24.703 1 97.69 225 ASN B C 1
ATOM 4815 O O . ASN B 1 225 ? -18.641 -41.5 -24.594 1 97.69 225 ASN B O 1
ATOM 4819 N N . TRP B 1 226 ? -19.453 -39.594 -25.25 1 97.25 226 TRP B N 1
ATOM 4820 C CA . TRP B 1 226 ? -18.188 -39.219 -25.844 1 97.25 226 TRP B CA 1
ATOM 4821 C C . TRP B 1 226 ? -17.094 -39.156 -24.781 1 97.25 226 TRP B C 1
ATOM 4823 O O . TRP B 1 226 ? -16.016 -39.719 -24.969 1 97.25 226 TRP B O 1
ATOM 4833 N N . PHE B 1 227 ? -17.328 -38.438 -23.734 1 97.69 227 PHE B N 1
ATOM 4834 C CA . PHE B 1 227 ? -16.359 -38.188 -22.672 1 97.69 227 PHE B CA 1
ATOM 4835 C C . PHE B 1 227 ? -15.898 -39.5 -22.062 1 97.69 227 PHE B C 1
ATOM 4837 O O . PHE B 1 227 ? -14.703 -39.719 -21.859 1 97.69 227 PHE B O 1
ATOM 4844 N N . THR B 1 228 ? -16.828 -40.344 -21.844 1 97.56 228 THR B N 1
ATOM 4845 C CA . THR B 1 228 ? -16.516 -41.656 -21.266 1 97.56 228 THR B CA 1
ATOM 4846 C C . THR B 1 228 ? -15.648 -42.469 -22.219 1 97.56 228 THR B C 1
ATOM 4848 O O . THR B 1 228 ? -14.695 -43.125 -21.781 1 97.56 228 THR B O 1
ATOM 4851 N N . SER B 1 229 ? -16.047 -42.406 -23.406 1 97.81 229 SER B N 1
ATOM 4852 C CA . SER B 1 229 ? -15.266 -43.125 -24.406 1 97.81 229 SER B CA 1
ATOM 4853 C C . SER B 1 229 ? -13.828 -42.625 -24.453 1 97.81 229 SER B C 1
ATOM 4855 O O . SER B 1 229 ? -12.891 -43.438 -24.516 1 97.81 229 SER B O 1
ATOM 4857 N N . LYS B 1 230 ? -13.711 -41.344 -24.422 1 97.12 230 LYS B N 1
ATOM 4858 C CA . LYS B 1 230 ? -12.383 -40.75 -24.516 1 97.12 230 LYS B CA 1
ATOM 4859 C C . LYS B 1 230 ? -11.562 -41.031 -23.266 1 97.12 230 LYS B C 1
ATOM 4861 O O . LYS B 1 230 ? -10.344 -41.219 -23.344 1 97.12 230 LYS B O 1
ATOM 4866 N N . LEU B 1 231 ? -12.141 -41.062 -22.141 1 97.12 231 LEU B N 1
ATOM 4867 C CA . LEU B 1 231 ? -11.461 -41.344 -20.875 1 97.12 231 LEU B CA 1
ATOM 4868 C C . LEU B 1 231 ? -10.867 -42.75 -20.906 1 97.12 231 LEU B C 1
ATOM 4870 O O . LEU B 1 231 ? -9.836 -43 -20.281 1 97.12 231 LEU B O 1
ATOM 4874 N N . ASN B 1 232 ? -11.516 -43.594 -21.656 1 96.44 232 ASN B N 1
ATOM 4875 C CA . ASN B 1 232 ? -11.109 -45 -21.703 1 96.44 232 ASN B CA 1
ATOM 4876 C C . ASN B 1 232 ? -10.203 -45.281 -22.891 1 96.44 232 ASN B C 1
ATOM 4878 O O . ASN B 1 232 ? -9.773 -46.438 -23.094 1 96.44 232 ASN B O 1
ATOM 4882 N N . ASP B 1 233 ? -10 -44.344 -23.625 1 96.38 233 ASP B N 1
ATOM 4883 C CA . ASP B 1 233 ? -9.125 -44.469 -24.781 1 96.38 233 ASP B CA 1
ATOM 4884 C C . ASP B 1 233 ? -7.668 -44.219 -24.406 1 96.38 233 ASP B C 1
ATOM 4886 O O . ASP B 1 233 ? -7.297 -43.062 -24.109 1 96.38 233 ASP B O 1
ATOM 4890 N N . SER B 1 234 ? -6.816 -45.188 -24.469 1 94.56 234 SER B N 1
ATOM 4891 C CA . SER B 1 234 ? -5.422 -45.094 -24.062 1 94.56 234 SER B CA 1
ATOM 4892 C C . SER B 1 234 ? -4.648 -44.156 -24.984 1 94.56 234 SER B C 1
ATOM 4894 O O . SER B 1 234 ? -3.545 -43.688 -24.656 1 94.56 234 SER B O 1
ATOM 4896 N N . ASN B 1 235 ? -5.242 -43.781 -26.094 1 96.19 235 ASN B N 1
ATOM 4897 C CA . ASN B 1 235 ? -4.582 -42.906 -27.047 1 96.19 235 ASN B CA 1
ATOM 4898 C C . ASN B 1 235 ? -5.086 -41.469 -26.922 1 96.19 235 ASN B C 1
ATOM 4900 O O . ASN B 1 235 ? -4.684 -40.594 -27.688 1 96.19 235 ASN B O 1
ATOM 4904 N N . CYS B 1 236 ? -5.922 -41.25 -26.031 1 97.56 236 CYS B N 1
ATOM 4905 C CA . CYS B 1 236 ? -6.469 -39.906 -25.812 1 97.56 236 CYS B CA 1
ATOM 4906 C C . CYS B 1 236 ? -6.023 -39.344 -24.484 1 97.56 236 CYS B C 1
ATOM 4908 O O . CYS B 1 236 ? -6.199 -40 -23.438 1 97.56 236 CYS B O 1
ATOM 4910 N N . TYR B 1 237 ? -5.477 -38.219 -24.516 1 97.62 237 TYR B N 1
ATOM 4911 C CA . TYR B 1 237 ? -5.043 -37.5 -23.328 1 97.62 237 TYR B CA 1
ATOM 4912 C C . TYR B 1 237 ? -5.957 -36.312 -23.047 1 97.62 237 TYR B C 1
ATOM 4914 O O . TYR B 1 237 ? -6.008 -35.344 -23.828 1 97.62 237 TYR B O 1
ATOM 4922 N N . LEU B 1 238 ? -6.664 -36.375 -22.016 1 98.19 238 LEU B N 1
ATOM 4923 C CA . LEU B 1 238 ? -7.52 -35.281 -21.562 1 98.19 238 LEU B CA 1
ATOM 4924 C C . LEU B 1 238 ? -6.934 -34.625 -20.328 1 98.19 238 LEU B C 1
ATOM 4926 O O . LEU B 1 238 ? -6.812 -35.219 -19.266 1 98.19 238 LEU B O 1
ATOM 4930 N N . PHE B 1 239 ? -6.609 -33.344 -20.469 1 98.31 239 PHE B N 1
ATOM 4931 C CA . PHE B 1 239 ? -6.012 -32.594 -19.359 1 98.31 239 PHE B CA 1
ATOM 4932 C C . PHE B 1 239 ? -6.922 -31.469 -18.922 1 98.31 239 PHE B C 1
ATOM 4934 O O . PHE B 1 239 ? -7.531 -30.797 -19.75 1 98.31 239 PHE B O 1
ATOM 4941 N N . ILE B 1 240 ? -7.043 -31.281 -17.672 1 97.94 240 ILE B N 1
ATOM 4942 C CA . ILE B 1 240 ? -7.676 -30.109 -17.078 1 97.94 240 ILE B CA 1
ATOM 4943 C C . ILE B 1 240 ? -6.621 -29.219 -16.422 1 97.94 240 ILE B C 1
ATOM 4945 O O . ILE B 1 240 ? -5.715 -29.719 -15.75 1 97.94 240 ILE B O 1
ATOM 4949 N N . PHE B 1 241 ? -6.738 -27.969 -16.703 1 97.31 241 PHE B N 1
ATOM 4950 C CA . PHE B 1 241 ? -5.77 -27.016 -16.156 1 97.31 241 PHE B CA 1
ATOM 4951 C C . PHE B 1 241 ? -6.402 -26.156 -15.062 1 97.31 241 PHE B C 1
ATOM 4953 O O . PHE B 1 241 ? -7.586 -25.828 -15.141 1 97.31 241 PHE B O 1
ATOM 4960 N N . GLU B 1 242 ? -5.574 -25.859 -14.086 1 93.69 242 GLU B N 1
ATOM 4961 C CA . GLU B 1 242 ? -6.004 -25.062 -12.938 1 93.69 242 GLU B CA 1
ATOM 4962 C C . GLU B 1 242 ? -5.031 -23.922 -12.672 1 93.69 242 GLU B C 1
ATOM 4964 O O . GLU B 1 242 ? -3.84 -24.031 -12.969 1 93.69 242 GLU B O 1
ATOM 4969 N N . ASN B 1 243 ? -5.633 -22.844 -12.188 1 88.44 243 ASN B N 1
ATOM 4970 C CA . ASN B 1 243 ? -4.773 -21.75 -11.758 1 88.44 243 ASN B CA 1
ATOM 4971 C C . ASN B 1 243 ? -4.289 -21.938 -10.32 1 88.44 243 ASN B C 1
ATOM 4973 O O . ASN B 1 243 ? -4.406 -23.031 -9.766 1 88.44 243 ASN B O 1
ATOM 4977 N N . ASP B 1 244 ? -3.717 -20.906 -9.758 1 80.88 244 ASP B N 1
ATOM 4978 C CA . ASP B 1 244 ? -3.055 -20.969 -8.461 1 80.88 244 ASP B CA 1
ATOM 4979 C C . ASP B 1 244 ? -4.07 -21.156 -7.336 1 80.88 244 ASP B C 1
ATOM 4981 O O . ASP B 1 244 ? -3.727 -21.672 -6.27 1 80.88 244 ASP B O 1
ATOM 4985 N N . ILE B 1 245 ? -5.316 -20.812 -7.57 1 79.31 245 ILE B N 1
ATOM 4986 C CA . ILE B 1 245 ? -6.312 -20.984 -6.52 1 79.31 245 ILE B CA 1
ATOM 4987 C C . ILE B 1 245 ? -7.207 -22.188 -6.852 1 79.31 245 ILE B C 1
ATOM 4989 O O . ILE B 1 245 ? -8.352 -22.25 -6.402 1 79.31 245 ILE B O 1
ATOM 4993 N N . LYS B 1 246 ? -6.742 -23.016 -7.758 1 83.69 246 LYS B N 1
ATOM 4994 C CA . LYS B 1 246 ? -7.328 -24.312 -8.078 1 83.69 246 LYS B CA 1
ATOM 4995 C C . LYS B 1 246 ? -8.656 -24.141 -8.812 1 83.69 246 LYS B C 1
ATOM 4997 O O . LYS B 1 246 ? -9.57 -24.969 -8.648 1 83.69 246 LYS B O 1
ATOM 5002 N N . GLN B 1 247 ? -8.727 -23.094 -9.422 1 88.88 247 GLN B N 1
ATOM 5003 C CA . GLN B 1 247 ? -9.852 -22.953 -10.344 1 88.88 247 GLN B CA 1
ATOM 5004 C C . GLN B 1 247 ? -9.531 -23.578 -11.703 1 88.88 247 GLN B C 1
ATOM 5006 O O . GLN B 1 247 ? -8.406 -23.438 -12.203 1 88.88 247 GLN B O 1
ATOM 5011 N N . ASN B 1 248 ? -10.539 -24.25 -12.195 1 94.62 248 ASN B N 1
ATOM 5012 C CA . ASN B 1 248 ? -10.367 -24.781 -13.547 1 94.62 248 ASN B CA 1
ATOM 5013 C C . ASN B 1 248 ? -10.32 -23.656 -14.586 1 94.62 248 ASN B C 1
ATOM 5015 O O . ASN B 1 248 ? -11.227 -22.812 -14.641 1 94.62 248 ASN B O 1
ATOM 5019 N N . ILE B 1 249 ? -9.266 -23.703 -15.391 1 94.94 249 ILE B N 1
ATOM 5020 C CA . ILE B 1 249 ? -9.117 -22.562 -16.297 1 94.94 249 ILE B CA 1
ATOM 5021 C C . ILE B 1 249 ? -9.258 -23.016 -17.734 1 94.94 249 ILE B C 1
ATOM 5023 O O . ILE B 1 249 ? -9.359 -22.203 -18.656 1 94.94 249 ILE B O 1
ATOM 5027 N N . GLY B 1 250 ? -9.25 -24.328 -18.016 1 97.5 250 GLY B N 1
ATOM 5028 C CA . GLY B 1 250 ? -9.391 -24.828 -19.375 1 97.5 250 GLY B CA 1
ATOM 5029 C C . GLY B 1 250 ? -8.945 -26.281 -19.516 1 97.5 250 GLY B C 1
ATOM 5030 O O . GLY B 1 250 ? -8.648 -26.953 -18.516 1 97.5 250 GLY B O 1
ATOM 5031 N N . GLN B 1 251 ? -9.055 -26.734 -20.828 1 97.75 251 GLN B N 1
ATOM 5032 C CA . GLN B 1 251 ? -8.703 -28.109 -21.094 1 97.75 251 GLN B CA 1
ATOM 5033 C C . GLN B 1 251 ? -7.895 -28.25 -22.375 1 97.75 251 GLN B C 1
ATOM 5035 O O . GLN B 1 251 ? -7.961 -27.375 -23.25 1 97.75 251 GLN B O 1
ATOM 5040 N N . ILE B 1 252 ? -7.078 -29.219 -22.406 1 98.25 252 ILE B N 1
ATOM 5041 C CA . ILE B 1 252 ? -6.367 -29.656 -23.609 1 98.25 252 ILE B CA 1
ATOM 5042 C C . ILE B 1 252 ? -6.652 -31.141 -23.875 1 98.25 252 ILE B C 1
ATOM 5044 O O . ILE B 1 252 ? -6.668 -31.953 -22.938 1 98.25 252 ILE B O 1
ATOM 5048 N N . ARG B 1 253 ? -6.953 -31.406 -25.062 1 98.12 253 ARG B N 1
ATOM 5049 C CA . ARG B 1 253 ? -7.078 -32.781 -25.531 1 98.12 253 ARG B CA 1
ATOM 5050 C C . ARG B 1 253 ? -6.031 -33.094 -26.594 1 98.12 253 ARG B C 1
ATOM 5052 O O . ARG B 1 253 ? -5.855 -32.312 -27.547 1 98.12 253 ARG B O 1
ATOM 5059 N N . ILE B 1 254 ? -5.355 -34.156 -26.406 1 98.25 254 ILE B N 1
ATOM 5060 C CA . ILE B 1 254 ? -4.434 -34.656 -27.422 1 98.25 254 ILE B CA 1
ATOM 5061 C C . ILE B 1 254 ? -4.82 -36.062 -27.812 1 98.25 254 ILE B C 1
ATOM 5063 O O . ILE B 1 254 ? -4.805 -36.969 -26.984 1 98.25 254 ILE B O 1
ATOM 5067 N N . GLN B 1 255 ? -5.188 -36.25 -29.078 1 97.88 255 GLN B N 1
ATOM 5068 C CA . GLN B 1 255 ? -5.562 -37.531 -29.625 1 97.88 255 GLN B CA 1
ATOM 5069 C C . GLN B 1 255 ? -4.449 -38.094 -30.5 1 97.88 255 GLN B C 1
ATOM 5071 O O . GLN B 1 255 ? -4.117 -37.531 -31.531 1 97.88 255 GLN B O 1
ATOM 5076 N N . LYS B 1 256 ? -3.904 -39.125 -30.078 1 97.19 256 LYS B N 1
ATOM 5077 C CA . LYS B 1 256 ? -2.873 -39.812 -30.859 1 97.19 256 LYS B CA 1
ATOM 5078 C C . LYS B 1 256 ? -3.494 -40.75 -31.906 1 97.19 256 LYS B C 1
ATOM 5080 O O . LYS B 1 256 ? -4.328 -41.594 -31.578 1 97.19 256 LYS B O 1
ATOM 5085 N N . ASN B 1 257 ? -3.191 -40.406 -33.156 1 92.06 257 ASN B N 1
ATOM 5086 C CA . ASN B 1 257 ? -3.619 -41.219 -34.281 1 92.06 257 ASN B CA 1
ATOM 5087 C C . ASN B 1 257 ? -2.43 -41.844 -35 1 92.06 257 ASN B C 1
ATOM 5089 O O . ASN B 1 257 ? -1.77 -41.188 -35.812 1 92.06 257 ASN B O 1
ATOM 5093 N N . ASN B 1 258 ? -2.146 -43.094 -34.75 1 86.19 258 ASN B N 1
ATOM 5094 C CA . ASN B 1 258 ? -1.019 -43.781 -35.375 1 86.19 258 ASN B CA 1
ATOM 5095 C C . ASN B 1 258 ? 0.295 -43.062 -35.125 1 86.19 258 ASN B C 1
ATOM 5097 O O . ASN B 1 258 ? 0.723 -42.938 -33.969 1 86.19 258 ASN B O 1
ATOM 5101 N N . ASN B 1 259 ? 0.863 -42.25 -36.219 1 89.19 259 ASN B N 1
ATOM 5102 C CA . ASN B 1 259 ? 2.193 -41.688 -36.062 1 89.19 259 ASN B CA 1
ATOM 5103 C C . ASN B 1 259 ? 2.123 -40.188 -35.812 1 89.19 259 ASN B C 1
ATOM 5105 O O . ASN B 1 259 ? 3.146 -39.5 -35.844 1 89.19 259 ASN B O 1
ATOM 5109 N N . GLN B 1 260 ? 0.908 -39.688 -35.594 1 95.38 260 GLN B N 1
ATOM 5110 C CA . GLN B 1 260 ? 0.745 -38.281 -35.281 1 95.38 260 GLN B CA 1
ATOM 5111 C C . GLN B 1 260 ? -0.366 -38.062 -34.25 1 95.38 260 GLN B C 1
ATOM 5113 O O . GLN B 1 260 ? -1.191 -38.969 -34.031 1 95.38 260 GLN B O 1
ATOM 5118 N N . ALA B 1 261 ? -0.269 -36.969 -33.656 1 97.88 261 ALA B N 1
ATOM 5119 C CA . ALA B 1 261 ? -1.311 -36.625 -32.688 1 97.88 261 ALA B CA 1
ATOM 5120 C C . ALA B 1 261 ? -1.943 -35.25 -33.031 1 97.88 261 ALA B C 1
ATOM 5122 O O . ALA B 1 261 ? -1.333 -34.438 -33.719 1 97.88 261 ALA B O 1
ATOM 5123 N N . VAL B 1 262 ? -3.186 -35.094 -32.594 1 97.88 262 VAL B N 1
ATOM 5124 C CA . VAL B 1 262 ? -3.896 -33.844 -32.812 1 97.88 262 VAL B CA 1
ATOM 5125 C C . VAL B 1 262 ? -4.27 -33.219 -31.469 1 97.88 262 VAL B C 1
ATOM 5127 O O . VAL B 1 262 ? -4.785 -33.906 -30.578 1 97.88 262 VAL B O 1
ATOM 5130 N N . ILE B 1 263 ? -3.971 -31.938 -31.391 1 98.31 263 ILE B N 1
ATOM 5131 C CA . ILE B 1 263 ? -4.207 -31.234 -30.125 1 98.31 263 ILE B CA 1
ATOM 5132 C C . ILE B 1 263 ? -5.391 -30.281 -30.281 1 98.31 263 ILE B C 1
ATOM 5134 O O . ILE B 1 263 ? -5.582 -29.688 -31.344 1 98.31 263 ILE B O 1
ATOM 5138 N N . GLY B 1 264 ? -6.199 -30.156 -29.266 1 97.25 264 GLY B N 1
ATOM 5139 C CA . GLY B 1 264 ? -7.262 -29.172 -29.125 1 97.25 264 GLY B CA 1
ATOM 5140 C C . GLY B 1 264 ? -7.246 -28.484 -27.766 1 97.25 264 GLY B C 1
ATOM 5141 O O . GLY B 1 264 ? -6.797 -29.047 -26.781 1 97.25 264 GLY B O 1
ATOM 5142 N N . ILE B 1 265 ? -7.734 -27.266 -27.766 1 97.44 265 ILE B N 1
ATOM 5143 C CA . ILE B 1 265 ? -7.691 -26.484 -26.531 1 97.44 265 ILE B CA 1
ATOM 5144 C C . ILE B 1 265 ? -9 -25.719 -26.375 1 97.44 265 ILE B C 1
ATOM 5146 O O . ILE B 1 265 ? -9.625 -25.312 -27.359 1 97.44 265 ILE B O 1
ATOM 5150 N N . SER B 1 266 ? -9.445 -25.547 -25.188 1 96.12 266 SER B N 1
ATOM 5151 C CA . SER B 1 266 ? -10.5 -24.594 -24.812 1 96.12 266 SER B CA 1
ATOM 5152 C C . SER B 1 266 ? -10.203 -23.922 -23.484 1 96.12 266 SER B C 1
ATOM 5154 O O . SER B 1 266 ? -9.68 -24.562 -22.562 1 96.12 266 SER B O 1
ATOM 5156 N N . ILE B 1 267 ? -10.469 -22.656 -23.453 1 95.94 267 ILE B N 1
ATOM 5157 C CA . ILE B 1 267 ? -10.266 -21.859 -22.25 1 95.94 267 ILE B CA 1
ATOM 5158 C C . ILE B 1 267 ? -11.617 -21.5 -21.641 1 95.94 267 ILE B C 1
ATOM 5160 O O . ILE B 1 267 ? -12.562 -21.172 -22.344 1 95.94 267 ILE B O 1
ATOM 5164 N N . ASP B 1 268 ? -11.695 -21.609 -20.328 1 95.56 268 ASP B N 1
ATOM 5165 C CA . ASP B 1 268 ? -12.883 -21.156 -19.609 1 95.56 268 ASP B CA 1
ATOM 5166 C C . ASP B 1 268 ? -13.188 -19.688 -19.906 1 95.56 268 ASP B C 1
ATOM 5168 O O . ASP B 1 268 ? -12.273 -18.859 -19.922 1 95.56 268 ASP B O 1
ATOM 5172 N N . LYS B 1 269 ? -14.438 -19.391 -20.125 1 94.31 269 LYS B N 1
ATOM 5173 C CA . LYS B 1 269 ? -14.852 -18.062 -20.578 1 94.31 269 LYS B CA 1
ATOM 5174 C C . LYS B 1 269 ? -14.461 -16.984 -19.562 1 94.31 269 LYS B C 1
ATOM 5176 O O . LYS B 1 269 ? -14.164 -15.852 -19.938 1 94.31 269 LYS B O 1
ATOM 5181 N N . ASN B 1 270 ? -14.414 -17.359 -18.328 1 88.88 270 ASN B N 1
ATOM 5182 C CA . ASN B 1 270 ? -14.117 -16.391 -17.281 1 88.88 270 ASN B CA 1
ATOM 5183 C C . ASN B 1 270 ? -12.609 -16.188 -17.125 1 88.88 270 ASN B C 1
ATOM 5185 O O . ASN B 1 270 ? -12.18 -15.32 -16.359 1 88.88 270 ASN B O 1
ATOM 5189 N N . HIS B 1 271 ? -11.828 -16.906 -17.859 1 89.81 271 HIS B N 1
ATOM 5190 C CA . HIS B 1 271 ? -10.383 -16.844 -17.688 1 89.81 271 HIS B CA 1
ATOM 5191 C C . HIS B 1 271 ? -9.688 -16.531 -19.016 1 89.81 271 HIS B C 1
ATOM 5193 O O . HIS B 1 271 ? -8.477 -16.75 -19.156 1 89.81 271 HIS B O 1
ATOM 5199 N N . ARG B 1 272 ? -10.469 -16.047 -19.938 1 89.5 272 ARG B N 1
ATOM 5200 C CA . ARG B 1 272 ? -9.898 -15.648 -21.219 1 89.5 272 ARG B CA 1
ATOM 5201 C C . ARG B 1 272 ? -9.125 -14.344 -21.094 1 89.5 272 ARG B C 1
ATOM 5203 O O . ARG B 1 272 ? -9.367 -13.555 -20.188 1 89.5 272 ARG B O 1
ATOM 5210 N N . GLY B 1 273 ? -8.102 -14.156 -22 1 83.31 273 GLY B N 1
ATOM 5211 C CA . GLY B 1 273 ? -7.336 -12.922 -22.016 1 83.31 273 GLY B CA 1
ATOM 5212 C C . GLY B 1 273 ? -6.242 -12.891 -20.969 1 83.31 273 GLY B C 1
ATOM 5213 O O . GLY B 1 273 ? -5.656 -11.836 -20.703 1 83.31 273 GLY B O 1
ATOM 5214 N N . LYS B 1 274 ? -5.898 -13.953 -20.375 1 81.44 274 LYS B N 1
ATOM 5215 C CA . LYS B 1 274 ? -4.922 -13.992 -19.281 1 81.44 274 LYS B CA 1
ATOM 5216 C C . LYS B 1 274 ? -3.654 -14.727 -19.719 1 81.44 274 LYS B C 1
ATOM 5218 O O . LYS B 1 274 ? -2.855 -15.141 -18.875 1 81.44 274 LYS B O 1
ATOM 5223 N N . ASN B 1 275 ? -3.559 -14.977 -20.953 1 85 275 ASN B N 1
ATOM 5224 C CA . ASN B 1 275 ? -2.379 -15.602 -21.531 1 85 275 ASN B CA 1
ATOM 5225 C C . ASN B 1 275 ? -2.186 -17.031 -21.016 1 85 275 ASN B C 1
ATOM 5227 O O . ASN B 1 275 ? -1.053 -17.484 -20.844 1 85 275 ASN B O 1
ATOM 5231 N N . TYR B 1 276 ? -3.242 -17.688 -20.734 1 92.25 276 TYR B N 1
ATOM 5232 C CA . TYR B 1 276 ? -3.176 -19.062 -20.266 1 92.25 276 TYR B CA 1
ATOM 5233 C C . TYR B 1 276 ? -2.957 -20.031 -21.422 1 92.25 276 TYR B C 1
ATOM 5235 O O . TYR B 1 276 ? -2.303 -21.062 -21.25 1 92.25 276 TYR B O 1
ATOM 5243 N N . ALA B 1 277 ? -3.438 -19.625 -22.531 1 95.19 277 ALA B N 1
ATOM 5244 C CA . ALA B 1 277 ? -3.533 -20.562 -23.656 1 95.19 277 ALA B CA 1
ATOM 5245 C C . ALA B 1 277 ? -2.156 -21.094 -24.031 1 95.19 277 ALA B C 1
ATOM 5247 O O . ALA B 1 277 ? -1.949 -22.312 -24.078 1 95.19 277 ALA B O 1
ATOM 5248 N N . TYR B 1 278 ? -1.241 -20.219 -24.297 1 95.5 278 TYR B N 1
ATOM 5249 C CA . TYR B 1 278 ? 0.061 -20.688 -24.75 1 95.5 278 TYR B CA 1
ATOM 5250 C C . TYR B 1 278 ? 0.739 -21.531 -23.672 1 95.5 278 TYR B C 1
ATOM 5252 O O . TYR B 1 278 ? 1.437 -22.5 -23.984 1 95.5 278 TYR B O 1
ATOM 5260 N N . LYS B 1 279 ? 0.536 -21.203 -22.438 1 95 279 LYS B N 1
ATOM 5261 C CA . LYS B 1 279 ? 1.136 -21.969 -21.344 1 95 279 LYS B CA 1
ATOM 5262 C C . LYS B 1 279 ? 0.554 -23.375 -21.281 1 95 279 LYS B C 1
ATOM 5264 O O . LYS B 1 279 ? 1.287 -24.344 -21.078 1 95 279 LYS B O 1
ATOM 5269 N N . MET B 1 280 ? -0.734 -23.453 -21.422 1 97.62 280 MET B N 1
ATOM 5270 C CA . MET B 1 280 ? -1.407 -24.75 -21.406 1 97.62 280 MET B CA 1
ATOM 5271 C C . MET B 1 280 ? -0.907 -25.625 -22.547 1 97.62 280 MET B C 1
ATOM 5273 O O . MET B 1 280 ? -0.583 -26.797 -22.328 1 97.62 280 MET B O 1
ATOM 5277 N N . ILE B 1 281 ? -0.845 -25.031 -23.734 1 98.06 281 ILE B N 1
ATOM 5278 C CA . ILE B 1 281 ? -0.4 -25.75 -24.922 1 98.06 281 ILE B CA 1
ATOM 5279 C C . ILE B 1 281 ? 1.021 -26.266 -24.703 1 98.06 281 ILE B C 1
ATOM 5281 O O . ILE B 1 281 ? 1.303 -27.438 -24.953 1 98.06 281 ILE B O 1
ATOM 5285 N N . LYS B 1 282 ? 1.83 -25.438 -24.219 1 96.69 282 LYS B N 1
ATOM 5286 C CA . LYS B 1 282 ? 3.232 -25.797 -24.016 1 96.69 282 LYS B CA 1
ATOM 5287 C C . LYS B 1 282 ? 3.367 -26.938 -23 1 96.69 282 LYS B C 1
ATOM 5289 O O . LYS B 1 282 ? 4.039 -27.938 -23.281 1 96.69 282 LYS B O 1
ATOM 5294 N N . LEU B 1 283 ? 2.721 -26.828 -21.906 1 96.25 283 LEU B N 1
ATOM 5295 C CA . LEU B 1 283 ? 2.828 -27.812 -20.844 1 96.25 283 LEU B CA 1
ATOM 5296 C C . LEU B 1 283 ? 2.279 -29.156 -21.281 1 96.25 283 LEU B C 1
ATOM 5298 O O . LEU B 1 283 ? 2.922 -30.188 -21.078 1 96.25 283 LEU B O 1
ATOM 5302 N N . ALA B 1 284 ? 1.138 -29.156 -21.875 1 97.56 284 ALA B N 1
ATOM 5303 C CA . ALA B 1 284 ? 0.514 -30.391 -22.328 1 97.56 284 ALA B CA 1
ATOM 5304 C C . ALA B 1 284 ? 1.361 -31.062 -23.406 1 97.56 284 ALA B C 1
ATOM 5306 O O . ALA B 1 284 ? 1.523 -32.281 -23.406 1 97.56 284 ALA B O 1
ATOM 5307 N N . SER B 1 285 ? 1.839 -30.25 -24.312 1 97.75 285 SER B N 1
ATOM 5308 C CA . SER B 1 285 ? 2.656 -30.797 -25.406 1 97.75 285 SER B CA 1
ATOM 5309 C C . SER B 1 285 ? 3.943 -31.422 -24.859 1 97.75 285 SER B C 1
ATOM 5311 O O . SER B 1 285 ? 4.328 -32.5 -25.281 1 97.75 285 SER B O 1
ATOM 5313 N N . GLU B 1 286 ? 4.578 -30.719 -23.984 1 96.38 286 GLU B N 1
ATOM 5314 C CA . GLU B 1 286 ? 5.801 -31.234 -23.391 1 96.38 286 GLU B CA 1
ATOM 5315 C C . GLU B 1 286 ? 5.547 -32.562 -22.656 1 96.38 286 GLU B C 1
ATOM 5317 O O . GLU B 1 286 ? 6.324 -33.5 -22.797 1 96.38 286 GLU B O 1
ATOM 5322 N N . ASN B 1 287 ? 4.52 -32.562 -21.922 1 96.38 287 ASN B N 1
ATOM 5323 C CA . ASN B 1 287 ? 4.156 -33.781 -21.203 1 96.38 287 ASN B CA 1
ATOM 5324 C C . ASN B 1 287 ? 3.887 -34.938 -22.156 1 96.38 287 ASN B C 1
ATOM 5326 O O . ASN B 1 287 ? 4.34 -36.062 -21.938 1 96.38 287 ASN B O 1
ATOM 5330 N N . PHE B 1 288 ? 3.146 -34.688 -23.219 1 96.88 288 PHE B N 1
ATOM 5331 C CA . PHE B 1 288 ? 2.82 -35.688 -24.219 1 96.88 288 PHE B CA 1
ATOM 5332 C C . PHE B 1 288 ? 4.082 -36.219 -24.891 1 96.88 288 PHE B C 1
ATOM 5334 O O . PHE B 1 288 ? 4.242 -37.438 -25.078 1 96.88 288 PHE B O 1
ATOM 5341 N N . LEU B 1 289 ? 4.93 -35.375 -25.203 1 96 289 LEU B N 1
ATOM 5342 C CA . LEU B 1 289 ? 6.117 -35.719 -25.969 1 96 289 LEU B CA 1
ATOM 5343 C C . LEU B 1 289 ? 7.113 -36.5 -25.109 1 96 289 LEU B C 1
ATOM 5345 O O . LEU B 1 289 ? 7.945 -37.25 -25.625 1 96 289 LEU B O 1
ATOM 5349 N N . ILE B 1 290 ? 7.078 -36.25 -23.859 1 95.25 290 ILE B N 1
ATOM 5350 C CA . ILE B 1 290 ? 7.891 -37.062 -22.938 1 95.25 290 ILE B CA 1
ATOM 5351 C C . ILE B 1 290 ? 7.48 -38.531 -23.031 1 95.25 290 ILE B C 1
ATOM 5353 O O . ILE B 1 290 ? 8.336 -39.406 -23.094 1 95.25 290 ILE B O 1
ATOM 5357 N N . GLU B 1 291 ? 6.215 -38.781 -23.094 1 93.56 291 GLU B N 1
ATOM 5358 C CA . GLU B 1 291 ? 5.676 -40.125 -23.156 1 93.56 291 GLU B CA 1
ATOM 5359 C C . GLU B 1 291 ? 5.715 -40.688 -24.578 1 93.56 291 GLU B C 1
ATOM 5361 O O . GLU B 1 291 ? 5.766 -41.875 -24.781 1 93.56 291 GLU B O 1
ATOM 5366 N N . ASN B 1 292 ? 5.621 -39.75 -25.5 1 94.69 292 ASN B N 1
ATOM 5367 C CA . ASN B 1 292 ? 5.59 -40.094 -26.922 1 94.69 292 ASN B CA 1
ATOM 5368 C C . ASN B 1 292 ? 6.613 -39.281 -27.703 1 94.69 292 ASN B C 1
ATOM 5370 O O . ASN B 1 292 ? 6.25 -38.5 -28.578 1 94.69 292 ASN B O 1
ATOM 5374 N N . PRO B 1 293 ? 7.879 -39.562 -27.578 1 94.19 293 PRO B N 1
ATOM 5375 C CA . PRO B 1 293 ? 8.945 -38.719 -28.109 1 94.19 293 PRO B CA 1
ATOM 5376 C C . PRO B 1 293 ? 8.953 -38.656 -29.641 1 94.19 293 PRO B C 1
ATOM 5378 O O . PRO B 1 293 ? 9.391 -37.656 -30.219 1 94.19 293 PRO B O 1
ATOM 5381 N N . ASP B 1 294 ? 8.484 -39.656 -30.312 1 93.06 294 ASP B N 1
ATOM 5382 C CA . ASP B 1 294 ? 8.578 -39.719 -31.781 1 93.06 294 ASP B CA 1
ATOM 5383 C C . ASP B 1 294 ? 7.234 -39.375 -32.438 1 93.06 294 ASP B C 1
ATOM 5385 O O . ASP B 1 294 ? 7.047 -39.594 -33.625 1 93.06 294 ASP B O 1
ATOM 5389 N N . CYS B 1 295 ? 6.301 -38.875 -31.688 1 95.81 295 CYS B N 1
ATOM 5390 C CA . CYS B 1 295 ? 4.969 -38.594 -32.188 1 95.81 295 CYS B CA 1
ATOM 5391 C C . CYS B 1 295 ? 4.746 -37.094 -32.312 1 95.81 295 CYS B C 1
ATOM 5393 O O . CYS B 1 295 ? 4.465 -36.406 -31.297 1 95.81 295 CYS B O 1
ATOM 5395 N N . PRO B 1 296 ? 4.852 -36.531 -33.5 1 96.88 296 PRO B N 1
ATOM 5396 C CA . PRO B 1 296 ? 4.586 -35.094 -33.625 1 96.88 296 PRO B CA 1
ATOM 5397 C C . PRO B 1 296 ? 3.135 -34.75 -33.344 1 96.88 296 PRO B C 1
ATOM 5399 O O . PRO B 1 296 ? 2.236 -35.562 -33.5 1 96.88 296 PRO B O 1
ATOM 5402 N N . ILE B 1 297 ? 2.967 -33.469 -32.875 1 98.19 297 ILE B N 1
ATOM 5403 C CA . ILE B 1 297 ? 1.634 -33 -32.562 1 98.19 297 ILE B CA 1
ATOM 5404 C C . ILE B 1 297 ? 1.189 -31.969 -33.594 1 98.19 297 ILE B C 1
ATOM 5406 O O . ILE B 1 297 ? 1.943 -31.062 -33.969 1 98.19 297 ILE B O 1
ATOM 5410 N N . GLU B 1 298 ? 0.003 -32.188 -34.094 1 97.75 298 GLU B N 1
ATOM 5411 C CA . GLU B 1 298 ? -0.583 -31.281 -35.062 1 97.75 298 GLU B CA 1
ATOM 5412 C C . GLU B 1 298 ? -1.735 -30.484 -34.469 1 97.75 298 GLU B C 1
ATOM 5414 O O . GLU B 1 298 ? -2.5 -31 -33.656 1 97.75 298 GLU B O 1
ATOM 5419 N N . ALA B 1 299 ? -1.825 -29.266 -34.875 1 98.12 299 ALA B N 1
ATOM 5420 C CA . ALA B 1 299 ? -2.938 -28.391 -34.5 1 98.12 299 ALA B CA 1
ATOM 5421 C C . ALA B 1 299 ? -3.598 -27.812 -35.75 1 98.12 299 ALA B C 1
ATOM 5423 O O . ALA B 1 299 ? -2.934 -27.172 -36.562 1 98.12 299 ALA B O 1
ATOM 5424 N N . TYR B 1 300 ? -4.844 -28.047 -35.875 1 97.69 300 TYR B N 1
ATOM 5425 C CA . TYR B 1 300 ? -5.648 -27.438 -36.938 1 97.69 300 TYR B CA 1
ATOM 5426 C C . TYR B 1 300 ? -6.418 -26.234 -36.406 1 97.69 300 TYR B C 1
ATOM 5428 O O . TYR B 1 300 ? -7.223 -26.359 -35.469 1 97.69 300 TYR B O 1
ATOM 5436 N N . ILE B 1 301 ? -6.188 -25.078 -37 1 97.62 301 ILE B N 1
ATOM 5437 C CA . ILE B 1 301 ? -6.758 -23.828 -36.5 1 97.62 301 ILE B CA 1
ATOM 5438 C C . ILE B 1 301 ? -7.508 -23.109 -37.594 1 97.62 301 ILE B C 1
ATOM 5440 O O . ILE B 1 301 ? -6.941 -22.844 -38.656 1 97.62 301 ILE B O 1
ATOM 5444 N N . LYS B 1 302 ? -8.773 -22.781 -37.344 1 96.62 302 LYS B N 1
ATOM 5445 C CA . LYS B 1 302 ? -9.5 -21.984 -38.312 1 96.62 302 LYS B CA 1
ATOM 5446 C C . LYS B 1 302 ? -8.773 -20.688 -38.625 1 96.62 302 LYS B C 1
ATOM 5448 O O . LYS B 1 302 ? -8.219 -20.047 -37.719 1 96.62 302 LYS B O 1
ATOM 5453 N N . THR B 1 303 ? -8.836 -20.219 -39.812 1 95.62 303 THR B N 1
ATOM 5454 C CA . THR B 1 303 ? -8.023 -19.094 -40.25 1 95.62 303 THR B CA 1
ATOM 5455 C C . THR B 1 303 ? -8.469 -17.812 -39.562 1 95.62 303 THR B C 1
ATOM 5457 O O . THR B 1 303 ? -7.688 -16.859 -39.438 1 95.62 303 THR B O 1
ATOM 5460 N N . ASN B 1 304 ? -9.672 -17.766 -39.125 1 94.75 304 ASN B N 1
ATOM 5461 C CA . ASN B 1 304 ? -10.188 -16.547 -38.5 1 94.75 304 ASN B CA 1
ATOM 5462 C C . ASN B 1 304 ? -9.938 -16.547 -36.969 1 94.75 304 ASN B C 1
ATOM 5464 O O . ASN B 1 304 ? -10.266 -15.586 -36.281 1 94.75 304 ASN B O 1
ATOM 5468 N N . ASN B 1 305 ? -9.414 -17.547 -36.469 1 94.44 305 ASN B N 1
ATOM 5469 C CA . ASN B 1 305 ? -9.094 -17.625 -35.062 1 94.44 305 ASN B CA 1
ATOM 5470 C C . ASN B 1 305 ? -7.68 -17.109 -34.781 1 94.44 305 ASN B C 1
ATOM 5472 O O . ASN B 1 305 ? -6.785 -17.891 -34.469 1 94.44 305 ASN B O 1
ATOM 5476 N N . LYS B 1 306 ? -7.52 -15.891 -34.75 1 94.5 306 LYS B N 1
ATOM 5477 C CA . LYS B 1 306 ? -6.215 -15.234 -34.625 1 94.5 306 LYS B CA 1
ATOM 5478 C C . LYS B 1 306 ? -5.598 -15.484 -33.25 1 94.5 306 LYS B C 1
ATOM 5480 O O . LYS B 1 306 ? -4.375 -15.609 -33.125 1 94.5 306 LYS B O 1
ATOM 5485 N N . SER B 1 307 ? -6.41 -15.531 -32.281 1 94.12 307 SER B N 1
ATOM 5486 C CA . SER B 1 307 ? -5.934 -15.742 -30.906 1 94.12 307 SER B CA 1
ATOM 5487 C C . SER B 1 307 ? -5.281 -17.109 -30.75 1 94.12 307 SER B C 1
ATOM 5489 O O . SER B 1 307 ? -4.234 -17.234 -30.125 1 94.12 307 SER B O 1
ATOM 5491 N N . SER B 1 308 ? -5.895 -18.109 -31.328 1 95.25 308 SER B N 1
ATOM 5492 C CA . SER B 1 308 ? -5.328 -19.453 -31.25 1 95.25 308 SER B CA 1
ATOM 5493 C C . SER B 1 308 ? -4.02 -19.547 -32.031 1 95.25 308 SER B C 1
ATOM 5495 O O . SER B 1 308 ? -3.066 -20.188 -31.578 1 95.25 308 SER B O 1
ATOM 5497 N N . VAL B 1 309 ? -4.004 -18.922 -33.125 1 96.5 309 VAL B N 1
ATOM 5498 C CA . VAL B 1 309 ? -2.783 -18.906 -33.938 1 96.5 309 VAL B CA 1
ATOM 5499 C C . VAL B 1 309 ? -1.63 -18.344 -33.094 1 96.5 309 VAL B C 1
ATOM 5501 O O . VAL B 1 309 ? -0.574 -18.969 -33 1 96.5 309 VAL B O 1
ATOM 5504 N N . ALA B 1 310 ? -1.859 -17.25 -32.531 1 96.5 310 ALA B N 1
ATOM 5505 C CA . ALA B 1 310 ? -0.839 -16.594 -31.719 1 96.5 310 ALA B CA 1
ATOM 5506 C C . ALA B 1 310 ? -0.409 -17.484 -30.562 1 96.5 310 ALA B C 1
ATOM 5508 O O . ALA B 1 310 ? 0.778 -17.562 -30.234 1 96.5 310 ALA B O 1
ATOM 5509 N N . ALA B 1 311 ? -1.3 -18.141 -29.922 1 96.75 311 ALA B N 1
ATOM 5510 C CA . ALA B 1 311 ? -1.021 -18.984 -28.766 1 96.75 311 ALA B CA 1
ATOM 5511 C C . ALA B 1 311 ? -0.143 -20.172 -29.156 1 96.75 311 ALA B C 1
ATOM 5513 O O . ALA B 1 311 ? 0.823 -20.5 -28.453 1 96.75 311 ALA B O 1
ATOM 5514 N N . PHE B 1 312 ? -0.478 -20.828 -30.25 1 97.75 312 PHE B N 1
ATOM 5515 C CA . PHE B 1 312 ? 0.292 -21.984 -30.688 1 97.75 312 PHE B CA 1
ATOM 5516 C C . PHE B 1 312 ? 1.688 -21.562 -31.125 1 97.75 312 PHE B C 1
ATOM 5518 O O . PHE B 1 312 ? 2.668 -22.25 -30.844 1 97.75 312 PHE B O 1
ATOM 5525 N N . GLU B 1 313 ? 1.721 -20.453 -31.812 1 97.19 313 GLU B N 1
ATOM 5526 C CA . GLU B 1 313 ? 3.031 -19.953 -32.219 1 97.19 313 GLU B CA 1
ATOM 5527 C C . GLU B 1 313 ? 3.896 -19.656 -30.984 1 97.19 313 GLU B C 1
ATOM 5529 O O . GLU B 1 313 ? 5.066 -20.031 -30.938 1 97.19 313 GLU B O 1
ATOM 5534 N N . LYS B 1 314 ? 3.379 -19.047 -30.062 1 95.94 314 LYS B N 1
ATOM 5535 C CA . LYS B 1 314 ? 4.086 -18.719 -28.828 1 95.94 314 LYS B CA 1
ATOM 5536 C C . LYS B 1 314 ? 4.496 -19.969 -28.062 1 95.94 314 LYS B C 1
ATOM 5538 O O . LYS B 1 314 ? 5.504 -19.969 -27.359 1 95.94 314 LYS B O 1
ATOM 5543 N N . ALA B 1 315 ? 3.738 -21.031 -28.25 1 96.5 315 ALA B N 1
ATOM 5544 C CA . ALA B 1 315 ? 4.008 -22.297 -27.562 1 96.5 315 ALA B CA 1
ATOM 5545 C C . ALA B 1 315 ? 5.062 -23.109 -28.312 1 96.5 315 ALA B C 1
ATOM 5547 O O . ALA B 1 315 ? 5.438 -24.203 -27.875 1 96.5 315 ALA B O 1
ATOM 5548 N N . GLY B 1 316 ? 5.531 -22.594 -29.438 1 96.12 316 GLY B N 1
ATOM 5549 C CA . GLY B 1 316 ? 6.645 -23.234 -30.125 1 96.12 316 GLY B CA 1
ATOM 5550 C C . GLY B 1 316 ? 6.227 -24 -31.375 1 96.12 316 GLY B C 1
ATOM 5551 O O . GLY B 1 316 ? 7.059 -24.641 -32.031 1 96.12 316 GLY B O 1
ATOM 5552 N N . TYR B 1 317 ? 4.949 -23.922 -31.703 1 97.75 317 TYR B N 1
ATOM 5553 C CA . TYR B 1 317 ? 4.484 -24.625 -32.906 1 97.75 317 TYR B CA 1
ATOM 5554 C C . TYR B 1 317 ? 4.898 -23.859 -34.156 1 97.75 317 TYR B C 1
ATOM 5556 O O . TYR B 1 317 ? 4.918 -22.625 -34.188 1 97.75 317 TYR B O 1
ATOM 5564 N N . SER B 1 318 ? 5.125 -24.609 -35.219 1 97.38 318 SER B N 1
ATOM 5565 C CA . SER B 1 318 ? 5.535 -24.016 -36.469 1 97.38 318 SER B CA 1
ATOM 5566 C C . SER B 1 318 ? 4.438 -24.172 -37.531 1 97.38 318 SER B C 1
ATOM 5568 O O . SER B 1 318 ? 3.816 -25.219 -37.656 1 97.38 318 SER B O 1
ATOM 5570 N N . PHE B 1 319 ? 4.297 -23.172 -38.312 1 97.62 319 PHE B N 1
ATOM 5571 C CA . PHE B 1 319 ? 3.348 -23.203 -39.406 1 97.62 319 PHE B CA 1
ATOM 5572 C C . PHE B 1 319 ? 3.809 -24.156 -40.5 1 97.62 319 PHE B C 1
ATOM 5574 O O . PHE B 1 319 ? 4.969 -24.125 -40.906 1 97.62 319 PHE B O 1
ATOM 5581 N N . LYS B 1 320 ? 2.902 -24.984 -40.938 1 96.94 320 LYS B N 1
ATOM 5582 C CA . LYS B 1 320 ? 3.229 -25.938 -42 1 96.94 320 LYS B CA 1
ATOM 5583 C C . LYS B 1 320 ? 2.566 -25.547 -43.312 1 96.94 320 LYS B C 1
ATOM 5585 O O . LYS B 1 320 ? 3.242 -25.391 -44.312 1 96.94 320 LYS B O 1
ATOM 5590 N N . GLU B 1 321 ? 1.185 -25.453 -43.25 1 97.19 321 GLU B N 1
ATOM 5591 C CA . GLU B 1 321 ? 0.467 -25.094 -44.5 1 97.19 321 GLU B CA 1
ATOM 5592 C C . GLU B 1 321 ? -0.969 -24.688 -44.188 1 97.19 321 GLU B C 1
ATOM 5594 O O . GLU B 1 321 ? -1.454 -24.875 -43.062 1 97.19 321 GLU B O 1
ATOM 5599 N N . LYS B 1 322 ? -1.473 -23.953 -45.156 1 97.44 322 LYS B N 1
ATOM 5600 C CA . LYS B 1 322 ? -2.914 -23.719 -45.188 1 97.44 322 LYS B CA 1
ATOM 5601 C C . LYS B 1 322 ? -3.635 -24.859 -45.906 1 97.44 322 LYS B C 1
ATOM 5603 O O . LYS B 1 322 ? -3.188 -25.312 -46.969 1 97.44 322 LYS B O 1
ATOM 5608 N N . LEU B 1 323 ? -4.723 -25.438 -45.312 1 97.5 323 LEU B N 1
ATOM 5609 C CA . LEU B 1 323 ? -5.418 -26.578 -45.906 1 97.5 323 LEU B CA 1
ATOM 5610 C C . LEU B 1 323 ? -6.898 -26.547 -45.531 1 97.5 323 LEU B C 1
ATOM 5612 O O . LEU B 1 323 ? -7.34 -25.703 -44.75 1 97.5 323 LEU B O 1
ATOM 5616 N N . MET B 1 324 ? -7.641 -27.391 -46.219 1 96.12 324 MET B N 1
ATOM 5617 C CA . MET B 1 324 ? -9.031 -27.625 -45.844 1 96.12 324 MET B CA 1
ATOM 5618 C C . MET B 1 324 ? -9.156 -28.766 -44.875 1 96.12 324 MET B C 1
ATOM 5620 O O . MET B 1 324 ? -8.852 -29.922 -45.188 1 96.12 324 MET B O 1
ATOM 5624 N N . TYR B 1 325 ? -9.5 -28.406 -43.75 1 93.62 325 TYR B N 1
ATOM 5625 C CA . TYR B 1 325 ? -9.758 -29.406 -42.719 1 93.62 325 TYR B CA 1
ATOM 5626 C C . TYR B 1 325 ? -11.242 -29.484 -42.375 1 93.62 325 TYR B C 1
ATOM 5628 O O . TYR B 1 325 ? -11.836 -28.484 -41.969 1 93.62 325 TYR B O 1
ATOM 5636 N N . GLN B 1 326 ? -11.797 -30.672 -42.594 1 93.06 326 GLN B N 1
ATOM 5637 C CA . GLN B 1 326 ? -13.227 -30.859 -42.406 1 93.06 326 GLN B CA 1
ATOM 5638 C C . GLN B 1 326 ? -14.023 -29.812 -43.188 1 93.06 326 GLN B C 1
ATOM 5640 O O . GLN B 1 326 ? -14.945 -29.203 -42.656 1 93.06 326 GLN B O 1
ATOM 5645 N N . ASN B 1 327 ? -13.539 -29.453 -44.281 1 92.69 327 ASN B N 1
ATOM 5646 C CA . ASN B 1 327 ? -14.164 -28.578 -45.25 1 92.69 327 ASN B CA 1
ATOM 5647 C C . ASN B 1 327 ? -14.109 -27.109 -44.812 1 92.69 327 ASN B C 1
ATOM 5649 O O . ASN B 1 327 ? -14.93 -26.297 -45.25 1 92.69 327 ASN B O 1
ATOM 5653 N N . ILE B 1 328 ? -13.289 -26.797 -44 1 95.25 328 ILE B N 1
ATOM 5654 C CA . ILE B 1 328 ? -13.102 -25.422 -43.531 1 95.25 328 ILE B CA 1
ATOM 5655 C C . ILE B 1 328 ? -11.641 -25.016 -43.719 1 95.25 328 ILE B C 1
ATOM 5657 O O . ILE B 1 328 ? -10.734 -25.781 -43.406 1 95.25 328 ILE B O 1
ATOM 5661 N N . GLU B 1 329 ? -11.453 -23.844 -44.219 1 96.69 329 GLU B N 1
ATOM 5662 C CA . GLU B 1 329 ? -10.102 -23.312 -44.375 1 96.69 329 GLU B CA 1
ATOM 5663 C C . GLU B 1 329 ? -9.391 -23.172 -43.031 1 96.69 329 GLU B C 1
ATOM 5665 O O . GLU B 1 329 ? -9.914 -22.547 -42.125 1 96.69 329 GLU B O 1
ATOM 5670 N N . SER B 1 330 ? -8.227 -23.844 -42.938 1 97.81 330 SER B N 1
ATOM 5671 C CA . SER B 1 330 ? -7.527 -23.922 -41.656 1 97.81 330 SER B CA 1
ATOM 5672 C C . SER B 1 330 ? -6.02 -23.812 -41.844 1 97.81 330 SER B C 1
ATOM 5674 O O . SER B 1 330 ? -5.508 -24 -42.938 1 97.81 330 SER B O 1
ATOM 5676 N N . TYR B 1 331 ? -5.398 -23.375 -40.812 1 98.06 331 TYR B N 1
ATOM 5677 C CA . TYR B 1 331 ? -3.943 -23.469 -40.719 1 98.06 331 TYR B CA 1
ATOM 5678 C C . TYR B 1 331 ? -3.521 -24.75 -40.031 1 98.06 331 TYR B C 1
ATOM 5680 O O . TYR B 1 331 ? -4.141 -25.172 -39.062 1 98.06 331 TYR B O 1
ATOM 5688 N N . LEU B 1 332 ? -2.498 -25.359 -40.562 1 97.88 332 LEU B N 1
ATOM 5689 C CA . LEU B 1 332 ? -1.877 -26.5 -39.875 1 97.88 332 LEU B CA 1
ATOM 5690 C C . LEU B 1 332 ? -0.579 -26.078 -39.188 1 97.88 332 LEU B C 1
ATOM 5692 O O . LEU B 1 332 ? 0.331 -25.562 -39.844 1 97.88 332 LEU B O 1
ATOM 5696 N N . TYR B 1 333 ? -0.519 -26.234 -37.906 1 97.81 333 TYR B N 1
ATOM 5697 C CA . TYR B 1 333 ? 0.69 -26.062 -37.125 1 97.81 333 TYR B CA 1
ATOM 5698 C C . TYR B 1 333 ? 1.175 -27.375 -36.531 1 97.81 333 TYR B C 1
ATOM 5700 O O . TYR B 1 333 ? 0.37 -28.266 -36.25 1 97.81 333 TYR B O 1
ATOM 5708 N N . THR B 1 334 ? 2.51 -27.5 -36.375 1 97.5 334 THR B N 1
ATOM 5709 C CA . THR B 1 334 ? 3.053 -28.75 -35.844 1 97.5 334 THR B CA 1
ATOM 5710 C C . THR B 1 334 ? 4.141 -28.5 -34.812 1 97.5 334 THR B C 1
ATOM 5712 O O . THR B 1 334 ? 4.75 -27.422 -34.812 1 97.5 334 THR B O 1
ATOM 5715 N N . LEU B 1 335 ? 4.289 -29.406 -33.875 1 97.12 335 LEU B N 1
ATOM 5716 C CA . LEU B 1 335 ? 5.352 -29.438 -32.875 1 97.12 335 LEU B CA 1
ATOM 5717 C C . LEU B 1 335 ? 5.93 -30.844 -32.75 1 97.12 335 LEU B C 1
ATOM 5719 O O . LEU B 1 335 ? 5.188 -31.828 -32.719 1 97.12 335 LEU B O 1
ATOM 5723 N N . SER B 1 336 ? 7.277 -30.969 -32.75 1 93.75 336 SER B N 1
ATOM 5724 C CA . SER B 1 336 ? 7.973 -32.219 -32.562 1 93.75 336 SER B CA 1
ATOM 5725 C C . SER B 1 336 ? 9.25 -32.031 -31.734 1 93.75 336 SER B C 1
ATOM 5727 O O . SER B 1 336 ? 9.68 -30.906 -31.516 1 93.75 336 SER B O 1
ATOM 5729 N N . ASN B 1 337 ? 9.75 -33.094 -31.062 1 86.31 337 ASN B N 1
ATOM 5730 C CA . ASN B 1 337 ? 11 -33.031 -30.312 1 86.31 337 ASN B CA 1
ATOM 5731 C C . ASN B 1 337 ? 12.164 -32.625 -31.203 1 86.31 337 ASN B C 1
ATOM 5733 O O . ASN B 1 337 ? 13.18 -32.125 -30.719 1 86.31 337 ASN B O 1
ATOM 5737 N N . GLU B 1 338 ? 12.117 -32.812 -32.5 1 69.69 338 GLU B N 1
ATOM 5738 C CA . GLU B 1 338 ? 13.203 -32.406 -33.406 1 69.69 338 GLU B CA 1
ATOM 5739 C C . GLU B 1 338 ? 13.266 -30.906 -33.562 1 69.69 338 GLU B C 1
ATOM 5741 O O . GLU B 1 338 ? 14.344 -30.344 -33.781 1 69.69 338 GLU B O 1
ATOM 5746 N N . ASN B 1 339 ? 12.234 -30.188 -33.312 1 55.16 339 ASN B N 1
ATOM 5747 C CA . ASN B 1 339 ? 12.188 -28.75 -33.531 1 55.16 339 ASN B CA 1
ATOM 5748 C C . ASN B 1 339 ? 12.336 -27.953 -32.25 1 55.16 339 ASN B C 1
ATOM 5750 O O . ASN B 1 339 ? 12.18 -26.734 -32.219 1 55.16 339 ASN B O 1
ATOM 5754 N N . LYS B 1 340 ? 12.539 -28.688 -31.25 1 49.56 340 LYS B N 1
ATOM 5755 C CA . LYS B 1 340 ? 12.781 -27.969 -30 1 49.56 340 LYS B CA 1
ATOM 5756 C C . LYS B 1 340 ? 14.258 -27.594 -29.859 1 49.56 340 LYS B C 1
ATOM 5758 O O . LYS B 1 340 ? 15.133 -28.391 -30.203 1 49.56 340 LYS B O 1
#

Nearest PDB structures (foldseek):
  6vfn-assembly1_A  TM=8.450E-01  e=2.286E-11  Bacillus thuringiensis
  5wif-assembly1_B  TM=8.584E-01  e=1.023E-10  Yersinia pestis
  1nsl-assembly1_F  TM=7.572E-01  e=2.027E-11  Bacillus subtilis
  2zw7-assembly1_B  TM=8.703E-01  e=5.887E-08  Streptomyces verticillus
  3tcv-assembly1_A  TM=6.144E-01  e=6.181E-10  Brucella abortus 2308

Solvent-accessible surface area (backbone atoms only — not comparable to full-atom values): 36992 Å² total; per-residue (Å²): 135,73,59,50,63,61,44,92,69,65,68,40,76,59,90,59,32,37,37,32,52,53,50,78,87,46,49,64,60,49,50,51,37,48,51,75,42,30,83,80,63,77,49,91,64,76,74,48,71,65,55,51,53,49,43,45,63,68,49,55,57,54,36,32,73,29,80,77,45,46,47,49,53,26,34,30,27,53,77,86,33,85,46,33,38,30,34,40,32,72,40,33,82,77,39,23,30,28,34,56,42,78,51,54,41,70,90,45,41,87,83,36,43,54,64,51,48,33,52,49,51,55,45,52,43,44,48,41,43,68,68,64,40,30,43,31,41,28,38,82,36,65,73,80,50,76,69,54,54,56,27,39,42,74,61,64,28,40,83,52,33,43,42,76,58,53,34,52,54,94,92,37,68,33,36,32,38,29,34,34,43,70,53,78,60,69,48,71,45,72,63,55,83,85,42,53,63,60,52,49,54,52,61,55,32,68,70,50,17,69,68,39,92,66,55,67,82,72,51,68,68,61,45,52,53,48,52,52,52,44,73,69,30,92,49,42,46,47,36,37,28,22,41,64,83,67,41,76,39,31,39,39,38,38,41,54,54,92,73,34,26,41,49,47,76,50,67,31,80,91,52,61,93,66,73,50,60,26,54,53,52,35,52,52,50,53,56,48,32,70,79,35,60,85,43,35,37,34,34,78,38,48,70,83,42,59,68,58,52,52,25,43,44,72,40,64,34,41,82,74,48,79,45,71,52,96,84,34,65,21,34,36,30,38,41,46,70,84,77,103,133,74,58,49,61,61,45,93,68,65,67,40,76,60,91,61,32,36,36,32,49,54,51,77,87,46,50,63,60,49,52,52,38,49,50,74,42,30,82,81,64,76,48,92,63,77,74,49,70,66,55,50,52,48,41,44,63,69,49,55,56,53,35,34,74,30,78,76,46,48,47,48,54,26,33,28,26,53,77,86,34,83,46,33,38,30,36,40,32,72,40,34,81,77,39,23,31,29,33,56,44,75,50,54,41,68,90,45,42,86,84,38,44,53,63,50,49,34,52,49,52,55,45,52,42,45,48,40,42,68,66,64,40,29,44,32,43,29,37,83,36,66,73,79,50,74,68,55,54,56,27,38,42,73,63,62,30,39,82,54,33,44,41,77,58,52,35,54,55,94,91,37,67,33,37,32,37,29,32,34,42,70,52,78,59,69,46,72,45,74,64,55,82,88,43,52,65,60,52,50,54,53,60,55,31,68,70,49,17,69,70,40,91,68,57,67,83,72,52,68,68,62,45,52,54,48,52,53,52,43,74,68,30,93,51,40,46,48,34,37,28,22,43,65,85,67,42,77,39,30,38,41,38,38,40,53,54,95,74,34,26,41,48,48,76,51,67,31,82,91,51,61,92,66,71,51,62,26,54,51,52,33,51,53,48,52,56,49,32,70,78,35,60,83,42,34,36,33,34,80,38,49,70,84,45,59,68,59,52,53,25,43,44,71,42,63,34,40,82,74,49,79,45,70,53,96,84,34,64,20,35,35,31,38,41,44,71,85,77,102

Foldseek 3Di:
DFAAPQFPDAKFDDVQKIKGFDDPVCLVVQLVQCQVPVQWPVNPDRDDPVNSVCCCVPPVVVRRDDNDHQWTKIFMDGNNDGFWMWTWHRQDLPQQETETTITTRPVCCVPCVLVSLLRVLVRRCCCSCVTSLGFKYKYWGWPPCPVNVVSCVVSVWDWDDKAQQPDDDPRGGTIIIMTMDGRFDKDKDFDDLVCLVVVLVQCQPQVNLVFDLNNDRDDSVNSSVVVVVQSPDPQKTKMWMAGSVGDTFWIKIWGDDPQEIEIDITTDPVNPPVLVLLVRVLVVLVVVCVVVQRYKYKYKGAPPCVVNVVSVVSSQWDWDDWDQDSNGTTTITMDHPVRD/DQAAPQFPDAKFDDVQKIKGFDDPVCQVVQLVQCQVPVQWPVNPDRDDPVNSVCCCVPPVVVRRDDNDHQWTKIFMDGNNDGFWMWTWHRQDLPQQETETTITTRPVCCVPCVLVSLLVVLVRRCCCSCVTSLGFKYKYWGWPPCPVNVVSCVVSVWDWDDKAQQPDDDPRGGTIIIMTMDGRFDKDKDFDDLVCLVVVLVQCQPQVNLVFDLNNDRDDSVNSSVVVVVQSPDPQKTKMWMAGSVRDTFWIKIWGDDPQEIEIDITTDPVNPPVLVLLVRVLVVLVVVCVVVQRYKYKYKGAPPCVVNVVSVVSSQWDWDDFDQDSNGTTTITMDHPVRD